Protein 4X1Z (pdb70)

Structure (mmCIF, N/CA/C/O backbone):
data_4X1Z
#
_entry.id   4X1Z
#
_cell.length_a   76.170
_cell.length_b   76.210
_cell.length_c   107.680
_cell.angle_alpha   90.000
_cell.angle_beta   90.000
_cell.angle_gamma   90.000
#
_symmetry.space_group_name_H-M   'P 21 21 21'
#
loop_
_entity.id
_entity.type
_entity.pdbx_description
1 polymer VP1
2 branched alpha-L-fucopyranose-(1-2)-beta-D-galactopyranose-(1-4)-2-acetamido-2-deoxy-alpha-D-glucopyranose
3 non-polymer 'SODIUM ION'
4 water water
#
loop_
_atom_site.group_PDB
_atom_site.id
_atom_site.type_symbol
_atom_site.label_atom_id
_atom_site.label_alt_id
_atom_site.label_comp_id
_atom_site.label_asym_id
_atom_site.label_entity_id
_atom_site.label_seq_id
_atom_site.pdbx_PDB_ins_code
_atom_site.Cartn_x
_atom_site.Cartn_y
_atom_site.Cartn_z
_atom_site.occupancy
_atom_site.B_iso_or_equiv
_atom_site.auth_seq_id
_atom_site.auth_comp_id
_atom_site.auth_asym_id
_atom_site.auth_atom_id
_atom_site.pdbx_PDB_model_num
ATOM 1 N N . SER A 1 1 ? 67.357 164.347 125.183 1.00 27.81 238 SER A N 1
ATOM 2 C CA . SER A 1 1 ? 67.248 163.911 123.797 1.00 25.92 238 SER A CA 1
ATOM 3 C C . SER A 1 1 ? 68.480 163.153 123.336 1.00 23.88 238 SER A C 1
ATOM 4 O O . SER A 1 1 ? 69.595 163.615 123.558 1.00 24.54 238 SER A O 1
ATOM 11 N N . PRO A 1 2 ? 68.285 162.008 122.659 1.00 22.54 239 PRO A N 1
ATOM 12 C CA . PRO A 1 2 ? 69.399 161.293 122.034 1.00 21.41 239 PRO A CA 1
ATOM 13 C C . PRO A 1 2 ? 70.078 162.063 120.910 1.00 17.77 239 PRO A C 1
ATOM 14 O O . PRO A 1 2 ? 71.124 161.600 120.463 1.00 17.59 239 PRO A O 1
ATOM 25 N N . ALA A 1 3 ? 69.514 163.189 120.465 1.00 17.94 240 ALA A N 1
ATOM 26 C CA . ALA A 1 3 ? 69.950 163.813 119.212 1.00 16.63 240 ALA A CA 1
ATOM 27 C C . ALA A 1 3 ? 71.459 164.023 119.145 1.00 16.00 240 ALA A C 1
ATOM 28 O O . ALA A 1 3 ? 72.082 163.697 118.136 1.00 15.90 240 ALA A O 1
ATOM 35 N N . ASP A 1 4 ? 72.058 164.524 120.219 1.00 15.68 241 ASP A N 1
ATOM 36 C CA . ASP A 1 4 ? 73.478 164.855 120.179 1.00 15.94 241 ASP A CA 1
ATOM 37 C C . ASP A 1 4 ? 74.404 163.640 120.349 1.00 15.55 241 ASP A C 1
ATOM 38 O O . ASP A 1 4 ? 75.621 163.790 120.328 1.00 17.16 241 ASP A O 1
ATOM 47 N N . LEU A 1 5 ? 73.842 162.438 120.472 1.00 15.23 242 LEU A N 1
ATOM 48 C CA . LEU A 1 5 ? 74.663 161.223 120.502 1.00 15.82 242 LEU A CA 1
ATOM 49 C C . LEU A 1 5 ? 75.361 161.005 119.163 1.00 15.27 242 LEU A C 1
ATOM 50 O O . LEU A 1 5 ? 76.502 160.538 119.099 1.00 16.51 242 LEU A O 1
ATOM 66 N N . LEU A 1 6 ? 74.652 161.322 118.086 1.00 13.87 243 LEU A N 1
ATOM 67 C CA . LEU A 1 6 ? 75.166 161.110 116.740 1.00 12.74 243 LEU A CA 1
ATOM 68 C C . LEU A 1 6 ? 75.194 162.438 116.028 1.00 13.15 243 LEU A C 1
ATOM 69 O O . LEU A 1 6 ? 74.163 162.927 115.582 1.00 15.44 243 LEU A O 1
ATOM 85 N N . THR A 1 7 ? 76.378 163.023 115.935 1.00 12.56 244 THR A N 1
ATOM 86 C CA . THR A 1 7 ? 76.557 164.285 115.242 1.00 12.38 244 THR A CA 1
ATOM 87 C C . THR A 1 7 ? 77.578 164.097 114.135 1.00 11.27 244 THR A C 1
ATOM 88 O O . THR A 1 7 ? 78.284 163.091 114.075 1.00 11.82 244 THR A O 1
ATOM 99 N N . THR A 1 8 ? 77.667 165.097 113.274 1.00 11.80 245 THR A N 1
ATOM 100 C CA . THR A 1 8 ? 78.487 165.035 112.074 1.00 11.46 245 THR A CA 1
ATOM 101 C C . THR A 1 8 ? 79.890 164.412 112.228 1.00 10.48 245 THR A C 1
ATOM 102 O O . THR A 1 8 ? 80.221 163.497 111.471 1.00 11.33 245 THR A O 1
ATOM 113 N N . PRO A 1 9 ? 80.712 164.861 113.202 1.00 10.42 246 PRO A N 1
ATOM 114 C CA . PRO A 1 9 ? 82.066 164.285 113.277 1.00 10.33 246 PRO A CA 1
ATOM 115 C C . PRO A 1 9 ? 82.100 162.780 113.540 1.00 9.42 246 PRO A C 1
ATOM 116 O O . PRO A 1 9 ? 83.091 162.117 113.219 1.00 9.75 246 PRO A O 1
ATOM 127 N N . VAL A 1 10 ? 81.043 162.244 114.132 1.00 9.42 247 VAL A N 1
ATOM 128 C CA . VAL A 1 10 ? 81.052 160.851 114.526 1.00 9.07 247 VAL A CA 1
ATOM 129 C C . VAL A 1 10 ? 81.236 159.919 113.329 1.00 9.25 247 VAL A C 1
ATOM 130 O O . VAL A 1 10 ? 81.882 158.881 113.462 1.00 9.80 247 VAL A O 1
ATOM 143 N N . LEU A 1 11 ? 80.687 160.286 112.171 1.00 8.98 248 LEU A N 1
ATOM 144 C CA . LEU A 1 11 ? 80.733 159.427 110.990 1.00 9.47 248 LEU A CA 1
ATOM 145 C C . LEU A 1 11 ? 81.460 160.054 109.809 1.00 9.86 248 LEU A C 1
ATOM 146 O O . LEU A 1 11 ? 81.479 159.460 108.733 1.00 10.87 248 LEU A O 1
ATOM 162 N N . THR A 1 12 ? 82.082 161.224 110.007 1.00 10.52 249 THR A N 1
ATOM 163 C CA . THR A 1 12 ? 82.780 161.903 108.908 1.00 11.61 249 THR A CA 1
ATOM 164 C C . THR A 1 12 ? 84.293 161.985 109.122 1.00 11.57 249 THR A C 1
ATOM 165 O O . THR A 1 12 ? 84.983 162.759 108.457 1.00 13.13 249 THR A O 1
ATOM 176 N N . GLY A 1 13 ? 84.811 161.184 110.046 1.00 10.99 250 GLY A N 1
ATOM 177 C CA . GLY A 1 13 ? 86.247 161.039 110.192 1.00 11.28 250 GLY A CA 1
ATOM 178 C C . GLY A 1 13 ? 86.780 161.054 111.609 1.00 10.74 250 GLY A C 1
ATOM 179 O O . GLY A 1 13 ? 87.915 160.631 111.850 1.00 13.13 250 GLY A O 1
ATOM 183 N N . VAL A 1 14 ? 85.997 161.544 112.561 1.00 9.82 251 VAL A N 1
ATOM 184 C CA . VAL A 1 14 ? 86.480 161.626 113.938 1.00 9.52 251 VAL A CA 1
ATOM 185 C C . VAL A 1 14 ? 86.079 160.374 114.733 1.00 8.59 251 VAL A C 1
ATOM 186 O O . VAL A 1 14 ? 86.903 159.778 115.422 1.00 8.72 251 VAL A O 1
ATOM 199 N N . GLY A 1 15 ? 84.820 159.974 114.652 1.00 8.77 252 GLY A N 1
ATOM 200 C CA . GLY A 1 15 ? 84.355 158.846 115.425 1.00 8.42 252 GLY A CA 1
ATOM 201 C C . GLY A 1 15 ? 85.015 157.542 115.022 1.00 8.26 252 GLY A C 1
ATOM 202 O O . GLY A 1 15 ? 85.222 157.285 113.834 1.00 8.51 252 GLY A O 1
ATOM 206 N N . THR A 1 16 ? 85.320 156.723 116.029 1.00 7.89 253 THR A N 1
ATOM 207 C CA . THR A 1 16 ? 85.863 155.386 115.830 1.00 7.52 253 THR A CA 1
ATOM 208 C C . THR A 1 16 ? 84.823 154.340 116.232 1.00 7.61 253 THR A C 1
ATOM 209 O O . THR A 1 16 ? 83.862 154.660 116.940 1.00 8.14 253 THR A O 1
ATOM 220 N N . ASP A 1 17 ? 85.016 153.102 115.792 1.00 7.17 254 ASP A N 1
ATOM 221 C CA . ASP A 1 17 ? 84.079 152.034 116.129 1.00 7.12 254 ASP A CA 1
ATOM 222 C C . ASP A 1 17 ? 84.392 151.440 117.509 1.00 7.41 254 ASP A C 1
ATOM 223 O O . ASP A 1 17 ? 85.543 151.469 117.973 1.00 7.93 254 ASP A O 1
ATOM 232 N N . ASN A 1 18 ? 83.363 150.881 118.145 1.00 7.08 255 ASN A N 1
ATOM 233 C CA . ASN A 1 18 ? 83.484 150.383 119.507 1.00 6.60 255 ASN A CA 1
ATOM 234 C C . ASN A 1 18 ? 84.092 148.994 119.665 1.00 7.18 255 ASN A C 1
ATOM 235 O O . ASN A 1 18 ? 84.100 148.485 120.787 1.00 7.89 255 ASN A O 1
ATOM 240 N N . ARG A 1 19 ? 84.618 148.392 118.590 1.00 7.07 256 ARG A N 1
ATOM 241 C CA . ARG A 1 19 ? 85.330 147.112 118.723 1.00 6.79 256 ARG A CA 1
ATOM 242 C C . ARG A 1 19 ? 86.830 147.238 118.429 1.00 7.32 256 ARG A C 1
ATOM 243 O O . ARG A 1 19 ? 87.647 146.676 119.163 1.00 7.43 256 ARG A O 1
ATOM 264 N N . TRP A 1 20 ? 87.171 147.954 117.357 1.00 7.42 257 TRP A N 1
ATOM 265 C CA . TRP A 1 20 ? 88.541 148.063 116.861 1.00 7.74 257 TRP A CA 1
ATOM 266 C C . TRP A 1 20 ? 89.163 149.442 117.079 1.00 8.52 257 TRP A C 1
ATOM 267 O O . TRP A 1 20 ? 90.354 149.622 116.868 1.00 9.85 257 TRP A O 1
ATOM 288 N N . ASN A 1 21 ? 88.358 150.420 117.466 1.00 8.07 258 ASN A N 1
ATOM 289 C CA . ASN A 1 21 ? 88.835 151.790 117.625 1.00 8.61 258 ASN A CA 1
ATOM 290 C C . ASN A 1 21 ? 89.424 152.346 116.328 1.00 8.48 258 ASN A C 1
ATOM 291 O O . ASN A 1 21 ? 90.345 153.156 116.351 1.00 10.39 258 ASN A O 1
ATOM 302 N N . GLY A 1 22 ? 88.851 151.938 115.198 1.00 8.45 259 GLY A N 1
ATOM 303 C CA . GLY A 1 22 ? 89.248 152.457 113.901 1.00 8.85 259 GLY A CA 1
ATOM 304 C C . GLY A 1 22 ? 88.337 153.586 113.444 1.00 8.41 259 GLY A C 1
ATOM 305 O O . GLY A 1 22 ? 87.160 153.624 113.780 1.00 8.70 259 GLY A O 1
ATOM 309 N N . GLU A 1 23 ? 88.878 154.516 112.668 1.00 9.01 260 GLU A N 1
ATOM 310 C CA . GLU A 1 23 ? 88.075 155.594 112.121 1.00 9.81 260 GLU A CA 1
ATOM 311 C C . GLU A 1 23 ? 86.940 155.035 111.261 1.00 8.30 260 GLU A C 1
ATOM 312 O O . GLU A 1 23 ? 87.186 154.282 110.319 1.00 9.06 260 GLU A O 1
ATOM 318 N N . ILE A 1 24 ? 85.700 155.373 111.588 1.00 8.40 261 ILE A N 1
ATOM 319 C CA . ILE A 1 24 ? 84.573 154.827 110.838 1.00 8.30 261 ILE A CA 1
ATOM 320 C C . ILE A 1 24 ? 84.539 155.442 109.450 1.00 8.38 261 ILE A C 1
ATOM 321 O O . ILE A 1 24 ? 84.501 156.670 109.319 1.00 9.25 261 ILE A O 1
ATOM 337 N N . VAL A 1 25 ? 84.541 154.586 108.425 1.00 8.56 262 VAL A N 1
ATOM 338 C CA . VAL A 1 25 ? 84.518 155.035 107.038 1.00 9.16 262 VAL A CA 1
ATOM 339 C C . VAL A 1 25 ? 83.416 154.362 106.217 1.00 8.51 262 VAL A C 1
ATOM 340 O O . VAL A 1 25 ? 83.207 154.726 105.065 1.00 9.64 262 VAL A O 1
ATOM 353 N N . GLY A 1 26 ? 82.707 153.401 106.797 1.00 8.23 263 GLY A N 1
ATOM 354 C CA . GLY A 1 26 ? 81.605 152.754 106.106 1.00 9.13 263 GLY A CA 1
ATOM 355 C C . GLY A 1 26 ? 80.551 152.216 107.047 1.00 8.50 263 GLY A C 1
ATOM 356 O O . GLY A 1 26 ? 80.791 152.071 108.244 1.00 9.05 263 GLY A O 1
ATOM 360 N N . LEU A 1 27 ? 79.376 151.932 106.490 1.00 8.92 264 LEU A N 1
ATOM 361 C CA . LEU A 1 27 ? 78.296 151.246 107.187 1.00 8.73 264 LEU A CA 1
ATOM 362 C C . LEU A 1 27 ? 78.145 149.867 106.581 1.00 9.36 264 LEU A C 1
ATOM 363 O O . LEU A 1 27 ? 77.976 149.745 105.371 1.00 10.47 264 LEU A O 1
ATOM 379 N N . GLN A 1 28 ? 78.204 148.841 107.420 1.00 8.61 265 GLN A N 1
ATOM 380 C CA . GLN A 1 28 ? 78.112 147.458 106.976 1.00 8.83 265 GLN A CA 1
ATOM 381 C C . GLN A 1 28 ? 76.763 146.844 107.356 1.00 8.78 265 GLN A C 1
ATOM 382 O O . GLN A 1 28 ? 76.545 146.513 108.513 1.00 8.80 265 GLN A O 1
ATOM 396 N N . PRO A 1 29 ? 75.852 146.675 106.383 1.00 9.55 266 PRO A N 1
ATOM 397 C CA . PRO A 1 29 ? 74.573 146.053 106.734 1.00 9.33 266 PRO A CA 1
ATOM 398 C C . PRO A 1 29 ? 74.730 144.574 107.064 1.00 9.22 266 PRO A C 1
ATOM 399 O O . PRO A 1 29 ? 75.622 143.906 106.517 1.00 9.98 266 PRO A O 1
ATOM 410 N N . VAL A 1 30 ? 73.846 144.081 107.929 1.00 8.56 267 VAL A N 1
ATOM 411 C CA . VAL A 1 30 ? 73.879 142.699 108.389 1.00 8.83 267 VAL A CA 1
ATOM 412 C C . VAL A 1 30 ? 72.473 142.098 108.219 1.00 8.53 267 VAL A C 1
ATOM 413 O O . VAL A 1 30 ? 71.704 141.990 109.180 1.00 9.03 267 VAL A O 1
ATOM 426 N N . PRO A 1 31 ? 72.138 141.706 106.984 1.00 9.45 268 PRO A N 1
ATOM 427 C CA . PRO A 1 31 ? 70.786 141.204 106.720 1.00 10.02 268 PRO A CA 1
ATOM 428 C C . PRO A 1 31 ? 70.400 139.974 107.542 1.00 10.39 268 PRO A C 1
ATOM 429 O O . PRO A 1 31 ? 69.208 139.781 107.762 1.00 11.41 268 PRO A O 1
ATOM 440 N N . GLY A 1 32 ? 71.375 139.172 107.968 1.00 10.38 269 GLY A N 1
ATOM 441 C CA . GLY A 1 32 ? 71.110 138.004 108.787 1.00 11.56 269 GLY A CA 1
ATOM 442 C C . GLY A 1 32 ? 70.974 138.276 110.273 1.00 10.58 269 GLY A C 1
ATOM 443 O O . GLY A 1 32 ? 70.678 137.368 111.043 1.00 11.99 269 GLY A O 1
ATOM 447 N N . GLY A 1 33 ? 71.177 139.524 110.677 1.00 9.87 270 GLY A N 1
ATOM 448 C CA . GLY A 1 33 ? 71.111 139.887 112.077 1.00 10.13 270 GLY A CA 1
ATOM 449 C C . GLY A 1 33 ? 72.391 139.580 112.833 1.00 9.45 270 GLY A C 1
ATOM 450 O O . GLY A 1 33 ? 73.250 138.846 112.360 1.00 9.83 270 GLY A O 1
ATOM 454 N N . PHE A 1 34 ? 72.511 140.150 114.024 1.00 8.95 271 PHE A N 1
ATOM 455 C CA . PHE A 1 34 ? 73.645 139.878 114.901 1.00 8.71 271 PHE A CA 1
ATOM 456 C C . PHE A 1 34 ? 73.309 140.310 116.317 1.00 8.73 271 PHE A C 1
ATOM 457 O O . PHE A 1 34 ? 72.295 140.965 116.544 1.00 9.44 271 PHE A O 1
ATOM 474 N N . SER A 1 35 ? 74.160 139.921 117.261 1.00 8.82 272 SER A N 1
ATOM 475 C CA . SER A 1 35 ? 74.110 140.415 118.634 1.00 9.12 272 SER A CA 1
ATOM 476 C C . SER A 1 35 ? 75.472 140.956 119.015 1.00 8.74 272 SER A C 1
ATOM 477 O O . SER A 1 35 ? 76.502 140.467 118.532 1.00 8.62 272 SER A O 1
ATOM 485 N N . THR A 1 36 ? 75.484 141.970 119.867 1.00 8.34 273 THR A N 1
ATOM 486 C CA . THR A 1 36 ? 76.729 142.449 120.455 1.00 7.89 273 THR A CA 1
ATOM 487 C C . THR A 1 36 ? 76.424 143.044 121.813 1.00 7.77 273 THR A C 1
ATOM 488 O O . THR A 1 36 ? 75.408 143.732 121.970 1.00 8.92 273 THR A O 1
ATOM 499 N N . CYS A 1 37 ? 77.298 142.779 122.783 1.00 7.71 274 CYS A N 1
ATOM 500 C CA . CYS A 1 37 ? 77.154 143.359 124.116 1.00 8.41 274 CYS A CA 1
ATOM 501 C C . CYS A 1 37 ? 78.399 144.081 124.602 1.00 7.85 274 CYS A C 1
ATOM 502 O O . CYS A 1 37 ? 78.286 145.040 125.365 1.00 8.23 274 CYS A O 1
ATOM 510 N N . ASN A 1 38 ? 79.590 143.642 124.184 1.00 7.57 275 ASN A N 1
ATOM 511 C CA . ASN A 1 38 ? 80.799 144.218 124.766 1.00 7.46 275 ASN A CA 1
ATOM 512 C C . ASN A 1 38 ? 81.079 145.622 124.236 1.00 7.47 275 ASN A C 1
ATOM 513 O O . ASN A 1 38 ? 81.109 145.848 123.025 1.00 7.79 275 ASN A O 1
ATOM 518 N N . ARG A 1 39 ? 81.271 146.560 125.160 1.00 7.25 276 ARG A N 1
ATOM 519 C CA . ARG A 1 39 ? 81.449 147.974 124.829 1.00 7.22 276 ARG A CA 1
ATOM 520 C C . ARG A 1 39 ? 80.255 148.496 124.016 1.00 7.34 276 ARG A C 1
ATOM 521 O O . ARG A 1 39 ? 80.389 149.374 123.171 1.00 7.86 276 ARG A O 1
ATOM 542 N N . HIS A 1 40 ? 79.077 147.961 124.333 1.00 7.65 277 HIS A N 1
ATOM 543 C CA . HIS A 1 40 ? 77.806 148.327 123.714 1.00 7.54 277 HIS A CA 1
ATOM 544 C C . HIS A 1 40 ? 76.826 148.688 124.824 1.00 7.35 277 HIS A C 1
ATOM 545 O O . HIS A 1 40 ? 76.660 147.923 125.777 1.00 8.79 277 HIS A O 1
ATOM 560 N N . TRP A 1 41 ? 76.210 149.863 124.720 1.00 8.19 278 TRP A N 1
ATOM 561 C CA . TRP A 1 41 ? 75.221 150.324 125.699 1.00 8.27 278 TRP A CA 1
ATOM 562 C C . TRP A 1 41 ? 73.836 150.441 125.080 1.00 8.84 278 TRP A C 1
ATOM 563 O O . TRP A 1 41 ? 73.692 150.653 123.872 1.00 8.78 278 TRP A O 1
ATOM 584 N N . ASN A 1 42 ? 72.822 150.306 125.922 1.00 9.33 279 ASN A N 1
ATOM 585 C CA . ASN A 1 42 ? 71.452 150.544 125.479 1.00 10.00 279 ASN A CA 1
ATOM 586 C C . ASN A 1 42 ? 70.980 151.922 125.942 1.00 10.26 279 ASN A C 1
ATOM 587 O O . ASN A 1 42 ? 71.777 152.709 126.466 1.00 10.90 279 ASN A O 1
ATOM 598 N N . LEU A 1 43 ? 69.710 152.237 125.705 1.00 10.35 280 LEU A N 1
ATOM 599 C CA . LEU A 1 43 ? 69.187 153.559 126.028 1.00 11.26 280 LEU A CA 1
ATOM 600 C C . LEU A 1 43 ? 68.672 153.643 127.473 1.00 11.67 280 LEU A C 1
ATOM 601 O O . LEU A 1 43 ? 68.130 154.671 127.875 1.00 13.11 280 LEU A O 1
ATOM 617 N N . ASN A 1 44 ? 68.889 152.586 128.254 1.00 12.69 281 ASN A N 1
ATOM 618 C CA . ASN A 1 44 ? 68.563 152.570 129.683 1.00 14.77 281 ASN A CA 1
ATOM 619 C C . ASN A 1 44 ? 69.825 152.507 130.543 1.00 15.18 281 ASN A C 1
ATOM 620 O O . ASN A 1 44 ? 69.819 151.957 131.648 1.00 17.50 281 ASN A O 1
ATOM 631 N N . GLY A 1 45 ? 70.911 153.066 130.016 1.00 14.34 282 GLY A N 1
ATOM 632 C CA . GLY A 1 45 ? 72.146 153.235 130.761 1.00 15.06 282 GLY A CA 1
ATOM 633 C C . GLY A 1 45 ? 72.911 151.961 131.060 1.00 14.46 282 GLY A C 1
ATOM 634 O O . GLY A 1 45 ? 73.814 151.981 131.903 1.00 16.62 282 GLY A O 1
ATOM 638 N N . SER A 1 46 ? 72.608 150.865 130.363 1.00 13.80 283 SER A N 1
ATOM 639 C CA . SER A 1 46 ? 73.179 149.579 130.744 1.00 14.09 283 SER A CA 1
ATOM 640 C C . SER A 1 46 ? 73.897 148.859 129.621 1.00 11.62 283 SER A C 1
ATOM 641 O O . SER A 1 46 ? 73.568 149.014 128.449 1.00 11.84 283 SER A O 1
ATOM 644 N N . THR A 1 47 ? 74.884 148.063 130.018 1.00 10.36 284 THR A N 1
ATOM 645 C CA . THR A 1 47 ? 75.572 147.153 129.131 1.00 9.40 284 THR A CA 1
ATOM 646 C C . THR A 1 47 ? 75.447 145.725 129.652 1.00 9.51 284 THR A C 1
ATOM 647 O O . THR A 1 47 ? 75.437 145.497 130.862 1.00 10.85 284 THR A O 1
ATOM 658 N N . PHE A 1 48 ? 75.382 144.778 128.721 1.00 9.45 285 PHE A N 1
ATOM 659 C CA . PHE A 1 48 ? 75.493 143.353 129.023 1.00 10.04 285 PHE A CA 1
ATOM 660 C C . PHE A 1 48 ? 76.944 142.880 128.925 1.00 9.49 285 PHE A C 1
ATOM 661 O O . PHE A 1 48 ? 77.252 141.722 129.223 1.00 10.81 285 PHE A O 1
ATOM 678 N N . GLY A 1 49 ? 77.827 143.767 128.471 1.00 9.29 286 GLY A N 1
ATOM 679 C CA . GLY A 1 49 ? 79.224 143.418 128.288 1.00 9.55 286 GLY A CA 1
ATOM 680 C C . GLY A 1 49 ? 80.093 143.682 129.502 1.00 9.71 286 GLY A C 1
ATOM 681 O O . GLY A 1 49 ? 79.599 143.894 130.611 1.00 9.82 286 GLY A O 1
ATOM 685 N N . TRP A 1 50 ? 81.407 143.657 129.280 1.00 9.21 287 TRP A N 1
ATOM 686 C CA . TRP A 1 50 ? 82.389 143.711 130.363 1.00 9.14 287 TRP A CA 1
ATOM 687 C C . TRP A 1 50 ? 83.420 144.827 130.153 1.00 9.30 287 TRP A C 1
ATOM 688 O O . TRP A 1 50 ? 84.440 144.859 130.841 1.00 9.95 287 TRP A O 1
ATOM 709 N N . SER A 1 51 ? 83.144 145.745 129.226 1.00 8.86 288 SER A N 1
ATOM 710 C CA . SER A 1 51 ? 84.133 146.757 128.849 1.00 8.76 288 SER A CA 1
ATOM 711 C C . SER A 1 51 ? 83.590 148.175 128.927 1.00 8.80 288 SER A C 1
ATOM 712 O O . SER A 1 51 ? 82.441 148.458 128.578 1.00 10.12 288 SER A O 1
ATOM 720 N N . SER A 1 52 ? 84.451 149.066 129.396 1.00 9.91 289 SER A N 1
ATOM 721 C CA . SER A 1 52 ? 84.152 150.491 129.438 1.00 10.68 289 SER A CA 1
ATOM 722 C C . SER A 1 52 ? 84.322 151.092 128.042 1.00 9.66 289 SER A C 1
ATOM 723 O O . SER A 1 52 ? 85.030 150.528 127.199 1.00 9.48 289 SER A O 1
ATOM 731 N N . PRO A 1 53 ? 83.698 152.254 127.794 1.00 9.69 290 PRO A N 1
ATOM 732 C CA . PRO A 1 53 ? 83.735 152.853 126.448 1.00 9.60 290 PRO A CA 1
ATOM 733 C C . PRO A 1 53 ? 85.027 153.622 126.183 1.00 10.66 290 PRO A C 1
ATOM 734 O O . PRO A 1 53 ? 85.052 154.842 126.002 1.00 11.27 290 PRO A O 1
ATOM 745 N N . ARG A 1 54 ? 86.107 152.859 126.141 1.00 9.44 291 ARG A N 1
ATOM 746 C CA . ARG A 1 54 ? 87.443 153.399 125.925 1.00 10.35 291 ARG A CA 1
ATOM 747 C C . ARG A 1 54 ? 88.330 152.255 125.458 1.00 9.50 291 ARG A C 1
ATOM 748 O O . ARG A 1 54 ? 87.946 151.077 125.557 1.00 10.56 291 ARG A O 1
ATOM 756 N N . PHE A 1 55 ? 89.501 152.611 124.937 1.00 9.62 292 PHE A N 1
ATOM 757 C CA . PHE A 1 55 ? 90.515 151.651 124.534 1.00 9.77 292 PHE A CA 1
ATOM 758 C C . PHE A 1 55 ? 91.812 151.969 125.244 1.00 10.46 292 PHE A C 1
ATOM 759 O O . PHE A 1 55 ? 92.477 152.965 124.942 1.00 12.43 292 PHE A O 1
ATOM 776 N N . ALA A 1 56 ? 92.150 151.118 126.201 1.00 9.69 293 ALA A N 1
ATOM 777 C CA . ALA A 1 56 ? 93.345 151.275 127.013 1.00 10.09 293 ALA A CA 1
ATOM 778 C C . ALA A 1 56 ? 94.099 149.937 126.985 1.00 10.49 293 ALA A C 1
ATOM 779 O O . ALA A 1 56 ? 94.656 149.590 125.941 1.00 11.07 293 ALA A O 1
ATOM 786 N N . ALA A 1 57 ? 94.079 149.168 128.075 1.00 10.54 294 ALA A N 1
ATOM 787 C CA . ALA A 1 57 ? 94.769 147.873 128.115 1.00 9.89 294 ALA A CA 1
ATOM 788 C C . ALA A 1 57 ? 93.911 146.792 128.754 1.00 10.79 294 ALA A C 1
ATOM 789 O O . ALA A 1 57 ? 93.051 147.058 129.589 1.00 13.24 294 ALA A O 1
ATOM 796 N N . ILE A 1 58 ? 94.189 145.565 128.352 1.00 9.19 295 ILE A N 1
ATOM 797 C CA . ILE A 1 58 ? 93.559 144.367 128.882 1.00 9.24 295 ILE A CA 1
ATOM 798 C C . ILE A 1 58 ? 94.501 143.774 129.924 1.00 9.81 295 ILE A C 1
ATOM 799 O O . ILE A 1 58 ? 95.651 143.497 129.615 1.00 10.97 295 ILE A O 1
ATOM 815 N N . ASP A 1 59 ? 94.020 143.572 131.144 1.00 9.81 296 ASP A N 1
ATOM 816 C CA . ASP A 1 59 ? 94.884 143.128 132.239 1.00 10.97 296 ASP A CA 1
ATOM 817 C C . ASP A 1 59 ? 94.103 142.188 133.150 1.00 11.88 296 ASP A C 1
ATOM 818 O O . ASP A 1 59 ? 93.053 142.551 133.665 1.00 12.88 296 ASP A O 1
ATOM 827 N N . HIS A 1 60 ? 94.620 140.972 133.311 1.00 12.28 297 HIS A N 1
ATOM 828 C CA A HIS A 1 60 ? 94.069 140.032 134.276 0.59 12.58 297 HIS A CA 1
ATOM 829 C CA B HIS A 1 60 ? 94.065 139.959 134.212 0.41 12.73 297 HIS A CA 1
ATOM 830 C C . HIS A 1 60 ? 95.224 139.395 135.025 1.00 13.96 297 HIS A C 1
ATOM 831 O O . HIS A 1 60 ? 96.223 138.999 134.431 1.00 16.68 297 HIS A O 1
ATOM 844 N N . ASP A 1 61 ? 95.095 139.325 136.350 0.91 14.33 298 ASP A N 1
ATOM 845 C CA . ASP A 1 61 ? 96.248 138.976 137.187 0.91 16.87 298 ASP A CA 1
ATOM 846 C C . ASP A 1 61 ? 96.351 137.515 137.585 0.91 17.77 298 ASP A C 1
ATOM 847 O O . ASP A 1 61 ? 97.266 137.164 138.340 0.91 20.67 298 ASP A O 1
ATOM 856 N N . ARG A 1 62 ? 95.455 136.660 137.090 1.00 17.47 299 ARG A N 1
ATOM 857 C CA . ARG A 1 62 ? 95.433 135.264 137.549 1.00 20.35 299 ARG A CA 1
ATOM 858 C C . ARG A 1 62 ? 94.937 134.241 136.525 1.00 21.42 299 ARG A C 1
ATOM 859 O O . ARG A 1 62 ? 93.757 133.865 136.510 1.00 24.83 299 ARG A O 1
ATOM 867 N N . GLY A 1 63 ? 95.852 133.765 135.695 1.00 18.21 300 GLY A N 1
ATOM 868 C CA . GLY A 1 63 ? 95.553 132.728 134.729 1.00 16.42 300 GLY A CA 1
ATOM 869 C C . GLY A 1 63 ? 96.682 131.719 134.681 1.00 14.90 300 GLY A C 1
ATOM 870 O O . GLY A 1 63 ? 97.680 131.842 135.388 1.00 16.67 300 GLY A O 1
ATOM 874 N N . ASN A 1 64 ? 96.511 130.702 133.853 1.00 14.33 301 ASN A N 1
ATOM 875 C CA . ASN A 1 64 ? 97.506 129.657 133.690 1.00 14.98 301 ASN A CA 1
ATOM 876 C C . ASN A 1 64 ? 98.307 129.954 132.436 1.00 14.02 301 ASN A C 1
ATOM 877 O O . ASN A 1 64 ? 97.716 130.144 131.375 1.00 14.71 301 ASN A O 1
ATOM 888 N N . ALA A 1 65 ? 99.632 130.031 132.564 1.00 13.59 302 ALA A N 1
ATOM 889 C CA . ALA A 1 65 ? 100.528 130.250 131.429 1.00 13.61 302 ALA A CA 1
ATOM 890 C C . ALA A 1 65 ? 101.308 128.975 131.149 1.00 14.08 302 ALA A C 1
ATOM 891 O O . ALA A 1 65 ? 101.822 128.336 132.073 1.00 15.51 302 ALA A O 1
ATOM 898 N N . SER A 1 66 ? 101.397 128.589 129.880 1.00 13.77 303 SER A N 1
ATOM 899 C CA . SER A 1 66 ? 102.100 127.360 129.540 1.00 14.64 303 SER A CA 1
ATOM 900 C C . SER A 1 66 ? 102.609 127.374 128.107 1.00 15.09 303 SER A C 1
ATOM 901 O O . SER A 1 66 ? 102.207 128.204 127.289 1.00 14.87 303 SER A O 1
ATOM 909 N N . TYR A 1 67 ? 103.510 126.445 127.820 1.00 16.05 304 TYR A N 1
ATOM 910 C CA . TYR A 1 67 ? 103.901 126.139 126.453 1.00 16.91 304 TYR A CA 1
ATOM 911 C C . TYR A 1 67 ? 104.103 124.627 126.393 1.00 18.15 304 TYR A C 1
ATOM 912 O O . TYR A 1 67 ? 104.296 123.994 127.432 1.00 18.28 304 TYR A O 1
ATOM 930 N N . PRO A 1 68 ? 104.038 124.036 125.193 1.00 18.95 305 PRO A N 1
ATOM 931 C CA . PRO A 1 68 ? 104.185 122.578 125.078 1.00 20.42 305 PRO A CA 1
ATOM 932 C C . PRO A 1 68 ? 105.631 122.097 124.918 1.00 20.93 305 PRO A C 1
ATOM 933 O O . PRO A 1 68 ? 106.419 122.713 124.197 1.00 20.90 305 PRO A O 1
ATOM 944 N N . GLY A 1 69 ? 105.965 120.993 125.581 1.00 23.07 306 GLY A N 1
ATOM 945 C CA . GLY A 1 69 ? 107.226 120.312 125.338 1.00 24.41 306 GLY A CA 1
ATOM 946 C C . GLY A 1 69 ? 108.375 120.718 126.240 1.00 27.13 306 GLY A C 1
ATOM 947 O O . GLY A 1 69 ? 108.227 121.550 127.128 1.00 28.13 306 GLY A O 1
ATOM 951 N N . SER A 1 70 ? 109.535 120.109 126.005 1.00 28.97 307 SER A N 1
ATOM 952 C CA . SER A 1 70 ? 110.698 120.291 126.874 1.00 31.43 307 SER A CA 1
ATOM 953 C C . SER A 1 70 ? 111.671 121.366 126.382 1.00 32.84 307 SER A C 1
ATOM 954 O O . SER A 1 70 ? 112.663 121.662 127.055 1.00 34.49 307 SER A O 1
ATOM 957 N N . SER A 1 71 ? 111.401 121.922 125.203 1.00 30.04 308 SER A N 1
ATOM 958 C CA . SER A 1 71 ? 112.229 122.975 124.623 1.00 29.44 308 SER A CA 1
ATOM 959 C C . SER A 1 71 ? 111.462 124.288 124.666 1.00 25.93 308 SER A C 1
ATOM 960 O O . SER A 1 71 ? 110.398 124.397 124.063 1.00 24.80 308 SER A O 1
ATOM 968 N N . SER A 1 72 ? 111.994 125.280 125.374 1.00 24.60 309 SER A N 1
ATOM 969 C CA . SER A 1 72 ? 111.246 126.512 125.631 1.00 23.10 309 SER A CA 1
ATOM 970 C C . SER A 1 72 ? 111.449 127.612 124.592 1.00 21.13 309 SER A C 1
ATOM 971 O O . SER A 1 72 ? 110.767 128.624 124.643 1.00 19.81 309 SER A O 1
ATOM 979 N N . SER A 1 73 ? 112.366 127.426 123.653 1.00 21.71 310 SER A N 1
ATOM 980 C CA . SER A 1 73 ? 112.649 128.466 122.666 1.00 22.13 310 SER A CA 1
ATOM 981 C C . SER A 1 73 ? 111.666 128.463 121.507 1.00 21.67 310 SER A C 1
ATOM 982 O O . SER A 1 73 ? 111.358 127.408 120.957 1.00 21.97 310 SER A O 1
ATOM 985 N N . ASN A 1 74 ? 111.171 129.648 121.147 1.00 20.20 311 ASN A N 1
ATOM 986 C CA . ASN A 1 74 ? 110.356 129.805 119.947 1.00 20.07 311 ASN A CA 1
ATOM 987 C C . ASN A 1 74 ? 109.112 128.910 119.975 1.00 19.73 311 ASN A C 1
ATOM 988 O O . ASN A 1 74 ? 108.856 128.118 119.060 1.00 21.73 311 ASN A O 1
ATOM 993 N N . VAL A 1 75 ? 108.338 129.064 121.045 1.00 16.48 312 VAL A N 1
ATOM 994 C CA . VAL A 1 75 ? 107.151 128.253 121.279 1.00 16.19 312 VAL A CA 1
ATOM 995 C C . VAL A 1 75 ? 105.921 129.140 121.308 1.00 14.89 312 VAL A C 1
ATOM 996 O O . VAL A 1 75 ? 106.021 130.353 121.494 1.00 15.34 312 VAL A O 1
ATOM 1009 N N . LEU A 1 76 ? 104.760 128.532 121.104 1.00 14.24 313 LEU A N 1
ATOM 1010 C CA . LEU A 1 76 ? 103.491 129.242 121.215 1.00 14.21 313 LEU A CA 1
ATOM 1011 C C . LEU A 1 76 ? 103.056 129.260 122.681 1.00 14.40 313 LEU A C 1
ATOM 1012 O O . LEU A 1 76 ? 102.808 128.214 123.287 1.00 16.54 313 LEU A O 1
ATOM 1028 N N . GLU A 1 77 ? 103.010 130.456 123.252 1.00 13.02 314 GLU A N 1
ATOM 1029 C CA . GLU A 1 77 ? 102.636 130.633 124.645 1.00 12.78 314 GLU A CA 1
ATOM 1030 C C . GLU A 1 77 ? 101.115 130.719 124.781 1.00 12.03 314 GLU A C 1
ATOM 1031 O O . GLU A 1 77 ? 100.465 131.489 124.076 1.00 12.16 314 GLU A O 1
ATOM 1043 N N . LEU A 1 78 ? 100.569 129.931 125.703 1.00 12.03 315 LEU A N 1
ATOM 1044 C CA . LEU A 1 78 ? 99.135 129.880 125.985 1.00 12.19 315 LEU A CA 1
ATOM 1045 C C . LEU A 1 78 ? 98.831 130.406 127.379 1.00 12.16 315 LEU A C 1
ATOM 1046 O O . LEU A 1 78 ? 99.451 129.980 128.354 1.00 13.29 315 LEU A O 1
ATOM 1062 N N . TRP A 1 79 ? 97.859 131.307 127.458 1.00 12.01 316 TRP A N 1
ATOM 1063 C CA . TRP A 1 79 ? 97.332 131.796 128.719 1.00 11.45 316 TRP A CA 1
ATOM 1064 C C . TRP A 1 79 ? 95.825 131.558 128.736 1.00 11.59 316 TRP A C 1
ATOM 1065 O O . TRP A 1 79 ? 95.142 131.818 127.743 1.00 12.06 316 TRP A O 1
ATOM 1086 N N . TYR A 1 80 ? 95.290 131.060 129.844 1.00 11.76 317 TYR A N 1
ATOM 1087 C CA . TYR A 1 80 ? 93.839 130.964 129.940 1.00 12.60 317 TYR A CA 1
ATOM 1088 C C . TYR A 1 80 ? 93.346 131.086 131.367 1.00 12.72 317 TYR A C 1
ATOM 1089 O O . TYR A 1 80 ? 94.066 130.797 132.332 1.00 13.47 317 TYR A O 1
ATOM 1107 N N . ALA A 1 81 ? 92.094 131.510 131.469 1.00 12.90 318 ALA A N 1
ATOM 1108 C CA . ALA A 1 81 ? 91.382 131.603 132.728 1.00 13.27 318 ALA A CA 1
ATOM 1109 C C . ALA A 1 81 ? 89.906 131.355 132.448 1.00 12.77 318 ALA A C 1
ATOM 1110 O O . ALA A 1 81 ? 89.478 131.305 131.294 1.00 12.87 318 ALA A O 1
ATOM 1117 N N . SER A 1 82 ? 89.116 131.191 133.497 1.00 13.71 319 SER A N 1
ATOM 1118 C CA A SER A 1 82 ? 87.682 131.017 133.322 0.43 14.65 319 SER A CA 1
ATOM 1119 C CA B SER A 1 82 ? 87.683 131.013 133.325 0.57 14.31 319 SER A CA 1
ATOM 1120 C C . SER A 1 82 ? 86.980 132.353 133.114 1.00 14.57 319 SER A C 1
ATOM 1121 O O . SER A 1 82 ? 87.322 133.350 133.749 1.00 15.25 319 SER A O 1
ATOM 1126 N N . ALA A 1 83 ? 85.997 132.377 132.219 1.00 14.21 320 ALA A N 1
ATOM 1127 C CA . ALA A 1 83 ? 85.093 133.510 132.177 1.00 14.39 320 ALA A CA 1
ATOM 1128 C C . ALA A 1 83 ? 84.398 133.555 133.540 1.00 14.42 320 ALA A C 1
ATOM 1129 O O . ALA A 1 83 ? 84.109 132.508 134.131 1.00 16.16 320 ALA A O 1
ATOM 1136 N N . GLY A 1 84 ? 84.172 134.760 134.051 1.00 14.70 321 GLY A N 1
ATOM 1137 C CA . GLY A 1 84 ? 83.568 134.946 135.359 1.00 15.13 321 GLY A CA 1
ATOM 1138 C C . GLY A 1 84 ? 84.580 135.236 136.454 1.00 16.63 321 GLY A C 1
ATOM 1139 O O . GLY A 1 84 ? 84.201 135.512 137.596 1.00 17.82 321 GLY A O 1
ATOM 1143 N N . SER A 1 85 ? 85.864 135.207 136.100 1.00 16.63 322 SER A N 1
ATOM 1144 C CA . SER A 1 85 ? 86.943 135.329 137.078 1.00 17.09 322 SER A CA 1
ATOM 1145 C C . SER A 1 85 ? 87.532 136.731 137.184 1.00 17.42 322 SER A C 1
ATOM 1146 O O . SER A 1 85 ? 88.490 136.940 137.923 1.00 18.44 322 SER A O 1
ATOM 1154 N N . ALA A 1 86 ? 86.967 137.692 136.459 1.00 16.79 323 ALA A N 1
ATOM 1155 C CA . ALA A 1 86 ? 87.517 139.050 136.456 1.00 17.21 323 ALA A CA 1
ATOM 1156 C C . ALA A 1 86 ? 86.968 139.840 137.640 1.00 18.77 323 ALA A C 1
ATOM 1157 O O . ALA A 1 86 ? 86.229 140.815 137.478 1.00 18.46 323 ALA A O 1
ATOM 1164 N N . ALA A 1 87 ? 87.363 139.418 138.835 1.00 20.15 324 ALA A N 1
ATOM 1165 C CA . ALA A 1 87 ? 86.798 139.949 140.067 1.00 21.60 324 ALA A CA 1
ATOM 1166 C C . ALA A 1 87 ? 86.980 141.459 140.198 1.00 22.58 324 ALA A C 1
ATOM 1167 O O . ALA A 1 87 ? 86.143 142.131 140.808 1.00 24.11 324 ALA A O 1
ATOM 1174 N N . ASP A 1 88 ? 88.060 141.987 139.624 0.78 21.49 325 ASP A N 1
ATOM 1175 C CA . ASP A 1 88 ? 88.399 143.397 139.787 0.78 21.90 325 ASP A CA 1
ATOM 1176 C C . ASP A 1 88 ? 87.732 144.310 138.756 0.78 20.17 325 ASP A C 1
ATOM 1177 O O . ASP A 1 88 ? 88.008 145.502 138.717 0.78 20.60 325 ASP A O 1
ATOM 1184 N N . ASN A 1 89 ? 86.857 143.750 137.929 1.00 19.10 326 ASN A N 1
ATOM 1185 C CA . ASN A 1 89 ? 86.128 144.523 136.931 1.00 17.58 326 ASN A CA 1
ATOM 1186 C C . ASN A 1 89 ? 84.722 144.876 137.427 1.00 18.80 326 ASN A C 1
ATOM 1187 O O . ASN A 1 89 ? 83.868 144.000 137.511 1.00 19.88 326 ASN A O 1
ATOM 1198 N N . PRO A 1 90 ? 84.472 146.159 137.751 1.00 20.75 327 PRO A N 1
ATOM 1199 C CA . PRO A 1 90 ? 83.163 146.492 138.327 1.00 21.85 327 PRO A CA 1
ATOM 1200 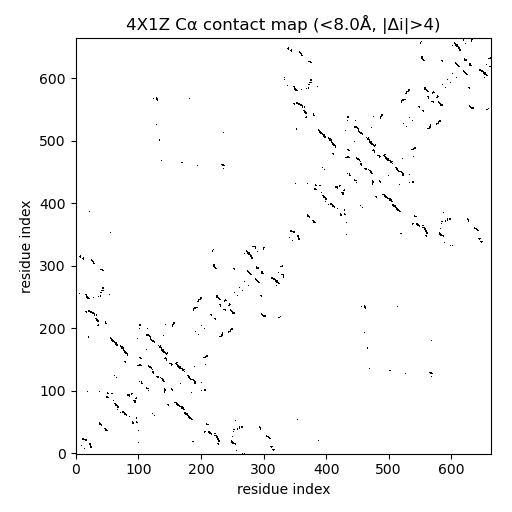C C . PRO A 1 90 ? 82.007 146.453 137.327 1.00 21.69 327 PRO A C 1
ATOM 1201 O O . PRO A 1 90 ? 80.851 146.418 137.745 1.00 24.30 327 PRO A O 1
ATOM 1212 N N . ILE A 1 91 ? 82.301 146.454 136.031 1.00 19.15 328 ILE A N 1
ATOM 1213 C CA . ILE A 1 91 ? 81.239 146.396 135.034 1.00 17.70 328 ILE A CA 1
ATOM 1214 C C . ILE A 1 91 ? 80.657 144.988 134.999 1.00 17.79 328 ILE A C 1
ATOM 1215 O O . ILE A 1 91 ? 79.442 144.790 134.995 1.00 19.55 328 ILE A O 1
ATOM 1231 N N . SER A 1 92 ? 81.549 144.007 134.983 1.00 16.93 329 SER A N 1
ATOM 1232 C CA . SER A 1 92 ? 81.169 142.610 134.885 1.00 16.51 329 SER A CA 1
ATOM 1233 C C . SER A 1 92 ? 82.374 141.760 135.196 1.00 15.11 329 SER A C 1
ATOM 1234 O O . SER A 1 92 ? 83.476 142.109 134.802 1.00 16.15 329 SER A O 1
ATOM 1242 N N . GLN A 1 93 ? 82.169 140.628 135.858 0.91 14.43 330 GLN A N 1
ATOM 1243 C CA . GLN A 1 93 ? 83.277 139.733 136.143 0.91 15.56 330 GLN A CA 1
ATOM 1244 C C . GLN A 1 93 ? 83.475 138.705 135.024 0.91 14.10 330 GLN A C 1
ATOM 1245 O O . GLN A 1 93 ? 84.332 137.832 135.131 0.91 14.14 330 GLN A O 1
ATOM 1259 N N . ILE A 1 94 ? 82.741 138.845 133.921 1.00 13.81 331 ILE A N 1
ATOM 1260 C CA . ILE A 1 94 ? 82.862 137.881 132.825 1.00 13.68 331 ILE A CA 1
ATOM 1261 C C . ILE A 1 94 ? 84.291 137.821 132.295 1.00 12.93 331 ILE A C 1
ATOM 1262 O O . ILE A 1 94 ? 84.844 136.746 132.098 1.00 13.56 331 ILE A O 1
ATOM 1278 N N . ALA A 1 95 ? 84.888 138.980 132.052 1.00 11.77 332 ALA A N 1
ATOM 1279 C CA . ALA A 1 95 ? 86.205 139.042 131.444 1.00 11.69 332 ALA A CA 1
ATOM 1280 C C . ALA A 1 95 ? 86.841 140.379 131.779 1.00 11.12 332 ALA A C 1
ATOM 1281 O O . ALA A 1 95 ? 86.143 141.320 132.154 1.00 11.40 332 ALA A O 1
ATOM 1288 N N . PRO A 1 96 ? 88.170 140.472 131.644 1.00 10.49 333 PRO A N 1
ATOM 1289 C CA . PRO A 1 96 ? 88.834 141.760 131.859 1.00 10.43 333 PRO A CA 1
ATOM 1290 C C . PRO A 1 96 ? 88.307 142.831 130.923 1.00 9.87 333 PRO A C 1
ATOM 1291 O O . PRO A 1 96 ? 87.982 142.549 129.772 1.00 9.85 333 PRO A O 1
ATOM 1302 N N . ASP A 1 97 ? 88.243 144.053 131.428 1.00 9.81 334 ASP A N 1
ATOM 1303 C CA . ASP A 1 97 ? 87.804 145.200 130.649 1.00 9.98 334 ASP A CA 1
ATOM 1304 C C . ASP A 1 97 ? 88.646 145.296 129.381 1.00 9.38 334 ASP A C 1
ATOM 1305 O O . ASP A 1 97 ? 89.872 145.344 129.458 1.00 10.49 334 ASP A O 1
ATOM 1314 N N . GLY A 1 98 ? 87.993 145.274 128.221 1.00 9.03 335 GLY A N 1
ATOM 1315 C CA . GLY A 1 98 ? 88.688 145.350 126.949 1.00 8.88 335 GLY A CA 1
ATOM 1316 C C . GLY A 1 98 ? 88.936 144.016 126.264 1.00 8.46 335 GLY A C 1
ATOM 1317 O O . GLY A 1 98 ? 89.321 143.994 125.090 1.00 8.81 335 GLY A O 1
ATOM 1321 N N . PHE A 1 99 ? 88.724 142.904 126.963 1.00 8.23 336 PHE A N 1
ATOM 1322 C CA . PHE A 1 99 ? 88.929 141.602 126.338 1.00 8.28 336 PHE A CA 1
ATOM 1323 C C . PHE A 1 99 ? 87.966 141.489 125.148 1.00 8.09 336 PHE A C 1
ATOM 1324 O O . PHE A 1 99 ? 86.788 141.803 125.284 1.00 8.48 336 PHE A O 1
ATOM 1341 N N . PRO A 1 100 ? 88.451 141.061 123.973 1.00 7.53 337 PRO A N 1
ATOM 1342 C CA . PRO A 1 100 ? 87.585 141.112 122.781 1.00 7.42 337 PRO A CA 1
ATOM 1343 C C . PRO A 1 100 ? 86.457 140.083 122.804 1.00 8.22 337 PRO A C 1
ATOM 1344 O O . PRO A 1 100 ? 86.633 138.946 123.262 1.00 8.59 337 PRO A O 1
ATOM 1355 N N . ASP A 1 101 ? 85.312 140.486 122.265 1.00 7.38 338 ASP A N 1
ATOM 1356 C CA . ASP A 1 101 ? 84.134 139.630 122.188 1.00 7.88 338 ASP A CA 1
ATOM 1357 C C . ASP A 1 101 ? 84.114 138.711 120.972 1.00 7.86 338 ASP A C 1
ATOM 1358 O O . ASP A 1 101 ? 83.101 138.616 120.276 1.00 7.80 338 ASP A O 1
ATOM 1367 N N . MET A 1 102 ? 85.225 138.025 120.731 1.00 7.56 339 MET A N 1
ATOM 1368 C CA . MET A 1 102 ? 85.329 137.144 119.577 1.00 7.65 339 MET A CA 1
ATOM 1369 C C . MET A 1 102 ? 85.684 135.733 120.007 1.00 8.31 339 MET A C 1
ATOM 1370 O O . MET A 1 102 ? 86.445 135.521 120.950 1.00 8.95 339 MET A O 1
ATOM 1384 N N . SER A 1 103 ? 85.091 134.761 119.330 1.00 8.30 340 SER A N 1
ATOM 1385 C CA . SER A 1 103 ? 85.363 133.370 119.628 1.00 9.10 340 SER A CA 1
ATOM 1386 C C . SER A 1 103 ? 86.761 132.997 119.152 1.00 9.76 340 SER A C 1
ATOM 1387 O O . SER A 1 103 ? 87.241 133.458 118.110 1.00 10.58 340 SER A O 1
ATOM 1395 N N . PHE A 1 104 ? 87.421 132.150 119.930 1.00 9.34 341 PHE A N 1
ATOM 1396 C CA . PHE A 1 104 ? 88.805 131.785 119.653 1.00 10.22 341 PHE A CA 1
ATOM 1397 C C . PHE A 1 104 ? 88.903 130.958 118.368 1.00 10.88 341 PHE A C 1
ATOM 1398 O O . PHE A 1 104 ? 88.135 130.023 118.167 1.00 12.90 341 PHE A O 1
ATOM 1415 N N . VAL A 1 105 ? 89.860 131.311 117.515 1.00 10.37 342 VAL A N 1
ATOM 1416 C CA . VAL A 1 105 ? 90.202 130.536 116.329 1.00 10.77 342 VAL A CA 1
ATOM 1417 C C . VAL A 1 105 ? 91.433 129.688 116.654 1.00 11.13 342 VAL A C 1
ATOM 1418 O O . VAL A 1 105 ? 92.530 130.223 116.825 1.00 10.83 342 VAL A O 1
ATOM 1431 N N . PRO A 1 106 ? 91.265 128.357 116.749 1.00 11.61 343 PRO A N 1
ATOM 1432 C CA . PRO A 1 106 ? 92.417 127.502 117.052 1.00 13.18 343 PRO A CA 1
ATOM 1433 C C . PRO A 1 106 ? 93.477 127.523 115.964 1.00 11.99 343 PRO A C 1
ATOM 1434 O O . PRO A 1 106 ? 93.162 127.761 114.799 1.00 13.13 343 PRO A O 1
ATOM 1445 N N . PHE A 1 107 ? 94.723 127.254 116.337 1.00 11.59 344 PHE A N 1
ATOM 1446 C CA . PHE A 1 107 ? 95.791 127.168 115.358 1.00 12.19 344 PHE A CA 1
ATOM 1447 C C . PHE A 1 107 ? 96.920 126.351 115.926 1.00 15.25 344 PHE A C 1
ATOM 1448 O O . PHE A 1 107 ? 97.100 126.275 117.143 1.00 17.92 344 PHE A O 1
ATOM 1465 N N . SER A 1 108 ? 97.662 125.731 115.017 1.00 16.52 345 SER A N 1
ATOM 1466 C CA . SER A 1 108 ? 98.718 124.803 115.363 1.00 18.79 345 SER A CA 1
ATOM 1467 C C . SER A 1 108 ? 99.745 124.813 114.259 1.00 19.02 345 SER A C 1
ATOM 1468 O O . SER A 1 108 ? 99.578 125.474 113.245 1.00 18.31 345 SER A O 1
ATOM 1471 N N . GLY A 1 109 ? 100.793 124.014 114.436 1.00 20.52 346 GLY A N 1
ATOM 1472 C CA . GLY A 1 109 ? 101.813 123.881 113.417 1.00 19.42 346 GLY A CA 1
ATOM 1473 C C . GLY A 1 109 ? 102.421 125.216 113.058 1.00 17.69 346 GLY A C 1
ATOM 1474 O O . GLY A 1 109 ? 102.839 125.966 113.932 1.00 18.12 346 GLY A O 1
ATOM 1478 N N . THR A 1 110 ? 102.426 125.508 111.765 1.00 16.20 347 THR A N 1
ATOM 1479 C CA . THR A 1 110 ? 103.022 126.726 111.233 1.00 16.27 347 THR A CA 1
ATOM 1480 C C . THR A 1 110 ? 101.921 127.698 110.812 1.00 18.23 347 THR A C 1
ATOM 1481 O O . THR A 1 110 ? 102.192 128.691 110.158 1.00 18.74 347 THR A O 1
ATOM 1492 N N . THR A 1 111 ? 100.687 127.354 111.177 1.00 18.68 348 THR A N 1
ATOM 1493 C CA . THR A 1 111 ? 99.472 128.045 110.746 1.00 19.30 348 THR A CA 1
ATOM 1494 C C . THR A 1 111 ? 99.177 129.280 111.577 1.00 16.99 348 THR A C 1
ATOM 1495 O O . THR A 1 111 ? 99.030 129.164 112.783 1.00 20.67 348 THR A O 1
ATOM 1499 N N . VAL A 1 112 ? 99.139 130.454 110.954 1.00 14.34 349 VAL A N 1
ATOM 1500 C CA . VAL A 1 112 ? 98.597 131.656 111.593 1.00 13.26 349 VAL A CA 1
ATOM 1501 C C . VAL A 1 112 ? 97.071 131.625 111.439 1.00 11.57 349 VAL A C 1
ATOM 1502 O O . VAL A 1 112 ? 96.588 131.378 110.339 1.00 12.58 349 VAL A O 1
ATOM 1516 N N . PRO A 1 113 ? 96.310 131.834 112.535 1.00 10.84 350 PRO A N 1
ATOM 1517 C CA . PRO A 1 113 ? 94.849 131.757 112.413 1.00 11.52 350 PRO A CA 1
ATOM 1518 C C . PRO A 1 113 ? 94.269 132.835 111.511 1.00 11.13 350 PRO A C 1
ATOM 1519 O O . PRO A 1 113 ? 94.847 133.917 111.389 1.00 11.77 350 PRO A O 1
ATOM 1530 N N . THR A 1 114 ? 93.140 132.532 110.885 1.00 11.31 351 THR A N 1
ATOM 1531 C CA . THR A 1 114 ? 92.398 133.517 110.107 1.00 11.04 351 THR A CA 1
ATOM 1532 C C . THR A 1 114 ? 91.308 134.162 110.957 1.00 9.85 351 THR A C 1
ATOM 1533 O O . THR A 1 114 ? 90.540 133.469 111.629 1.00 10.83 351 THR A O 1
ATOM 1544 N N . ALA A 1 115 ? 91.281 135.491 110.941 1.00 9.25 352 ALA A N 1
ATOM 1545 C CA . ALA A 1 115 ? 90.208 136.283 111.539 1.00 8.83 352 ALA A CA 1
ATOM 1546 C C . ALA A 1 115 ? 90.221 136.258 113.061 1.00 8.80 352 ALA A C 1
ATOM 1547 O O . ALA A 1 115 ? 89.195 136.462 113.705 1.00 10.07 352 ALA A O 1
ATOM 1554 N N . GLY A 1 116 ? 91.394 136.059 113.644 1.00 9.02 353 GLY A N 1
ATOM 1555 C CA . GLY A 1 116 ? 91.539 136.215 115.080 1.00 8.75 353 GLY A CA 1
ATOM 1556 C C . GLY A 1 116 ? 91.705 137.673 115.465 1.00 8.69 353 GLY A C 1
ATOM 1557 O O . GLY A 1 116 ? 92.294 138.459 114.712 1.00 9.09 353 GLY A O 1
ATOM 1561 N N . TRP A 1 117 ? 91.192 138.034 116.639 1.00 7.98 354 TRP A N 1
ATOM 1562 C CA . TRP A 1 117 ? 91.554 139.300 117.272 1.00 7.66 354 TRP A CA 1
ATOM 1563 C C . TRP A 1 117 ? 92.954 139.138 117.824 1.00 8.26 354 TRP A C 1
ATOM 1564 O O . TRP A 1 117 ? 93.201 138.228 118.600 1.00 8.41 354 TRP A O 1
ATOM 1585 N N . VAL A 1 118 ? 93.854 140.030 117.430 1.00 8.13 355 VAL A N 1
ATOM 1586 C CA . VAL A 1 118 ? 95.239 139.981 117.867 1.00 8.04 355 VAL A CA 1
ATOM 1587 C C . VAL A 1 118 ? 95.634 141.290 118.536 1.00 7.77 355 VAL A C 1
ATOM 1588 O O . VAL A 1 118 ? 95.321 142.367 118.042 1.00 8.46 355 VAL A O 1
ATOM 1601 N N . GLY A 1 119 ? 96.332 141.185 119.655 1.00 8.40 356 GLY A N 1
ATOM 1602 C CA . GLY A 1 119 ? 96.873 142.342 120.330 1.00 8.68 356 GLY A CA 1
ATOM 1603 C C . GLY A 1 119 ? 98.285 142.050 120.781 1.00 8.67 356 GLY A C 1
ATOM 1604 O O . GLY A 1 119 ? 98.701 140.889 120.855 1.00 9.73 356 GLY A O 1
ATOM 1608 N N . PHE A 1 120 ? 99.016 143.105 121.111 1.00 8.43 357 PHE A N 1
ATOM 1609 C CA . PHE A 1 120 ? 100.401 142.981 121.534 1.00 8.56 357 PHE A CA 1
ATOM 1610 C C . PHE A 1 120 ? 100.526 143.079 123.043 1.00 8.35 357 PHE A C 1
ATOM 1611 O O . PHE A 1 120 ? 99.871 143.908 123.684 1.00 9.39 357 PHE A O 1
ATOM 1628 N N . GLY A 1 121 ? 101.368 142.224 123.611 1.00 8.71 358 GLY A N 1
ATOM 1629 C CA . GLY A 1 121 ? 101.618 142.263 125.034 1.00 9.85 358 GLY A CA 1
ATOM 1630 C C . GLY A 1 121 ? 102.315 140.987 125.434 1.00 9.92 358 GLY A C 1
ATOM 1631 O O . GLY A 1 121 ? 103.149 140.468 124.692 1.00 10.53 358 GLY A O 1
ATOM 1635 N N . GLY A 1 122 ? 101.980 140.461 126.603 1.00 9.89 359 GLY A N 1
ATOM 1636 C CA . GLY A 1 122 ? 102.604 139.238 127.063 1.00 10.96 359 GLY A CA 1
ATOM 1637 C C . GLY A 1 122 ? 102.156 138.842 128.445 1.00 10.77 359 GLY A C 1
ATOM 1638 O O . GLY A 1 122 ? 101.159 139.346 128.975 1.00 11.54 359 GLY A O 1
ATOM 1642 N N . ILE A 1 123 ? 102.898 137.907 129.016 1.00 10.81 360 ILE A N 1
ATOM 1643 C CA . ILE A 1 123 ? 102.619 137.374 130.335 1.00 11.28 360 ILE A CA 1
ATOM 1644 C C . ILE A 1 123 ? 103.380 138.201 131.358 1.00 11.86 360 ILE A C 1
ATOM 1645 O O . ILE A 1 123 ? 104.469 138.695 131.057 1.00 12.24 360 ILE A O 1
ATOM 1661 N N . TRP A 1 124 ? 102.819 138.354 132.555 1.00 11.70 361 TRP A N 1
ATOM 1662 C CA . TRP A 1 124 ? 103.517 139.056 133.627 1.00 12.22 361 TRP A CA 1
ATOM 1663 C C . TRP A 1 124 ? 103.426 138.299 134.958 1.00 13.42 361 TRP A C 1
ATOM 1664 O O . TRP A 1 124 ? 102.608 137.393 135.148 1.00 13.59 361 TRP A O 1
ATOM 1685 N N . ASN A 1 125 ? 104.333 138.660 135.856 1.00 14.24 362 ASN A N 1
ATOM 1686 C CA . ASN A 1 125 ? 104.560 137.926 137.088 1.00 15.57 362 ASN A CA 1
ATOM 1687 C C . ASN A 1 125 ? 103.576 138.379 138.156 1.00 16.30 362 ASN A C 1
ATOM 1688 O O . ASN A 1 125 ? 103.645 139.515 138.620 1.00 16.32 362 ASN A O 1
ATOM 1699 N N . SER A 1 126 ? 102.663 137.488 138.533 1.00 17.30 363 SER A N 1
ATOM 1700 C CA . SER A 1 126 ? 101.581 137.823 139.454 1.00 19.41 363 SER A CA 1
ATOM 1701 C C . SER A 1 126 ? 102.066 138.299 140.809 1.00 21.21 363 SER A C 1
ATOM 1702 O O . SER A 1 126 ? 101.339 138.990 141.517 1.00 23.31 363 SER A O 1
ATOM 1710 N N . SER A 1 127 ? 103.290 137.939 141.168 0.88 20.86 364 SER A N 1
ATOM 1711 C CA . SER A 1 127 ? 103.809 138.296 142.481 0.88 22.29 364 SER A CA 1
ATOM 1712 C C . SER A 1 127 ? 104.312 139.738 142.546 0.88 21.15 364 SER A C 1
ATOM 1713 O O . SER A 1 127 ? 104.435 140.284 143.641 0.88 22.57 364 SER A O 1
ATOM 1721 N N . ASN A 1 128 ? 104.597 140.371 141.405 1.00 19.37 365 ASN A N 1
ATOM 1722 C CA . ASN A 1 128 ? 105.162 141.718 141.473 1.00 18.14 365 ASN A CA 1
ATOM 1723 C C . ASN A 1 128 ? 104.821 142.669 140.329 1.00 16.75 365 ASN A C 1
ATOM 1724 O O . ASN A 1 128 ? 105.179 143.837 140.403 1.00 17.56 365 ASN A O 1
ATOM 1735 N N . GLY A 1 129 ? 104.123 142.205 139.292 1.00 15.63 366 GLY A N 1
ATOM 1736 C CA . GLY A 1 129 ? 103.707 143.093 138.215 1.00 15.28 366 GLY A CA 1
ATOM 1737 C C . GLY A 1 129 ? 104.716 143.220 137.086 1.00 14.68 366 GLY A C 1
ATOM 1738 O O . GLY A 1 129 ? 104.452 143.882 136.089 1.00 14.99 366 GLY A O 1
ATOM 1742 N N . ALA A 1 130 ? 105.873 142.584 137.225 1.00 14.71 367 ALA A N 1
ATOM 1743 C CA . ALA A 1 130 ? 106.913 142.696 136.206 1.00 15.65 367 ALA A CA 1
ATOM 1744 C C . ALA A 1 130 ? 106.608 141.779 135.022 1.00 15.89 367 ALA A C 1
ATOM 1745 O O . ALA A 1 130 ? 106.220 140.631 135.210 1.00 15.72 367 ALA A O 1
ATOM 1752 N N . PRO A 1 131 ? 106.785 142.279 133.792 1.00 14.53 368 PRO A N 1
ATOM 1753 C CA . PRO A 1 131 ? 106.577 141.410 132.632 1.00 14.60 368 PRO A CA 1
ATOM 1754 C C . PRO A 1 131 ? 107.563 140.257 132.564 1.00 14.64 368 PRO A C 1
ATOM 1755 O O . PRO A 1 131 ? 108.711 140.394 132.977 1.00 16.08 368 PRO A O 1
ATOM 1766 N N . PHE A 1 132 ? 107.090 139.129 132.055 1.00 13.43 369 PHE A N 1
ATOM 1767 C CA . PHE A 1 132 ? 107.974 138.064 131.606 1.00 13.31 369 PHE A CA 1
ATOM 1768 C C . PHE A 1 132 ? 108.432 138.481 130.211 1.00 13.06 369 PHE A C 1
ATOM 1769 O O . PHE A 1 132 ? 107.729 138.270 129.212 1.00 12.67 369 PHE A O 1
ATOM 1786 N N . VAL A 1 133 ? 109.603 139.101 130.141 1.00 13.56 370 VAL A N 1
ATOM 1787 C CA . VAL A 1 133 ? 109.997 139.806 128.928 1.00 13.82 370 VAL A CA 1
ATOM 1788 C C . VAL A 1 133 ? 110.206 138.881 127.729 1.00 13.91 370 VAL A C 1
ATOM 1789 O O . VAL A 1 133 ? 110.140 139.331 126.585 1.00 14.11 370 VAL A O 1
ATOM 1802 N N . THR A 1 134 ? 110.451 137.598 127.981 1.00 13.18 371 THR A N 1
ATOM 1803 C CA . THR A 1 134 ? 110.670 136.657 126.888 1.00 13.09 371 THR A CA 1
ATOM 1804 C C . THR A 1 134 ? 109.360 136.117 126.313 1.00 12.62 371 THR A C 1
ATOM 1805 O O . THR A 1 134 ? 109.393 135.236 125.445 1.00 13.57 371 THR A O 1
ATOM 1816 N N . THR A 1 135 ? 108.223 136.649 126.774 1.00 11.59 372 THR A N 1
ATOM 1817 C CA . THR A 1 135 ? 106.915 136.212 126.282 1.00 11.26 372 THR A CA 1
ATOM 1818 C C . THR A 1 135 ? 106.200 137.308 125.492 1.00 10.91 372 THR A C 1
ATOM 1819 O O . THR A 1 135 ? 105.073 137.110 125.059 1.00 11.61 372 THR A O 1
ATOM 1830 N N . VAL A 1 136 ? 106.832 138.458 125.282 1.00 10.52 373 VAL A N 1
ATOM 1831 C CA . VAL A 1 136 ? 106.191 139.514 124.507 1.00 10.47 373 VAL A CA 1
ATOM 1832 C C . VAL A 1 136 ? 105.976 139.037 123.070 1.00 10.23 373 VAL A C 1
ATOM 1833 O O . VAL A 1 136 ? 106.871 138.467 122.455 1.00 10.88 373 VAL A O 1
ATOM 1846 N N . GLN A 1 137 ? 104.776 139.256 122.546 1.00 9.73 374 GLN A N 1
ATOM 1847 C CA . GLN A 1 137 ? 104.449 138.835 121.191 1.00 8.88 374 GLN A CA 1
ATOM 1848 C C . GLN A 1 137 ? 103.096 139.408 120.813 1.00 8.93 374 GLN A C 1
ATOM 1849 O O . GLN A 1 137 ? 102.452 140.102 121.611 1.00 9.31 374 GLN A O 1
ATOM 1863 N N . ALA A 1 138 ? 102.693 139.115 119.582 1.00 9.19 375 ALA A N 1
ATOM 1864 C CA . ALA A 1 138 ? 101.318 139.235 119.137 1.00 9.48 375 ALA A CA 1
ATOM 1865 C C . ALA A 1 138 ? 100.550 137.999 119.604 1.00 9.23 375 ALA A C 1
ATOM 1866 O O . ALA A 1 138 ? 100.962 136.868 119.325 1.00 10.25 375 ALA A O 1
ATOM 1873 N N . TYR A 1 139 ? 99.439 138.220 120.305 1.00 9.03 376 TYR A N 1
ATOM 1874 C CA . TYR A 1 139 ? 98.582 137.158 120.837 1.00 9.07 376 TYR A CA 1
ATOM 1875 C C . TYR A 1 139 ? 97.186 137.213 120.256 1.00 8.61 376 TYR A C 1
ATOM 1876 O O . TYR A 1 139 ? 96.591 138.293 120.178 1.00 8.92 376 TYR A O 1
ATOM 1894 N N . GLU A 1 140 ? 96.643 136.055 119.877 1.00 8.79 377 GLU A N 1
ATOM 1895 C CA . GLU A 1 140 ? 95.217 135.967 119.593 1.00 8.95 377 GLU A CA 1
ATOM 1896 C C . GLU A 1 140 ? 94.469 135.828 120.902 1.00 8.36 377 GLU A C 1
ATOM 1897 O O . GLU A 1 140 ? 94.812 134.967 121.708 1.00 9.50 377 GLU A O 1
ATOM 1909 N N . LEU A 1 141 ? 93.449 136.657 121.099 1.00 8.23 378 LEU A N 1
ATOM 1910 C CA . LEU A 1 141 ? 92.569 136.552 122.256 1.00 8.58 378 LEU A CA 1
ATOM 1911 C C . LEU A 1 141 ? 91.173 136.165 121.797 1.00 8.15 378 LEU A C 1
ATOM 1912 O O . LEU A 1 141 ? 90.695 136.653 120.775 1.00 8.92 378 LEU A O 1
ATOM 1928 N N . GLY A 1 142 ? 90.507 135.308 122.563 1.00 8.73 379 GLY A N 1
ATOM 1929 C CA . GLY A 1 142 ? 89.130 134.969 122.283 1.00 9.10 379 GLY A CA 1
ATOM 1930 C C . GLY A 1 142 ? 88.538 134.101 123.369 1.00 9.17 379 GLY A C 1
ATOM 1931 O O . GLY A 1 142 ? 89.233 133.705 124.307 1.00 10.03 379 GLY A O 1
ATOM 1935 N N . PHE A 1 143 ? 87.243 133.840 123.243 1.00 9.47 380 PHE A N 1
ATOM 1936 C CA . PHE A 1 143 ? 86.539 132.946 124.152 1.00 9.33 380 PHE A CA 1
ATOM 1937 C C . PHE A 1 143 ? 86.523 131.519 123.617 1.00 10.12 380 PHE A C 1
ATOM 1938 O O . PHE A 1 143 ? 86.302 131.292 122.423 1.00 10.25 380 PHE A O 1
ATOM 1955 N N . ALA A 1 144 ? 86.747 130.564 124.509 1.00 10.55 381 ALA A N 1
ATOM 1956 C CA . ALA A 1 144 ? 86.839 129.169 124.111 1.00 11.62 381 ALA A CA 1
ATOM 1957 C C . ALA A 1 144 ? 86.281 128.262 125.184 1.00 12.27 381 ALA A C 1
ATOM 1958 O O . ALA A 1 144 ? 85.981 128.701 126.293 1.00 12.51 381 ALA A O 1
ATOM 1960 N N . THR A 1 145 ? 86.184 126.982 124.850 1.00 13.37 382 THR A N 1
ATOM 1961 C CA . THR A 1 145 ? 86.080 125.941 125.857 1.00 14.21 382 THR A CA 1
ATOM 1962 C C . THR A 1 145 ? 87.148 124.912 125.534 1.00 15.48 382 THR A C 1
ATOM 1963 O O . THR A 1 145 ? 87.635 124.860 124.406 1.00 15.86 382 THR A O 1
ATOM 1974 N N . GLY A 1 146 ? 87.532 124.118 126.526 1.00 15.90 383 GLY A N 1
ATOM 1975 C CA . GLY A 1 146 ? 88.418 122.994 126.288 1.00 16.60 383 GLY A CA 1
ATOM 1976 C C . GLY A 1 146 ? 89.905 123.274 126.440 1.00 17.09 383 GLY A C 1
ATOM 1977 O O . GLY A 1 146 ? 90.721 122.397 126.154 1.00 18.35 383 GLY A O 1
ATOM 1981 N N . ALA A 1 147 ? 90.270 124.486 126.856 1.00 17.09 384 ALA A N 1
ATOM 1982 C CA . ALA A 1 147 ? 91.663 124.786 127.163 1.00 18.00 384 ALA A CA 1
ATOM 1983 C C . ALA A 1 147 ? 92.052 124.029 128.431 1.00 18.97 384 ALA A C 1
ATOM 1984 O O . ALA A 1 147 ? 91.223 123.866 129.324 1.00 20.60 384 ALA A O 1
ATOM 1991 N N . PRO A 1 148 ? 93.317 123.593 128.540 1.00 20.82 385 PRO A N 1
ATOM 1992 C CA . PRO A 1 148 ? 94.423 123.907 127.631 1.00 22.12 385 PRO A CA 1
ATOM 1993 C C . PRO A 1 148 ? 94.605 122.944 126.460 1.00 22.03 385 PRO A C 1
ATOM 1994 O O . PRO A 1 148 ? 95.246 123.319 125.481 1.00 23.77 385 PRO A O 1
ATOM 2005 N N . SER A 1 149 ? 94.056 121.737 126.533 1.00 21.53 386 SER A N 1
ATOM 2006 C CA . SER A 1 149 ? 94.426 120.727 125.553 1.00 23.16 386 SER A CA 1
ATOM 2007 C C . SER A 1 149 ? 93.819 120.971 124.174 1.00 23.04 386 SER A C 1
ATOM 2008 O O . SER A 1 149 ? 94.420 120.609 123.164 1.00 24.83 386 SER A O 1
ATOM 2016 N N . ASN A 1 150 ? 92.643 121.588 124.122 1.00 20.69 387 ASN A N 1
ATOM 2017 C CA . ASN A 1 150 ? 91.926 121.715 122.860 1.00 19.22 387 ASN A CA 1
ATOM 2018 C C . ASN A 1 150 ? 90.939 122.870 122.875 1.00 17.44 387 ASN A C 1
ATOM 2019 O O . ASN A 1 150 ? 89.719 122.660 122.807 1.00 17.23 387 ASN A O 1
ATOM 2030 N N . PRO A 1 151 ? 91.451 124.103 122.989 1.00 17.71 388 PRO A N 1
ATOM 2031 C CA . PRO A 1 151 ? 90.524 125.237 122.976 1.00 17.48 388 PRO A CA 1
ATOM 2032 C C . PRO A 1 151 ? 89.744 125.298 121.667 1.00 16.84 388 PRO A C 1
ATOM 2033 O O . PRO A 1 151 ? 90.311 125.192 120.581 1.00 18.41 388 PRO A O 1
ATOM 2044 N N . GLN A 1 152 ? 88.433 125.426 121.801 1.00 14.34 389 GLN A N 1
ATOM 2045 C CA . GLN A 1 152 ? 87.522 125.492 120.671 1.00 14.03 389 GLN A CA 1
ATOM 2046 C C . GLN A 1 152 ? 86.616 126.703 120.851 1.00 13.10 389 GLN A C 1
ATOM 2047 O O . GLN A 1 152 ? 86.300 127.068 121.984 1.00 14.06 389 GLN A O 1
ATOM 2061 N N . PRO A 1 153 ? 86.192 127.334 119.744 1.00 12.37 390 PRO A N 1
ATOM 2062 C CA . PRO A 1 153 ? 85.381 128.547 119.880 1.00 12.55 390 PRO A CA 1
ATOM 2063 C C . PRO A 1 153 ? 84.076 128.357 120.643 1.00 12.70 390 PRO A C 1
ATOM 2064 O O . PRO A 1 153 ? 83.444 127.307 120.549 1.00 13.65 390 PRO A O 1
ATOM 2075 N N . THR A 1 154 ? 83.687 129.386 121.389 1.00 11.80 391 THR A N 1
ATOM 2076 C CA . THR A 1 154 ? 82.335 129.478 121.916 1.00 11.93 391 THR A CA 1
ATOM 2077 C C . THR A 1 154 ? 81.863 130.915 121.742 1.00 11.27 391 THR A C 1
ATOM 2078 O O . THR A 1 154 ? 82.678 131.844 121.748 1.00 11.63 391 THR A O 1
ATOM 2089 N N . THR A 1 155 ? 80.552 131.099 121.592 1.00 11.55 392 THR A N 1
ATOM 2090 C CA . THR A 1 155 ? 79.984 132.430 121.443 1.00 11.77 392 THR A CA 1
ATOM 2091 C C . THR A 1 155 ? 79.061 132.799 122.600 1.00 12.17 392 THR A C 1
ATOM 2092 O O . THR A 1 155 ? 78.375 133.821 122.546 1.00 12.49 392 THR A O 1
ATOM 2103 N N . THR A 1 156 ? 79.058 132.000 123.659 1.00 12.63 393 THR A N 1
ATOM 2104 C CA . THR A 1 156 ? 78.452 132.441 124.905 1.00 13.05 393 THR A CA 1
ATOM 2105 C C . THR A 1 156 ? 79.509 132.505 126.002 1.00 13.09 393 THR A C 1
ATOM 2106 O O . THR A 1 156 ? 80.438 131.707 126.043 1.00 13.59 393 THR A O 1
ATOM 2117 N N . THR A 1 157 ? 79.358 133.484 126.886 1.00 13.48 394 THR A N 1
ATOM 2118 C CA . THR A 1 157 ? 80.268 133.651 128.006 1.00 12.65 394 THR A CA 1
ATOM 2119 C C . THR A 1 157 ? 80.028 132.622 129.103 1.00 13.64 394 THR A C 1
ATOM 2120 O O . THR A 1 157 ? 80.909 132.345 129.912 1.00 14.28 394 THR A O 1
ATOM 2131 N N . SER A 1 158 ? 78.818 132.081 129.136 1.00 15.34 395 SER A N 1
ATOM 2132 C CA . SER A 1 158 ? 78.436 131.103 130.123 1.00 17.34 395 SER A CA 1
ATOM 2133 C C . SER A 1 158 ? 79.224 129.807 129.936 1.00 17.47 395 SER A C 1
ATOM 2134 O O . SER A 1 158 ? 79.176 129.201 128.870 1.00 18.09 395 SER A O 1
ATOM 2142 N N . GLY A 1 159 ? 79.967 129.402 130.964 1.00 17.27 396 GLY A N 1
ATOM 2143 C CA . GLY A 1 159 ? 80.796 128.207 130.901 1.00 17.24 396 GLY A CA 1
ATOM 2144 C C . GLY A 1 159 ? 82.058 128.351 130.057 1.00 16.24 396 GLY A C 1
ATOM 2145 O O . GLY A 1 159 ? 82.728 127.363 129.771 1.00 17.85 396 GLY A O 1
ATOM 2149 N N . ALA A 1 160 ? 82.391 129.571 129.656 1.00 14.37 397 ALA A N 1
ATOM 2150 C CA . ALA A 1 160 ? 83.516 129.808 128.762 1.00 13.49 397 ALA A CA 1
ATOM 2151 C C . ALA A 1 160 ? 84.834 130.003 129.493 1.00 13.43 397 ALA A C 1
ATOM 2152 O O . ALA A 1 160 ? 84.870 130.222 130.707 1.00 14.72 397 ALA A O 1
ATOM 2159 N N . GLN A 1 161 ? 85.904 129.951 128.705 1.00 12.55 398 GLN A N 1
ATOM 2160 C CA . GLN A 1 161 ? 87.240 130.364 129.105 1.00 12.05 398 GLN A CA 1
ATOM 2161 C C . GLN A 1 161 ? 87.664 131.555 128.269 1.00 11.59 398 GLN A C 1
ATOM 2162 O O . GLN A 1 161 ? 87.222 131.717 127.127 1.00 12.24 398 GLN A O 1
ATOM 2176 N N . ILE A 1 162 ? 88.528 132.377 128.845 1.00 10.74 399 ILE A N 1
ATOM 2177 C CA . ILE A 1 162 ? 89.191 133.437 128.105 1.00 10.74 399 ILE A CA 1
ATOM 2178 C C . ILE A 1 162 ? 90.613 132.949 127.826 1.00 10.61 399 ILE A C 1
ATOM 2179 O O . ILE A 1 162 ? 91.311 132.461 128.724 1.00 11.61 399 ILE A O 1
ATOM 2195 N N . VAL A 1 163 ? 91.008 133.055 126.561 1.00 9.80 400 VAL A N 1
ATOM 2196 C CA . VAL A 1 163 ? 92.253 132.482 126.078 1.00 10.66 400 VAL A CA 1
ATOM 2197 C C . VAL A 1 163 ? 93.072 133.522 125.342 1.00 10.38 400 VAL A C 1
ATOM 2198 O O . VAL A 1 163 ? 92.528 134.330 124.608 1.00 10.73 400 VAL A O 1
ATOM 2211 N N . ALA A 1 164 ? 94.386 133.472 125.547 1.00 10.39 401 ALA A N 1
ATOM 2212 C CA . ALA A 1 164 ? 95.341 134.242 124.765 1.00 9.66 401 ALA A CA 1
ATOM 2213 C C . ALA A 1 164 ? 96.413 133.279 124.305 1.00 9.98 401 ALA A C 1
ATOM 2214 O O . ALA A 1 164 ? 96.928 132.514 125.110 1.00 11.80 401 ALA A O 1
ATOM 2221 N N . LYS A 1 165 ? 96.756 133.302 123.023 1.00 10.07 402 LYS A N 1
ATOM 2222 C CA . LYS A 1 165 ? 97.798 132.401 122.525 1.00 10.29 402 LYS A CA 1
ATOM 2223 C C . LYS A 1 165 ? 98.664 133.149 121.537 1.00 10.18 402 LYS A C 1
ATOM 2224 O O . LYS A 1 165 ? 98.149 133.774 120.621 1.00 10.04 402 LYS A O 1
ATOM 2243 N N . SER A 1 166 ? 99.979 133.116 121.715 1.00 10.03 403 SER A N 1
ATOM 2244 C CA . SER A 1 166 ? 100.826 133.863 120.795 1.00 9.88 403 SER A CA 1
ATOM 2245 C C . SER A 1 166 ? 100.705 133.261 119.398 1.00 9.97 403 SER A C 1
ATOM 2246 O O . SER A 1 166 ? 100.686 132.037 119.236 1.00 10.68 403 SER A O 1
ATOM 2254 N N . ILE A 1 167 ? 100.574 134.120 118.388 1.00 9.99 404 ILE A N 1
ATOM 2255 C CA . ILE A 1 167 ? 100.398 133.615 117.025 1.00 10.60 404 ILE A CA 1
ATOM 2256 C C . ILE A 1 167 ? 101.741 133.317 116.366 1.00 10.82 404 ILE A C 1
ATOM 2257 O O . ILE A 1 167 ? 101.781 132.662 115.328 1.00 12.25 404 ILE A O 1
ATOM 2273 N N . TYR A 1 168 ? 102.811 133.836 116.969 1.00 10.56 405 TYR A N 1
ATOM 2274 C CA . TYR A 1 168 ? 104.183 133.558 116.582 1.00 11.43 405 TYR A CA 1
ATOM 2275 C C . TYR A 1 168 ? 104.939 133.073 117.809 1.00 12.10 405 TYR A C 1
ATOM 2276 O O . TYR A 1 168 ? 104.509 133.302 118.940 1.00 12.38 405 TYR A O 1
ATOM 2294 N N . GLY A 1 169 ? 106.082 132.428 117.598 1.00 12.37 406 GLY A N 1
ATOM 2295 C CA . GLY A 1 169 ? 106.853 131.925 118.716 1.00 12.70 406 GLY A CA 1
ATOM 2296 C C . GLY A 1 169 ? 107.391 133.023 119.619 1.00 13.09 406 GLY A C 1
ATOM 2297 O O . GLY A 1 169 ? 107.956 134.008 119.136 1.00 14.42 406 GLY A O 1
ATOM 2301 N N . VAL A 1 170 ? 107.229 132.848 120.928 1.00 13.14 407 VAL A N 1
ATOM 2302 C CA . VAL A 1 170 ? 107.880 133.729 121.891 1.00 13.45 407 VAL A CA 1
ATOM 2303 C C . VAL A 1 170 ? 109.338 133.310 122.046 1.00 13.54 407 VAL A C 1
ATOM 2304 O O . VAL A 1 170 ? 109.708 132.178 121.730 1.00 14.50 407 VAL A O 1
ATOM 2317 N N . ALA A 1 171 ? 110.173 134.230 122.513 1.00 14.38 408 ALA A N 1
ATOM 2318 C CA . ALA A 1 171 ? 111.599 133.944 122.651 1.00 15.46 408 ALA A CA 1
ATOM 2319 C C . ALA A 1 171 ? 111.831 132.761 123.586 1.00 16.31 408 ALA A C 1
ATOM 2320 O O . ALA A 1 171 ? 112.539 131.820 123.235 1.00 17.19 408 ALA A O 1
ATOM 2327 N N . THR A 1 172 ? 111.221 132.812 124.764 1.00 15.81 409 THR A N 1
ATOM 2328 C CA . THR A 1 172 ? 111.326 131.732 125.741 1.00 16.61 409 THR A CA 1
ATOM 2329 C C . THR A 1 172 ? 109.990 131.593 126.453 1.00 16.28 409 THR A C 1
ATOM 2330 O O . THR A 1 172 ? 109.497 132.536 127.083 1.00 16.48 409 THR A O 1
ATOM 2341 N N . GLY A 1 173 ? 109.392 130.414 126.322 1.00 16.36 410 GLY A N 1
ATOM 2342 C CA . GLY A 1 173 ? 108.115 130.139 126.943 1.00 16.51 410 GLY A CA 1
ATOM 2343 C C . GLY A 1 173 ? 108.211 130.123 128.453 1.00 15.98 410 GLY A C 1
ATOM 2344 O O . GLY A 1 173 ? 109.281 129.900 129.028 1.00 17.82 410 GLY A O 1
ATOM 2348 N N . ILE A 1 174 ? 107.063 130.331 129.087 1.00 16.31 411 ILE A N 1
ATOM 2349 C CA . ILE A 1 174 ? 106.921 130.354 130.538 1.00 17.95 411 ILE A CA 1
ATOM 2350 C C . ILE A 1 174 ? 105.795 129.413 130.964 1.00 17.95 411 ILE A C 1
ATOM 2351 O O . ILE A 1 174 ? 104.674 129.511 130.449 1.00 17.77 411 ILE A O 1
ATOM 2367 N N . ASN A 1 175 ? 106.095 128.513 131.896 1.00 18.05 412 ASN A N 1
ATOM 2368 C CA . ASN A 1 175 ? 105.076 127.709 132.569 1.00 18.13 412 ASN A CA 1
ATOM 2369 C C . ASN A 1 175 ? 104.850 128.259 133.977 1.00 18.84 412 ASN A C 1
ATOM 2370 O O . ASN A 1 175 ? 105.745 128.203 134.818 1.00 20.99 412 ASN A O 1
ATOM 2381 N N . GLN A 1 176 ? 103.664 128.794 134.234 1.00 18.41 413 GLN A N 1
ATOM 2382 C CA . GLN A 1 176 ? 103.320 129.304 135.558 1.00 18.92 413 GLN A CA 1
ATOM 2383 C C . GLN A 1 176 ? 101.858 129.012 135.839 1.00 20.18 413 GLN A C 1
ATOM 2384 O O . GLN A 1 176 ? 101.002 129.336 135.028 1.00 21.24 413 GLN A O 1
ATOM 2398 N N . ALA A 1 177 ? 101.571 128.413 136.988 1.00 20.74 414 ALA A N 1
ATOM 2399 C CA . ALA A 1 177 ? 100.197 128.069 137.355 1.00 20.83 414 ALA A CA 1
ATOM 2400 C C . ALA A 1 177 ? 99.355 129.316 137.583 1.00 19.98 414 ALA A C 1
ATOM 2401 O O . ALA A 1 177 ? 98.147 129.312 137.356 1.00 20.93 414 ALA A O 1
ATOM 2408 N N . THR A 1 178 ? 100.009 130.380 138.038 1.00 18.95 415 THR A N 1
ATOM 2409 C CA . THR A 1 178 ? 99.362 131.674 138.229 1.00 18.57 415 THR A CA 1
ATOM 2410 C C . THR A 1 178 ? 100.223 132.756 137.605 1.00 16.85 415 THR A C 1
ATOM 2411 O O . THR A 1 178 ? 101.356 132.983 138.035 1.00 17.99 415 THR A O 1
ATOM 2415 N N . ALA A 1 179 ? 99.692 133.407 136.576 1.00 16.20 416 ALA A N 1
ATOM 2416 C CA . ALA A 1 179 ? 100.416 134.453 135.875 1.00 15.39 416 ALA A CA 1
ATOM 2417 C C . ALA A 1 179 ? 99.429 135.430 135.266 1.00 13.95 416 ALA A C 1
ATOM 2418 O O . ALA A 1 179 ? 98.296 135.063 134.951 1.00 14.54 416 ALA A O 1
ATOM 2425 N N . GLY A 1 180 ? 99.865 136.672 135.084 1.00 13.62 417 GLY A N 1
ATOM 2426 C CA . GLY A 1 180 ? 99.015 137.692 134.507 1.00 13.20 417 GLY A CA 1
ATOM 2427 C C . GLY A 1 180 ? 99.122 137.800 132.999 1.00 12.30 417 GLY A C 1
ATOM 2428 O O . GLY A 1 180 ? 100.104 137.365 132.394 1.00 12.93 417 GLY A O 1
ATOM 2432 N N . LEU A 1 181 ? 98.091 138.394 132.407 1.00 11.81 418 LEU A N 1
ATOM 2433 C CA . LEU A 1 181 ? 98.062 138.755 131.003 1.00 11.30 418 LEU A CA 1
ATOM 2434 C C . LEU A 1 181 ? 97.992 140.276 130.892 1.00 10.99 418 LEU A C 1
ATOM 2435 O O . LEU A 1 181 ? 97.235 140.909 131.632 1.00 10.98 418 LEU A O 1
ATOM 2451 N N . PHE A 1 182 ? 98.783 140.847 129.986 1.00 10.39 419 PHE A N 1
ATOM 2452 C CA . PHE A 1 182 ? 98.698 142.267 129.645 1.00 9.96 419 PHE A CA 1
ATOM 2453 C C . PHE A 1 182 ? 98.731 142.390 128.130 1.00 9.20 419 PHE A C 1
ATOM 2454 O O . PHE A 1 182 ? 99.687 141.958 127.505 1.00 9.78 419 PHE A O 1
ATOM 2471 N N . VAL A 1 183 ? 97.692 142.970 127.541 1.00 8.91 420 VAL A N 1
ATOM 2472 C CA . VAL A 1 183 ? 97.607 143.157 126.102 1.00 9.03 420 VAL A CA 1
ATOM 2473 C C . VAL A 1 183 ? 96.981 144.518 125.814 1.00 9.08 420 VAL A C 1
ATOM 2474 O O . VAL A 1 183 ? 95.975 144.885 126.425 1.00 10.10 420 VAL A O 1
ATOM 2487 N N . MET A 1 184 ? 97.546 145.267 124.875 1.00 9.16 421 MET A N 1
ATOM 2488 C CA . MET A 1 184 ? 96.947 146.559 124.528 1.00 9.33 421 MET A CA 1
ATOM 2489 C C . MET A 1 184 ? 95.583 146.353 123.851 1.00 9.64 421 MET A C 1
ATOM 2490 O O . MET A 1 184 ? 95.426 145.418 123.077 1.00 10.59 421 MET A O 1
ATOM 2495 N N . ALA A 1 185 ? 94.607 147.224 124.132 1.00 9.38 422 ALA A N 1
ATOM 2496 C CA . ALA A 1 185 ? 93.214 146.928 123.792 1.00 9.69 422 ALA A CA 1
ATOM 2497 C C . ALA A 1 185 ? 92.800 147.224 122.351 1.00 9.02 422 ALA A C 1
ATOM 2498 O O . ALA A 1 185 ? 91.701 146.831 121.942 1.00 8.67 422 ALA A O 1
ATOM 2505 N N . SER A 1 186 ? 93.645 147.906 121.583 1.00 9.72 423 SER A N 1
ATOM 2506 C CA . SER A 1 186 ? 93.347 148.184 120.175 1.00 10.29 423 SER A CA 1
ATOM 2507 C C . SER A 1 186 ? 93.993 147.096 119.315 1.00 9.75 423 SER A C 1
ATOM 2508 O O . SER A 1 186 ? 95.213 146.996 119.246 1.00 12.25 423 SER A O 1
ATOM 2516 N N . GLY A 1 187 ? 93.165 146.279 118.678 1.00 9.30 424 GLY A N 1
ATOM 2517 C CA . GLY A 1 187 ? 93.639 145.079 118.029 1.00 9.41 424 GLY A CA 1
ATOM 2518 C C . GLY A 1 187 ? 93.902 145.206 116.544 1.00 8.34 424 GLY A C 1
ATOM 2519 O O . GLY A 1 187 ? 93.633 146.232 115.902 1.00 9.09 424 GLY A O 1
ATOM 2523 N N . VAL A 1 188 ? 94.435 144.113 116.011 1.00 8.07 425 VAL A N 1
ATOM 2524 C CA . VAL A 1 188 ? 94.606 143.906 114.588 1.00 8.13 425 VAL A CA 1
ATOM 2525 C C . VAL A 1 188 ? 93.991 142.534 114.264 1.00 7.86 425 VAL A C 1
ATOM 2526 O O . VAL A 1 188 ? 93.652 141.769 115.165 1.00 8.41 425 VAL A O 1
ATOM 2539 N N . ILE A 1 189 ? 93.821 142.246 112.983 1.00 8.05 426 ILE A N 1
ATOM 2540 C CA . ILE A 1 189 ? 93.182 141.009 112.533 1.00 8.12 426 ILE A CA 1
ATOM 2541 C C . ILE A 1 189 ? 94.235 140.023 112.044 1.00 8.30 426 ILE A C 1
ATOM 2542 O O . ILE A 1 189 ? 95.079 140.385 111.228 1.00 9.29 426 ILE A O 1
ATOM 2558 N N . SER A 1 190 ? 94.191 138.777 112.511 1.00 8.78 427 SER A N 1
ATOM 2559 C CA . SER A 1 190 ? 95.165 137.805 112.015 1.00 9.99 427 SER A CA 1
ATOM 2560 C C . SER A 1 190 ? 94.789 137.299 110.628 1.00 10.38 427 SER A C 1
ATOM 2561 O O . SER A 1 190 ? 93.633 137.000 110.348 1.00 10.39 427 SER A O 1
ATOM 2569 N N . THR A 1 191 ? 95.786 137.246 109.752 1.00 11.38 428 THR A N 1
ATOM 2570 C CA . THR A 1 191 ? 95.633 136.649 108.436 1.00 12.53 428 THR A CA 1
ATOM 2571 C C . THR A 1 191 ? 96.910 135.873 108.115 1.00 13.59 428 THR A C 1
ATOM 2572 O O . THR A 1 191 ? 97.994 136.245 108.565 1.00 14.75 428 THR A O 1
ATOM 2583 N N . PRO A 1 192 ? 96.780 134.801 107.331 1.00 16.81 429 PRO A N 1
ATOM 2584 C CA . PRO A 1 192 ? 97.906 133.902 107.065 1.00 18.01 429 PRO A CA 1
ATOM 2585 C C . PRO A 1 192 ? 98.731 134.287 105.847 1.00 19.11 429 PRO A C 1
ATOM 2586 O O . PRO A 1 192 ? 99.792 133.714 105.628 1.00 20.44 429 PRO A O 1
ATOM 2597 N N . ASN A 1 193 ? 98.242 135.238 105.066 1.00 16.73 430 ASN A N 1
ATOM 2598 C CA . ASN A 1 193 ? 98.944 135.701 103.883 1.00 15.77 430 ASN A CA 1
ATOM 2599 C C . ASN A 1 193 ? 98.555 137.162 103.664 1.00 14.87 430 ASN A C 1
ATOM 2600 O O . ASN A 1 193 ? 97.926 137.763 104.525 1.00 15.57 430 ASN A O 1
ATOM 2611 N N . SER A 1 194 ? 98.913 137.737 102.527 1.00 14.21 431 SER A N 1
ATOM 2612 C CA . SER A 1 194 ? 98.714 139.169 102.326 1.00 14.78 431 SER A CA 1
ATOM 2613 C C . SER A 1 194 ? 97.276 139.581 102.030 1.00 14.20 431 SER A C 1
ATOM 2614 O O . SER A 1 194 ? 96.970 140.772 102.057 1.00 14.91 431 SER A O 1
ATOM 2622 N N . SER A 1 195 ? 96.407 138.622 101.732 1.00 13.15 432 SER A N 1
ATOM 2623 C CA . SER A 1 195 ? 95.052 138.952 101.307 1.00 13.72 432 SER A CA 1
ATOM 2624 C C . SER A 1 195 ? 94.173 139.464 102.437 1.00 12.57 432 SER A C 1
ATOM 2625 O O . SER A 1 195 ? 94.192 138.941 103.550 1.00 13.30 432 SER A O 1
ATOM 2633 N N . ALA A 1 196 ? 93.383 140.484 102.137 1.00 13.06 433 ALA A N 1
ATOM 2634 C CA . ALA A 1 196 ? 92.312 140.885 103.038 1.00 12.69 433 ALA A CA 1
ATOM 2635 C C . ALA A 1 196 ? 91.255 139.792 103.080 1.00 12.43 433 ALA A C 1
ATOM 2636 O O . ALA A 1 196 ? 91.094 139.023 102.120 1.00 14.70 433 ALA A O 1
ATOM 2643 N N . ILE A 1 197 ? 90.541 139.730 104.193 1.00 11.84 434 ILE A N 1
ATOM 2644 C CA . ILE A 1 197 ? 89.469 138.768 104.378 1.00 11.48 434 ILE A CA 1
ATOM 2645 C C . ILE A 1 197 ? 88.160 139.542 104.558 1.00 11.62 434 ILE A C 1
ATOM 2646 O O . ILE A 1 197 ? 88.131 140.769 104.424 1.00 11.64 434 ILE A O 1
ATOM 2662 N N . THR A 1 198 ? 87.069 138.834 104.809 1.00 11.21 435 THR A N 1
ATOM 2663 C CA . THR A 1 198 ? 85.774 139.489 104.992 1.00 10.72 435 THR A CA 1
ATOM 2664 C C . THR A 1 198 ? 85.789 140.374 106.236 1.00 10.31 435 THR A C 1
ATOM 2665 O O . THR A 1 198 ? 86.710 140.303 107.063 1.00 10.00 435 THR A O 1
ATOM 2676 N N . TYR A 1 199 ? 84.783 141.223 106.372 1.00 10.10 436 TYR A N 1
ATOM 2677 C CA . TYR A 1 199 ? 84.756 142.120 107.516 1.00 9.19 436 TYR A CA 1
ATOM 2678 C C . TYR A 1 199 ? 84.766 141.280 108.780 1.00 8.46 436 TYR A C 1
ATOM 2679 O O . TYR A 1 199 ? 84.169 140.201 108.833 1.00 9.05 436 TYR A O 1
ATOM 2697 N N . THR A 1 200 ? 85.471 141.769 109.790 1.00 8.46 437 THR A N 1
ATOM 2698 C CA . THR A 1 200 ? 85.745 140.972 110.976 1.00 8.22 437 THR A CA 1
ATOM 2699 C C . THR A 1 200 ? 85.333 141.755 112.226 1.00 7.94 437 THR A C 1
ATOM 2700 O O . THR A 1 200 ? 85.672 142.931 112.351 1.00 8.44 437 THR A O 1
ATOM 2711 N N . PRO A 1 201 ? 84.631 141.114 113.172 1.00 7.82 438 PRO A N 1
ATOM 2712 C CA . PRO A 1 201 ? 84.136 139.736 113.172 1.00 8.23 438 PRO A CA 1
ATOM 2713 C C . PRO A 1 201 ? 82.838 139.553 112.417 1.00 8.42 438 PRO A C 1
ATOM 2714 O O . PRO A 1 201 ? 81.956 140.405 112.473 1.00 9.27 438 PRO A O 1
ATOM 2725 N N . GLN A 1 202 ? 82.714 138.419 111.741 1.00 8.72 439 GLN A N 1
ATOM 2726 C CA . GLN A 1 202 ? 81.437 137.976 111.233 1.00 9.04 439 GLN A CA 1
ATOM 2727 C C . GLN A 1 202 ? 80.470 137.698 112.384 1.00 9.11 439 GLN A C 1
ATOM 2728 O O . GLN A 1 202 ? 80.898 137.364 113.490 1.00 8.83 439 GLN A O 1
ATOM 2742 N N . PRO A 1 203 ? 79.160 137.823 112.130 1.00 9.50 440 PRO A N 1
ATOM 2743 C CA . PRO A 1 203 ? 78.196 137.648 113.225 1.00 9.19 440 PRO A CA 1
ATOM 2744 C C . PRO A 1 203 ? 78.369 136.355 114.020 1.00 9.24 440 PRO A C 1
ATOM 2745 O O . PRO A 1 203 ? 78.201 136.381 115.241 1.00 9.40 440 PRO A O 1
ATOM 2756 N N . ASN A 1 204 ? 78.708 135.251 113.355 1.00 9.46 441 ASN A N 1
ATOM 2757 C CA . ASN A 1 204 ? 78.779 133.964 114.044 1.00 10.43 441 ASN A CA 1
ATOM 2758 C C . ASN A 1 204 ? 80.059 133.786 114.884 1.00 10.04 441 ASN A C 1
ATOM 2759 O O . ASN A 1 204 ? 80.264 132.735 115.477 1.00 11.11 441 ASN A O 1
ATOM 2770 N N . ARG A 1 205 ? 80.877 134.835 114.969 1.00 9.05 442 ARG A N 1
ATOM 2771 C CA . ARG A 1 205 ? 82.062 134.880 115.818 1.00 9.01 442 ARG A CA 1
ATOM 2772 C C . ARG A 1 205 ? 81.884 135.712 117.085 1.00 8.67 442 ARG A C 1
ATOM 2773 O O . ARG A 1 205 ? 82.760 135.708 117.951 1.00 9.35 442 ARG A O 1
ATOM 2794 N N . ILE A 1 206 ? 80.790 136.463 117.188 1.00 8.42 443 ILE A N 1
ATOM 2795 C CA . ILE A 1 206 ? 80.652 137.419 118.280 1.00 8.18 443 ILE A CA 1
ATOM 2796 C C . ILE A 1 206 ? 80.166 136.698 119.538 1.00 9.26 443 ILE A C 1
ATOM 2797 O O . ILE A 1 206 ? 79.199 135.930 119.521 1.00 9.22 443 ILE A O 1
ATOM 2813 N N . VAL A 1 207 ? 80.852 136.977 120.638 1.00 8.58 444 VAL A N 1
ATOM 2814 C CA . VAL A 1 207 ? 80.585 136.390 121.936 1.00 8.44 444 VAL A CA 1
ATOM 2815 C C . VAL A 1 207 ? 79.660 137.290 122.722 1.00 8.58 444 VAL A C 1
ATOM 2816 O O 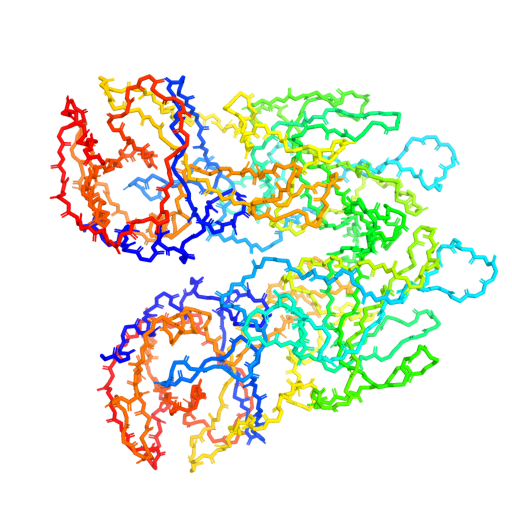. VAL A 1 207 ? 79.920 138.486 122.844 1.00 8.90 444 VAL A O 1
ATOM 2829 N N . ASN A 1 208 ? 78.580 136.721 123.240 1.00 8.71 445 ASN A N 1
ATOM 2830 C CA . ASN A 1 208 ? 77.598 137.506 123.969 1.00 9.14 445 ASN A CA 1
ATOM 2831 C C . ASN A 1 208 ? 77.260 136.887 125.310 1.00 9.12 445 ASN A C 1
ATOM 2832 O O . ASN A 1 208 ? 77.225 135.666 125.461 1.00 11.00 445 ASN A O 1
ATOM 2843 N N . ALA A 1 209 ? 77.030 137.763 126.279 1.00 9.22 446 ALA A N 1
ATOM 2844 C CA . ALA A 1 209 ? 76.595 137.359 127.606 1.00 9.84 446 ALA A CA 1
ATOM 2845 C C . ALA A 1 209 ? 75.142 136.911 127.601 1.00 10.29 446 ALA A C 1
ATOM 2846 O O . ALA A 1 209 ? 74.350 137.363 126.768 1.00 10.20 446 ALA A O 1
ATOM 2853 N N . PRO A 1 210 ? 74.767 136.047 128.550 1.00 12.02 447 PRO A N 1
ATOM 2854 C CA . PRO A 1 210 ? 73.353 135.719 128.712 1.00 12.76 447 PRO A CA 1
ATOM 2855 C C . PRO A 1 210 ? 72.498 136.982 128.808 1.00 11.26 447 PRO A C 1
ATOM 2856 O O . PRO A 1 210 ? 72.891 137.956 129.455 1.00 10.99 447 PRO A O 1
ATOM 2867 N N . GLY A 1 211 ? 71.349 136.967 128.145 1.00 10.99 448 GLY A N 1
ATOM 2868 C CA . GLY A 1 211 ? 70.423 138.080 128.209 1.00 10.75 448 GLY A CA 1
ATOM 2869 C C . GLY A 1 211 ? 70.565 139.068 127.065 1.00 10.38 448 GLY A C 1
ATOM 2870 O O . GLY A 1 211 ? 69.630 139.806 126.765 1.00 11.11 448 GLY A O 1
ATOM 2874 N N . THR A 1 212 ? 71.714 139.078 126.399 1.00 10.14 449 THR A N 1
ATOM 2875 C CA . THR A 1 212 ? 71.958 140.043 125.335 1.00 9.64 449 THR A CA 1
ATOM 2876 C C . THR A 1 212 ? 70.855 139.972 124.295 1.00 9.47 449 THR A C 1
ATOM 2877 O O . THR A 1 212 ? 70.598 138.903 123.758 1.00 10.58 449 THR A O 1
ATOM 2888 N N . PRO A 1 213 ? 70.186 141.099 124.017 1.00 9.55 450 PRO A N 1
ATOM 2889 C CA . PRO A 1 213 ? 69.154 141.057 122.978 1.00 9.98 450 PRO A CA 1
ATOM 2890 C C . PRO A 1 213 ? 69.768 141.063 121.586 1.00 10.03 450 PRO A C 1
ATOM 2891 O O . PRO A 1 213 ? 70.833 141.633 121.380 1.00 10.62 450 PRO A O 1
ATOM 2902 N N . ALA A 1 214 ? 69.097 140.412 120.648 1.00 11.27 451 ALA A N 1
ATOM 2903 C CA . ALA A 1 214 ? 69.552 140.326 119.276 1.00 11.45 451 ALA A CA 1
ATOM 2904 C C . ALA A 1 214 ? 68.999 141.463 118.433 1.00 10.40 451 ALA A C 1
ATOM 2905 O O . ALA A 1 214 ? 67.909 141.973 118.680 1.00 12.04 451 ALA A O 1
ATOM 2912 N N . ALA A 1 215 ? 69.771 141.850 117.431 1.00 9.80 452 ALA A N 1
ATOM 2913 C CA . ALA A 1 215 ? 69.318 142.753 116.384 1.00 10.21 452 ALA A CA 1
ATOM 2914 C C . ALA A 1 215 ? 68.876 141.937 115.188 1.00 10.12 452 ALA A C 1
ATOM 2915 O O . ALA A 1 215 ? 69.655 141.172 114.629 1.00 10.98 452 ALA A O 1
ATOM 2922 N N . ALA A 1 216 ? 67.630 142.127 114.785 1.00 11.32 453 ALA A N 1
ATOM 2923 C CA . ALA A 1 216 ? 67.077 141.461 113.615 1.00 11.94 453 ALA A CA 1
ATOM 2924 C C . ALA A 1 216 ? 66.406 142.485 112.719 1.00 10.71 453 ALA A C 1
ATOM 2925 O O . ALA A 1 216 ? 65.948 143.520 113.188 1.00 12.22 453 ALA A O 1
ATOM 2932 N N . PRO A 1 217 ? 66.314 142.193 111.420 1.00 10.61 454 PRO A N 1
ATOM 2933 C CA . PRO A 1 217 ? 65.569 143.119 110.567 1.00 11.30 454 PRO A CA 1
ATOM 2934 C C . PRO A 1 217 ? 64.132 143.342 111.019 1.00 10.87 454 PRO A C 1
ATOM 2935 O O . PRO A 1 217 ? 63.492 142.455 111.580 1.00 11.57 454 PRO A O 1
ATOM 2946 N N . ILE A 1 218 ? 63.666 144.557 110.767 1.00 10.30 455 ILE A N 1
ATOM 2947 C CA . ILE A 1 218 ? 62.301 144.976 111.020 1.00 11.74 455 ILE A CA 1
ATOM 2948 C C . ILE A 1 218 ? 61.813 145.536 109.694 1.00 11.99 455 ILE A C 1
ATOM 2949 O O . ILE A 1 218 ? 62.222 146.627 109.280 1.00 11.37 455 ILE A O 1
ATOM 2965 N N . GLY A 1 219 ? 60.982 144.782 108.983 1.00 12.15 456 GLY A N 1
ATOM 2966 C CA . GLY A 1 219 ? 60.618 145.175 107.633 1.00 12.70 456 GLY A CA 1
ATOM 2967 C C . GLY A 1 219 ? 61.871 145.321 106.792 1.00 11.43 456 GLY A C 1
ATOM 2968 O O . GLY A 1 219 ? 62.759 144.462 106.824 1.00 11.68 456 GLY A O 1
ATOM 2972 N N . LYS A 1 220 ? 61.955 146.420 106.052 1.00 11.86 457 LYS A N 1
ATOM 2973 C CA . LYS A 1 220 ? 63.109 146.686 105.196 1.00 12.46 457 LYS A CA 1
ATOM 2974 C C . LYS A 1 220 ? 64.275 147.305 105.954 1.00 11.20 457 LYS A C 1
ATOM 2975 O O . LYS A 1 220 ? 65.322 147.561 105.362 1.00 11.77 457 LYS A O 1
ATOM 2994 N N . ASN A 1 221 ? 64.099 147.537 107.254 1.00 9.78 458 ASN A N 1
ATOM 2995 C CA . ASN A 1 221 ? 65.160 148.091 108.091 1.00 9.96 458 ASN A CA 1
ATOM 2996 C C . ASN A 1 221 ? 66.043 146.971 108.626 1.00 9.84 458 ASN A C 1
ATOM 2997 O O . ASN A 1 221 ? 65.560 146.026 109.247 1.00 11.82 458 ASN A O 1
ATOM 3008 N N . THR A 1 222 ? 67.336 147.070 108.344 1.00 9.48 459 THR A N 1
ATOM 3009 C CA . THR A 1 222 ? 68.303 146.015 108.605 1.00 8.98 459 THR A CA 1
ATOM 3010 C C . THR A 1 222 ? 69.370 146.526 109.558 1.00 8.34 459 THR A C 1
ATOM 3011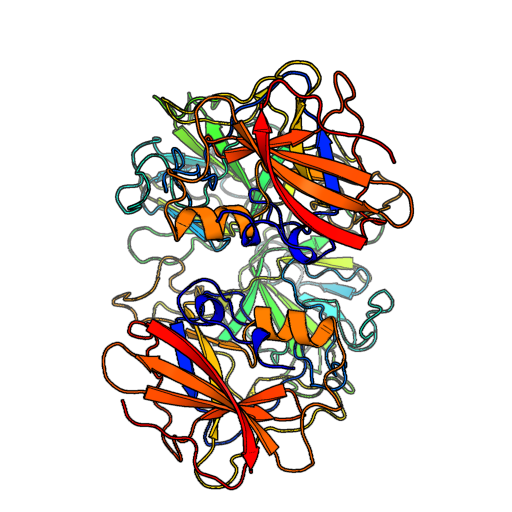 O O . THR A 1 222 ? 69.830 147.658 109.409 1.00 8.69 459 THR A O 1
ATOM 3022 N N . PRO A 1 223 ? 69.742 145.722 110.566 1.00 8.36 460 PRO A N 1
ATOM 3023 C CA . PRO A 1 223 ? 70.802 146.191 111.470 1.00 8.60 460 PRO A CA 1
ATOM 3024 C C . PRO A 1 223 ? 72.127 146.378 110.756 1.00 8.44 460 PRO A C 1
ATOM 3025 O O . PRO A 1 223 ? 72.418 145.668 109.793 1.00 9.44 460 PRO A O 1
ATOM 3036 N N . ILE A 1 224 ? 72.905 147.344 111.228 1.00 8.38 461 ILE A N 1
ATOM 3037 C CA . ILE A 1 224 ? 74.210 147.630 110.652 1.00 7.68 461 ILE A CA 1
ATOM 3038 C C . ILE A 1 224 ? 75.300 147.591 111.703 1.00 7.25 461 ILE A C 1
ATOM 3039 O O . ILE A 1 224 ? 75.053 147.750 112.900 1.00 8.31 461 ILE A O 1
ATOM 3055 N N . MET A 1 225 ? 76.518 147.384 111.217 1.00 7.70 462 MET A N 1
ATOM 3056 C CA . MET A 1 225 ? 77.727 147.658 111.977 1.00 7.45 462 MET A CA 1
ATOM 3057 C C . MET A 1 225 ? 78.468 148.829 111.340 1.00 7.86 462 MET A C 1
ATOM 3058 O O . MET A 1 225 ? 78.179 149.226 110.210 1.00 8.76 462 MET A O 1
ATOM 3072 N N . PHE A 1 226 ? 79.433 149.359 112.079 1.00 7.17 463 PHE A N 1
ATOM 3073 C CA . PHE A 1 226 ? 80.228 150.503 111.669 1.00 7.58 463 PHE A CA 1
ATOM 3074 C C . PHE A 1 226 ? 81.615 150.021 111.342 1.00 7.98 463 PHE A C 1
ATOM 3075 O O . PHE A 1 226 ? 82.276 149.422 112.195 1.00 8.70 463 PHE A O 1
ATOM 3092 N N . ALA A 1 227 ? 82.028 150.252 110.099 1.00 7.94 464 ALA A N 1
ATOM 3093 C CA . ALA A 1 227 ? 83.252 149.679 109.551 1.00 8.17 464 ALA A CA 1
ATOM 3094 C C . ALA A 1 227 ? 84.405 150.666 109.559 1.00 8.09 464 ALA A C 1
ATOM 3095 O O . ALA A 1 227 ? 84.239 151.837 109.196 1.00 8.48 464 ALA A O 1
ATOM 3102 N N . SER A 1 228 ? 85.584 150.155 109.909 1.00 7.99 465 SER A N 1
ATOM 3103 C CA . SER A 1 228 ? 86.827 150.909 109.888 1.00 7.84 465 SER A CA 1
ATOM 3104 C C . SER A 1 228 ? 87.909 150.060 109.235 1.00 8.19 465 SER A C 1
ATOM 3105 O O . SER A 1 228 ? 87.790 148.839 109.175 1.00 8.99 465 SER A O 1
ATOM 3113 N N . VAL A 1 229 ? 88.961 150.704 108.739 1.00 8.14 466 VAL A N 1
ATOM 3114 C CA . VAL A 1 229 ? 90.087 149.977 108.185 1.00 9.12 466 VAL A CA 1
ATOM 3115 C C . VAL A 1 229 ? 90.979 149.521 109.328 1.00 9.30 466 VAL A C 1
ATOM 3116 O O . VAL A 1 229 ? 91.368 150.319 110.182 1.00 11.02 466 VAL A O 1
ATOM 3129 N N . VAL A 1 230 ? 91.260 148.223 109.354 1.00 9.09 467 VAL A N 1
ATOM 3130 C CA . VAL A 1 230 ? 91.979 147.597 110.459 1.00 8.29 467 VAL A CA 1
ATOM 3131 C C . VAL A 1 230 ? 93.218 146.895 109.915 1.00 8.14 467 VAL A C 1
ATOM 3132 O O . VAL A 1 230 ? 93.183 146.311 108.829 1.00 9.66 467 VAL A O 1
ATOM 3145 N N . ARG A 1 231 ? 94.320 146.974 110.660 1.00 7.97 468 ARG A N 1
ATOM 3146 C CA . ARG A 1 231 ? 95.555 146.313 110.263 1.00 8.11 468 ARG A CA 1
ATOM 3147 C C . ARG A 1 231 ? 95.374 144.804 110.279 1.00 8.56 468 ARG A C 1
ATOM 3148 O O . ARG A 1 231 ? 94.566 144.281 111.053 1.00 8.78 468 ARG A O 1
ATOM 3169 N N . ARG A 1 232 ? 96.148 144.105 109.450 1.00 8.54 469 ARG A N 1
ATOM 3170 C CA . ARG A 1 232 ? 96.117 142.654 109.428 1.00 8.77 469 ARG A CA 1
ATOM 3171 C C . ARG A 1 232 ? 97.536 142.110 109.464 1.00 9.53 469 ARG A C 1
ATOM 3172 O O . ARG A 1 232 ? 98.452 142.706 108.906 1.00 10.72 469 ARG A O 1
ATOM 3193 N N . THR A 1 233 ? 97.723 140.968 110.122 1.00 9.64 470 THR A N 1
ATOM 3194 C CA . THR A 1 233 ? 99.077 140.498 110.407 1.00 10.01 470 THR A CA 1
ATOM 3195 C C . THR A 1 233 ? 99.821 140.007 109.166 1.00 11.24 470 THR A C 1
ATOM 3196 O O . THR A 1 233 ? 101.036 140.106 109.121 1.00 13.37 470 THR A O 1
ATOM 3207 N N . GLY A 1 234 ? 99.110 139.507 108.158 1.00 11.05 471 GLY A N 1
ATOM 3208 C CA . GLY A 1 234 ? 99.771 138.959 106.984 1.00 11.98 471 GLY A CA 1
ATOM 3209 C C . GLY A 1 234 ? 100.380 140.008 106.063 1.00 12.52 471 GLY A C 1
ATOM 3210 O O . GLY A 1 234 ? 101.252 139.707 105.262 1.00 14.62 471 GLY A O 1
ATOM 3214 N N . ASP A 1 235 ? 99.892 141.236 106.162 1.00 11.79 472 ASP A N 1
ATOM 3215 C CA . ASP A 1 235 ? 100.465 142.383 105.456 1.00 11.89 472 ASP A CA 1
ATOM 3216 C C . ASP A 1 235 ? 100.223 143.563 106.364 1.00 11.18 472 ASP A C 1
ATOM 3217 O O . ASP A 1 235 ? 99.217 144.261 106.242 1.00 11.41 472 ASP A O 1
ATOM 3226 N N . ILE A 1 236 ? 101.137 143.751 107.305 1.00 10.84 473 ILE A N 1
ATOM 3227 C CA . ILE A 1 236 ? 100.920 144.701 108.387 1.00 11.30 473 ILE A CA 1
ATOM 3228 C C . ILE A 1 236 ? 101.031 146.142 107.883 1.00 11.30 473 ILE A C 1
ATOM 3229 O O . ILE A 1 236 ? 100.540 147.067 108.517 1.00 11.27 473 ILE A O 1
ATOM 3245 N N . ASN A 1 237 ? 101.643 146.320 106.718 1.00 11.54 474 ASN A N 1
ATOM 3246 C CA . ASN A 1 237 ? 101.753 147.626 106.092 1.00 11.70 474 ASN A CA 1
ATOM 3247 C C . ASN A 1 237 ? 100.486 148.068 105.357 1.00 12.28 474 ASN A C 1
ATOM 3248 O O . ASN A 1 237 ? 100.304 149.254 105.105 1.00 13.79 474 ASN A O 1
ATOM 3259 N N . ALA A 1 238 ? 99.613 147.130 105.009 1.00 11.73 475 ALA A N 1
ATOM 3260 C CA . ALA A 1 238 ? 98.424 147.464 104.231 1.00 12.42 475 ALA A CA 1
ATOM 3261 C C . ALA A 1 238 ? 97.534 148.453 104.957 1.00 12.35 475 ALA A C 1
ATOM 3262 O O . ALA A 1 238 ? 97.287 148.323 106.162 1.00 12.02 475 ALA A O 1
ATOM 3269 N N . GLU A 1 239 ? 97.073 149.440 104.198 1.00 15.07 476 GLU A N 1
ATOM 3270 C CA . GLU A 1 239 ? 96.161 150.465 104.677 1.00 17.17 476 GLU A CA 1
ATOM 3271 C C . GLU A 1 239 ? 95.001 150.531 103.692 1.00 18.09 476 GLU A C 1
ATOM 3272 O O . GLU A 1 239 ? 94.871 149.653 102.845 1.00 18.72 476 GLU A O 1
ATOM 3284 N N . ALA A 1 240 ? 94.148 151.543 103.795 1.00 19.49 477 ALA A N 1
ATOM 3285 C CA . ALA A 1 240 ? 93.064 151.693 102.832 1.00 21.11 477 ALA A CA 1
ATOM 3286 C C . ALA A 1 240 ? 93.602 151.771 101.405 1.00 22.02 477 ALA A C 1
ATOM 3287 O O . ALA A 1 240 ? 94.546 152.510 101.129 1.00 22.45 477 ALA A O 1
ATOM 3294 N N . GLY A 1 241 ? 92.996 151.009 100.501 1.00 23.21 478 GLY A N 1
ATOM 3295 C CA . GLY A 1 241 ? 93.365 151.036 99.095 1.00 23.54 478 GLY A CA 1
ATOM 3296 C C . GLY A 1 241 ? 94.521 150.130 98.694 1.00 24.32 478 GLY A C 1
ATOM 3297 O O . GLY A 1 241 ? 94.944 150.143 97.539 1.00 26.10 478 GLY A O 1
ATOM 3301 N N . SER A 1 242 ? 95.038 149.346 99.633 1.00 22.66 479 SER A N 1
ATOM 3302 C CA . SER A 1 242 ? 96.102 148.393 99.317 1.00 22.27 479 SER A CA 1
ATOM 3303 C C . SER A 1 242 ? 95.732 147.502 98.137 1.00 23.64 479 SER A C 1
ATOM 3304 O O . SER A 1 242 ? 94.594 147.046 98.031 1.00 23.32 479 SER A O 1
ATOM 3312 N N . THR A 1 243 ? 96.696 147.236 97.262 1.00 25.67 480 THR A N 1
ATOM 3313 C CA . THR A 1 243 ? 96.437 146.367 96.121 1.00 27.06 480 THR A CA 1
ATOM 3314 C C . THR A 1 243 ? 96.273 144.908 96.557 1.00 25.30 480 THR A C 1
ATOM 3315 O O . THR A 1 243 ? 95.841 144.065 95.770 1.00 26.66 480 THR A O 1
ATOM 3319 N N . ASN A 1 244 ? 96.601 144.615 97.816 1.00 22.44 481 ASN A N 1
ATOM 3320 C CA . ASN A 1 244 ? 96.352 143.296 98.392 1.00 21.19 481 ASN A CA 1
ATOM 3321 C C . ASN A 1 244 ? 94.972 143.196 99.025 1.00 20.02 481 ASN A C 1
ATOM 3322 O O . ASN A 1 244 ? 94.628 142.170 99.617 1.00 20.29 481 ASN A O 1
ATOM 3333 N N . GLY A 1 245 ? 94.191 144.268 98.903 1.00 19.27 482 GLY A N 1
ATOM 3334 C CA . GLY A 1 245 ? 92.848 144.323 99.449 1.00 17.94 482 GLY A CA 1
ATOM 3335 C C . GLY A 1 245 ? 92.792 145.218 100.673 1.00 15.18 482 GLY A C 1
ATOM 3336 O O . GLY A 1 245 ? 93.769 145.343 101.414 1.00 14.42 482 GLY A O 1
ATOM 3340 N N . THR A 1 246 ? 91.637 145.844 100.877 1.00 14.64 483 THR A N 1
ATOM 3341 C CA . THR A 1 246 ? 91.386 146.662 102.059 1.00 13.97 483 THR A CA 1
ATOM 3342 C C . THR A 1 246 ? 90.676 145.830 103.109 1.00 12.07 483 THR A C 1
ATOM 3343 O O . THR A 1 246 ? 89.655 145.206 102.826 1.00 14.23 483 THR A O 1
ATOM 3354 N N . GLN A 1 247 ? 91.212 145.840 104.322 1.00 10.51 484 GLN A N 1
ATOM 3355 C CA . GLN A 1 247 ? 90.635 145.072 105.419 1.00 10.15 484 GLN A CA 1
ATOM 3356 C C . GLN A 1 247 ? 89.752 145.916 106.299 1.00 9.32 484 GLN A C 1
ATOM 3357 O O . GLN A 1 247 ? 90.207 146.925 106.832 1.00 9.77 484 GLN A O 1
ATOM 3371 N N . TYR A 1 248 ? 88.511 145.473 106.488 1.00 9.12 485 TYR A N 1
ATOM 3372 C CA . TYR A 1 248 ? 87.602 146.126 107.422 1.00 9.19 485 TYR A CA 1
ATOM 3373 C C . TYR A 1 248 ? 87.401 145.318 108.693 1.00 8.95 485 TYR A C 1
ATOM 3374 O O . TYR A 1 248 ? 87.281 144.082 108.678 1.00 9.43 485 TYR A O 1
ATOM 3392 N N . GLY A 1 249 ? 87.366 146.052 109.794 1.00 9.00 486 GLY A N 1
ATOM 3393 C CA . GLY A 1 249 ? 86.783 145.583 111.027 1.00 8.54 486 GLY A CA 1
ATOM 3394 C C . GLY A 1 249 ? 85.476 146.309 111.236 1.00 8.46 486 GLY A C 1
ATOM 3395 O O . GLY A 1 249 ? 85.255 147.372 110.665 1.00 9.70 486 GLY A O 1
ATOM 3399 N N . ALA A 1 250 ? 84.605 145.756 112.063 1.00 7.82 487 ALA A N 1
ATOM 3400 C CA . ALA A 1 250 ? 83.344 146.424 112.334 1.00 8.53 487 ALA A CA 1
ATOM 3401 C C . ALA A 1 250 ? 82.977 146.325 113.798 1.00 7.76 487 ALA A C 1
ATOM 3402 O O . ALA A 1 250 ? 83.397 145.393 114.490 1.00 8.38 487 ALA A O 1
ATOM 3409 N N . GLY A 1 251 ? 82.196 147.310 114.246 1.00 7.30 488 GLY A N 1
ATOM 3410 C CA . GLY A 1 251 ? 81.666 147.377 115.595 1.00 7.27 488 GLY A CA 1
ATOM 3411 C C . GLY A 1 251 ? 80.186 147.718 115.585 1.00 7.10 488 GLY A C 1
ATOM 3412 O O . GLY A 1 251 ? 79.684 148.319 114.634 1.00 7.81 488 GLY A O 1
ATOM 3416 N N . SER A 1 252 ? 79.490 147.376 116.658 1.00 6.61 489 SER A N 1
ATOM 3417 C CA . SER A 1 252 ? 78.053 147.611 116.735 1.00 7.36 489 SER A CA 1
ATOM 3418 C C . SER A 1 252 ? 77.661 149.074 116.885 1.00 6.80 489 SER A C 1
ATOM 3419 O O . SER A 1 252 ? 76.522 149.425 116.566 1.00 7.42 489 SER A O 1
ATOM 3427 N N . GLN A 1 253 ? 78.561 149.910 117.403 1.00 6.65 490 GLN A N 1
ATOM 3428 C CA . GLN A 1 253 ? 78.253 151.319 117.664 1.00 6.88 490 GLN A CA 1
ATOM 3429 C C . GLN A 1 253 ? 79.449 152.184 117.371 1.00 6.97 490 GLN A C 1
ATOM 3430 O O . GLN A 1 253 ? 80.581 151.742 117.556 1.00 7.51 490 GLN A O 1
ATOM 3444 N N . PRO A 1 254 ? 79.210 153.443 116.987 1.00 6.72 491 PRO A N 1
ATOM 3445 C CA . PRO A 1 254 ? 80.299 154.416 117.060 1.00 6.93 491 PRO A CA 1
ATOM 3446 C C . PRO A 1 254 ? 80.631 154.632 118.524 1.00 7.14 491 PRO A C 1
ATOM 3447 O O . PRO A 1 254 ? 79.723 154.837 119.337 1.00 7.64 491 PRO A O 1
ATOM 3458 N N . LEU A 1 255 ? 81.912 154.599 118.866 1.00 7.50 492 LEU A N 1
ATOM 3459 C CA . LEU A 1 255 ? 82.308 154.796 120.249 1.00 7.32 492 LEU A CA 1
ATOM 3460 C C . LEU A 1 255 ? 81.749 156.093 120.875 1.00 7.27 492 LEU A C 1
ATOM 3461 O O . LEU A 1 255 ? 81.364 156.067 122.029 1.00 7.80 492 LEU A O 1
ATOM 3477 N N . PRO A 1 256 ? 81.648 157.210 120.121 1.00 7.78 493 PRO A N 1
ATOM 3478 C CA . PRO A 1 256 ? 81.072 158.403 120.759 1.00 7.80 493 PRO A CA 1
ATOM 3479 C C . PRO A 1 256 ? 79.620 158.185 121.213 1.00 8.33 493 PRO A C 1
ATOM 3480 O O . PRO A 1 256 ? 79.192 158.740 122.222 1.00 8.79 493 PRO A O 1
ATOM 3491 N N . VAL A 1 257 ? 78.865 157.363 120.491 1.00 8.37 494 VAL A N 1
ATOM 3492 C CA . VAL A 1 257 ? 77.500 157.033 120.899 1.00 8.28 494 VAL A CA 1
ATOM 3493 C C . VAL A 1 257 ? 77.530 156.182 122.172 1.00 8.67 494 VAL A C 1
ATOM 3494 O O . VAL A 1 257 ? 76.810 156.450 123.131 1.00 9.01 494 VAL A O 1
ATOM 3507 N N . THR A 1 258 ? 78.374 155.158 122.185 1.00 7.91 495 THR A N 1
ATOM 3508 C CA . THR A 1 258 ? 78.518 154.318 123.367 1.00 7.78 495 THR A CA 1
ATOM 3509 C C . THR A 1 258 ? 78.843 155.167 124.595 1.00 8.21 495 THR A C 1
ATOM 3510 O O . THR A 1 258 ? 78.242 155.006 125.661 1.00 9.22 495 THR A O 1
ATOM 3521 N N . VAL A 1 259 ? 79.797 156.082 124.441 1.00 8.13 496 VAL A N 1
ATOM 3522 C CA . VAL A 1 259 ? 80.174 156.958 125.539 1.00 8.84 496 VAL A CA 1
ATOM 3523 C C . VAL A 1 259 ? 78.944 157.718 126.055 1.00 8.75 496 VAL A C 1
ATOM 3524 O O . VAL A 1 259 ? 78.673 157.747 127.260 1.00 9.55 496 VAL A O 1
ATOM 3537 N N . GLY A 1 260 ? 78.208 158.355 125.151 1.00 8.72 497 GLY A N 1
ATOM 3538 C CA . GLY A 1 260 ? 77.055 159.131 125.567 1.00 9.71 497 GLY A CA 1
ATOM 3539 C C . GLY A 1 260 ? 76.001 158.288 126.268 1.00 9.77 497 GLY A C 1
ATOM 3540 O O . GLY A 1 260 ? 75.434 158.697 127.287 1.00 11.12 497 GLY A O 1
ATOM 3544 N N . LEU A 1 261 ? 75.748 157.100 125.732 1.00 9.31 498 LEU A N 1
ATOM 3545 C CA . LEU A 1 261 ? 74.767 156.199 126.326 1.00 10.23 498 LEU A CA 1
ATOM 3546 C C . LEU A 1 261 ? 75.205 155.723 127.711 1.00 11.07 498 LEU A C 1
ATOM 3547 O O . LEU A 1 261 ? 74.358 155.412 128.550 1.00 11.59 498 LEU A O 1
ATOM 3563 N N . SER A 1 262 ? 76.514 155.676 127.953 1.00 10.80 499 SER A N 1
ATOM 3564 C CA . SER A 1 262 ? 77.036 155.227 129.245 1.00 11.71 499 SER A CA 1
ATOM 3565 C C . SER A 1 262 ? 77.002 156.327 130.303 1.00 13.05 499 SER A C 1
ATOM 3566 O O . SER A 1 262 ? 77.149 156.041 131.487 1.00 15.62 499 SER A O 1
ATOM 3574 N N . LEU A 1 263 ? 76.808 157.574 129.879 1.00 12.54 500 LEU A N 1
ATOM 3575 C CA . LEU A 1 263 ? 76.844 158.723 130.794 1.00 14.83 500 LEU A CA 1
ATOM 3576 C C . LEU A 1 263 ? 75.482 159.235 131.230 1.00 16.70 500 LEU A C 1
ATOM 3577 O O . LEU A 1 263 ? 75.376 159.900 132.252 1.00 19.11 500 LEU A O 1
ATOM 3593 N N . ASN A 1 264 ? 74.447 158.964 130.448 1.00 17.59 501 ASN A N 1
ATOM 3594 C CA . ASN A 1 264 ? 73.105 159.393 130.821 1.00 18.60 501 ASN A CA 1
ATOM 3595 C C . ASN A 1 264 ? 72.100 158.322 130.457 1.00 17.75 501 ASN A C 1
ATOM 3596 O O . ASN A 1 264 ? 72.367 157.474 129.627 1.00 18.71 501 ASN A O 1
ATOM 3601 N N . ASN A 1 265 ? 70.943 158.363 131.105 1.00 18.67 502 ASN A N 1
ATOM 3602 C CA . ASN A 1 265 ? 69.876 157.416 130.836 1.00 19.81 502 ASN A CA 1
ATOM 3603 C C . ASN A 1 265 ? 68.849 158.013 129.872 1.00 19.63 502 ASN A C 1
ATOM 3604 O O . ASN A 1 265 ? 68.284 159.074 130.138 1.00 21.56 502 ASN A O 1
ATOM 3609 N N . TYR A 1 266 ? 68.597 157.322 128.767 1.00 17.80 503 TYR A N 1
ATOM 3610 C CA . TYR A 1 266 ? 67.731 157.825 127.702 1.00 17.26 503 TYR A CA 1
ATOM 3611 C C . TYR A 1 266 ? 66.426 157.046 127.615 1.00 18.00 503 TYR A C 1
ATOM 3612 O O . TYR A 1 266 ? 65.819 156.985 126.553 1.00 17.85 503 TYR A O 1
ATOM 3630 N N . SER A 1 267 ? 65.978 156.468 128.728 1.00 18.46 504 SER A N 1
ATOM 3631 C CA . SER A 1 267 ? 64.906 155.481 128.653 1.00 20.78 504 SER A CA 1
ATOM 3632 C C . SER A 1 267 ? 63.559 156.130 128.402 1.00 20.28 504 SER A C 1
ATOM 3633 O O . SER A 1 267 ? 62.611 155.439 128.049 1.00 21.50 504 SER A O 1
ATOM 3641 N N . SER A 1 268 ? 63.462 157.447 128.558 1.00 20.18 505 SER A N 1
ATOM 3642 C CA . SER A 1 268 ? 62.202 158.126 128.260 1.00 22.28 505 SER A CA 1
ATOM 3643 C C . SER A 1 268 ? 62.168 158.624 126.810 1.00 21.63 505 SER A C 1
ATOM 3644 O O . SER A 1 268 ? 61.158 159.143 126.357 1.00 23.57 505 SER A O 1
ATOM 3652 N N . ALA A 1 269 ? 63.257 158.436 126.072 1.00 19.49 506 ALA A N 1
ATOM 3653 C CA . ALA A 1 269 ? 63.368 158.982 124.719 1.00 19.64 506 ALA A CA 1
ATOM 3654 C C . ALA A 1 269 ? 62.461 158.299 123.703 1.00 19.19 506 ALA A C 1
ATOM 3655 O O . ALA A 1 269 ? 61.903 158.960 122.830 1.00 21.22 506 ALA A O 1
ATOM 3662 N N . LEU A 1 270 ? 62.344 156.977 123.803 1.00 17.57 507 LEU A N 1
ATOM 3663 C CA . LEU A 1 270 ? 61.604 156.175 122.828 1.00 19.10 507 LEU A CA 1
ATOM 3664 C C . LEU A 1 270 ? 60.497 155.367 123.478 1.00 21.46 507 LEU A C 1
ATOM 3665 O O . LEU A 1 270 ? 60.669 154.827 124.564 1.00 23.59 507 LEU A O 1
ATOM 3681 N N . MET A 1 271 ? 59.361 155.289 122.794 1.00 22.48 508 MET A N 1
ATOM 3682 C CA . MET A 1 271 ? 58.275 154.405 123.186 1.00 24.33 508 MET A CA 1
ATOM 3683 C C . MET A 1 271 ? 58.497 153.066 122.515 1.00 25.22 508 MET A C 1
ATOM 3684 O O . MET A 1 271 ? 59.257 152.983 121.549 1.00 24.46 508 MET A O 1
ATOM 3698 N N . PRO A 1 272 ? 57.835 152.013 123.014 1.00 26.10 509 PRO A N 1
ATOM 3699 C CA . PRO A 1 272 ? 57.997 150.688 122.411 1.00 25.73 509 PRO A CA 1
ATOM 3700 C C . PRO A 1 272 ? 57.791 150.711 120.904 1.00 23.74 509 PRO A C 1
ATOM 3701 O O . PRO A 1 272 ? 56.799 151.274 120.414 1.00 24.82 509 PRO A O 1
ATOM 3705 N N . GLY A 1 273 ? 58.738 150.121 120.183 1.00 21.12 510 GLY A N 1
ATOM 3706 C CA . GLY A 1 273 ? 58.647 149.996 118.745 1.00 19.85 510 GL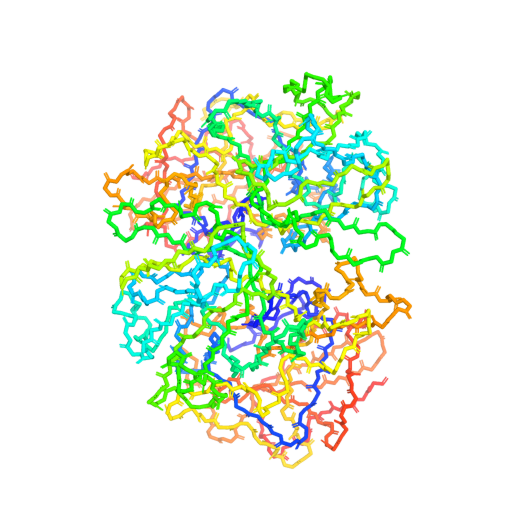Y A CA 1
ATOM 3707 C C . GLY A 1 273 ? 59.138 151.215 117.980 1.00 18.42 510 GLY A C 1
ATOM 3708 O O . GLY A 1 273 ? 58.930 151.296 116.774 1.00 20.32 510 GLY A O 1
ATOM 3712 N N . GLN A 1 274 ? 59.772 152.169 118.661 1.00 16.07 511 GLN A N 1
ATOM 3713 C CA . GLN A 1 274 ? 60.355 153.321 117.977 1.00 14.56 511 GLN A CA 1
ATOM 3714 C C . GLN A 1 274 ? 61.864 153.225 117.785 1.00 13.90 511 GLN A C 1
ATOM 3715 O O . GLN A 1 274 ? 62.571 152.604 118.580 1.00 14.65 511 GLN A O 1
ATOM 3729 N N . PHE A 1 275 ? 62.331 153.861 116.714 1.00 12.20 512 PHE A N 1
ATOM 3730 C CA . PHE A 1 275 ? 63.737 154.203 116.526 1.00 12.37 512 PHE A CA 1
ATOM 3731 C C . PHE A 1 275 ? 63.915 155.686 116.827 1.00 11.75 512 PHE A C 1
ATOM 3732 O O . PHE A 1 275 ? 63.016 156.474 116.523 1.00 13.16 512 PHE A O 1
ATOM 3749 N N . PHE A 1 276 ? 65.096 156.092 117.295 1.00 11.90 513 PHE A N 1
ATOM 3750 C CA . PHE A 1 276 ? 65.476 157.490 117.174 1.00 11.71 513 PHE A CA 1
ATOM 3751 C C . PHE A 1 276 ? 66.179 157.615 115.831 1.00 11.50 513 PHE A C 1
ATOM 3752 O O . PHE A 1 276 ? 67.127 156.883 115.553 1.00 11.30 513 PHE A O 1
ATOM 3769 N N . VAL A 1 277 ? 65.688 158.513 114.988 1.00 12.26 514 VAL A N 1
ATOM 3770 C CA . VAL A 1 277 ? 66.168 158.623 113.620 1.00 11.45 514 VAL A CA 1
ATOM 3771 C C . VAL A 1 277 ? 67.024 159.874 113.407 1.00 11.68 514 VAL A C 1
ATOM 3772 O O . VAL A 1 277 ? 66.713 160.952 113.912 1.00 12.97 514 VAL A O 1
ATOM 3785 N N . TRP A 1 278 ? 68.121 159.682 112.672 1.00 11.72 515 TRP A N 1
ATOM 3786 C CA . TRP A 1 278 ? 68.950 160.764 112.148 1.00 11.73 515 TRP A CA 1
ATOM 3787 C C . TRP A 1 278 ? 68.995 160.663 110.637 1.00 11.80 515 TRP A C 1
ATOM 3788 O O . TRP A 1 278 ? 68.901 159.578 110.047 1.00 12.81 515 TRP A O 1
ATOM 3809 N N . GLN A 1 279 ? 69.162 161.819 110.023 1.00 12.73 516 GLN A N 1
ATOM 3810 C CA . GLN A 1 279 ? 69.346 161.920 108.598 1.00 12.88 516 GLN A CA 1
ATOM 3811 C C . GLN A 1 279 ? 70.828 162.170 108.285 1.00 13.16 516 GLN A C 1
ATOM 3812 O O . GLN A 1 279 ? 71.458 163.049 108.869 1.00 13.69 516 GLN A O 1
ATOM 3826 N N . LEU A 1 280 ? 71.370 161.353 107.391 1.00 12.49 517 LEU A N 1
ATOM 3827 C CA . LEU A 1 280 ? 72.732 161.454 106.903 1.00 12.82 517 LEU A CA 1
ATOM 3828 C C . LEU A 1 280 ? 72.692 162.099 105.530 1.00 12.79 517 LEU A C 1
ATOM 3829 O O . LEU A 1 280 ? 72.149 161.515 104.584 1.00 13.33 517 LEU A O 1
ATOM 3845 N N . ASN A 1 281 ? 73.255 163.304 105.444 1.00 12.00 518 ASN A N 1
ATOM 3846 C CA . ASN A 1 281 ? 73.206 164.115 104.245 1.00 12.27 518 ASN A CA 1
ATOM 3847 C C . ASN A 1 281 ? 74.513 164.033 103.483 1.00 12.26 518 ASN A C 1
ATOM 3848 O O . ASN A 1 281 ? 75.558 164.461 103.973 1.00 12.96 518 ASN A O 1
ATOM 3859 N N . PHE A 1 282 ? 74.453 163.451 102.294 1.00 13.48 519 PHE A N 1
ATOM 3860 C CA . PHE A 1 282 ? 75.632 163.277 101.465 1.00 13.84 519 PHE A CA 1
ATOM 3861 C C . PHE A 1 282 ? 75.741 164.450 100.495 1.00 14.39 519 PHE A C 1
ATOM 3862 O O . PHE A 1 282 ? 74.847 165.305 100.429 1.00 14.86 519 PHE A O 1
ATOM 3879 N N . ALA A 1 283 ? 76.832 164.487 99.741 1.00 15.87 520 ALA A N 1
ATOM 3880 C CA . ALA A 1 283 ? 77.038 165.548 98.775 1.00 16.26 520 ALA A CA 1
ATOM 3881 C C . ALA A 1 283 ? 75.841 165.618 97.833 1.00 16.39 520 ALA A C 1
ATOM 3882 O O . ALA A 1 283 ? 75.395 166.690 97.449 1.00 18.44 520 ALA A O 1
ATOM 3889 N N . SER A 1 284 ? 75.314 164.451 97.495 1.00 15.75 521 SER A N 1
ATOM 3890 C CA . SER A 1 284 ? 74.052 164.348 96.790 1.00 15.77 521 SER A CA 1
ATOM 3891 C C . SER A 1 284 ? 73.302 163.193 97.416 1.00 15.20 521 SER A C 1
ATOM 3892 O O . SER A 1 284 ? 73.878 162.134 97.635 1.00 16.56 521 SER A O 1
ATOM 3900 N N . GLY A 1 285 ? 72.036 163.397 97.729 1.00 13.63 522 GLY A N 1
ATOM 3901 C CA . GLY A 1 285 ? 71.234 162.338 98.300 1.00 12.37 522 GLY A CA 1
ATOM 3902 C C . GLY A 1 285 ? 71.404 162.173 99.796 1.00 11.12 522 GLY A C 1
ATOM 3903 O O . GLY A 1 285 ? 72.269 162.791 100.424 1.00 11.26 522 GLY A O 1
ATOM 3907 N N . PHE A 1 286 ? 70.564 161.323 100.373 1.00 11.08 523 PHE A N 1
ATOM 3908 C CA . PHE A 1 286 ? 70.535 161.159 101.813 1.00 11.80 523 PHE A CA 1
ATOM 3909 C C . PHE A 1 286 ? 69.992 159.799 102.193 1.00 11.58 523 PHE A C 1
ATOM 3910 O O . PHE A 1 286 ? 69.388 159.099 101.380 1.00 11.52 523 PHE A O 1
ATOM 3927 N N . MET A 1 287 ? 70.241 159.425 103.439 1.00 12.34 524 MET A N 1
ATOM 3928 C CA . MET A 1 287 ? 69.670 158.225 104.011 1.00 11.86 524 MET A CA 1
ATOM 3929 C C . MET A 1 287 ? 69.399 158.468 105.486 1.00 12.44 524 MET A C 1
ATOM 3930 O O . MET A 1 287 ? 69.900 159.434 106.073 1.00 13.89 524 MET A O 1
ATOM 3944 N N . GLU A 1 288 ? 68.590 157.598 106.076 1.00 11.86 525 GLU A N 1
ATOM 3945 C CA . GLU A 1 288 ? 68.310 157.653 107.501 1.00 12.09 525 GLU A CA 1
ATOM 3946 C C . GLU A 1 288 ? 68.918 156.473 108.241 1.00 10.41 525 GLU A C 1
ATOM 3947 O O . GLU A 1 288 ? 68.993 155.371 107.704 1.00 11.49 525 GLU A O 1
ATOM 3959 N N . LEU A 1 289 ? 69.378 156.735 109.460 1.00 10.73 526 LEU A N 1
ATOM 3960 C CA . LEU A 1 289 ? 69.720 155.689 110.418 1.00 10.22 526 LEU A CA 1
ATOM 3961 C C . LEU A 1 289 ? 68.767 155.748 111.592 1.00 10.09 526 LEU A C 1
ATOM 3962 O O . LEU A 1 289 ? 68.409 156.839 112.050 1.00 11.30 526 LEU A O 1
ATOM 3978 N N . GLY A 1 290 ? 68.380 154.578 112.086 1.00 9.60 527 GLY A N 1
ATOM 3979 C CA . GLY A 1 290 ? 67.543 154.467 113.260 1.00 10.21 527 GLY A CA 1
ATOM 3980 C C . GLY A 1 290 ? 68.249 153.731 114.372 1.00 9.75 527 GLY A C 1
ATOM 3981 O O . GLY A 1 290 ? 68.923 152.734 114.133 1.00 10.71 527 GLY A O 1
ATOM 3985 N N . LEU A 1 291 ? 68.087 154.230 115.588 1.00 9.81 528 LEU A N 1
ATOM 3986 C CA . LEU A 1 291 ? 68.651 153.619 116.787 1.00 9.39 528 LEU A CA 1
ATOM 3987 C C . LEU A 1 291 ? 67.530 153.025 117.625 1.00 9.29 528 LEU A C 1
ATOM 3988 O O . LEU A 1 291 ? 66.584 153.730 117.968 1.00 9.75 528 LEU A O 1
ATOM 4004 N N . SER A 1 292 ? 67.628 151.748 117.965 1.00 9.02 529 SER A N 1
ATOM 4005 C CA . SER A 1 292 ? 66.630 151.089 118.795 1.00 9.80 529 SER A CA 1
ATOM 4006 C C . SER A 1 292 ? 66.923 151.243 120.285 1.00 10.16 529 SER A C 1
ATOM 4007 O O . SER A 1 292 ? 68.024 151.616 120.689 1.00 10.05 529 SER A O 1
ATOM 4015 N N . VAL A 1 293 ? 65.943 150.900 121.110 1.00 10.61 530 VAL A N 1
ATOM 4016 C CA . VAL A 1 293 ? 66.102 150.970 122.555 1.00 11.45 530 VAL A CA 1
ATOM 4017 C C . VAL A 1 293 ? 67.259 150.098 123.050 1.00 10.48 530 VAL A C 1
ATOM 4018 O O . VAL A 1 293 ? 67.866 150.405 124.073 1.00 11.15 530 VAL A O 1
ATOM 4031 N N . ASP A 1 294 ? 67.566 149.031 122.317 1.00 9.25 531 ASP A N 1
ATOM 4032 C CA . ASP A 1 294 ? 68.648 148.139 122.694 1.00 9.11 531 ASP A CA 1
ATOM 4033 C C . ASP A 1 294 ? 70.020 148.624 122.198 1.00 8.77 531 ASP A C 1
ATOM 4034 O O . ASP A 1 294 ? 71.037 147.975 122.439 1.00 8.94 531 ASP A O 1
ATOM 4043 N N . GLY A 1 295 ? 70.058 149.777 121.537 1.00 8.56 532 GLY A N 1
ATOM 4044 C CA . GLY A 1 295 ? 71.318 150.388 121.150 1.00 8.25 532 GLY A CA 1
ATOM 4045 C C . GLY A 1 295 ? 71.832 149.986 119.779 1.00 8.26 532 GLY A C 1
ATOM 4046 O O . GLY A 1 295 ? 72.978 150.298 119.445 1.00 8.24 532 GLY A O 1
ATOM 4050 N N . TYR A 1 296 ? 71.024 149.270 118.998 1.00 7.98 533 TYR A N 1
ATOM 4051 C CA . TYR A 1 296 ? 71.443 148.875 117.667 1.00 7.89 533 TYR A CA 1
ATOM 4052 C C . TYR A 1 296 ? 71.000 149.891 116.622 1.00 8.20 533 TYR A C 1
ATOM 4053 O O . TYR A 1 296 ? 69.916 150.470 116.724 1.00 9.13 533 TYR A O 1
ATOM 4071 N N . PHE A 1 297 ? 71.840 150.084 115.611 1.00 7.58 534 PHE A N 1
ATOM 4072 C CA . PHE A 1 297 ? 71.520 150.939 114.491 1.00 7.65 534 PHE A CA 1
ATOM 4073 C C . PHE A 1 297 ? 71.008 150.133 113.303 1.00 7.66 534 PHE A C 1
ATOM 4074 O O . PHE A 1 297 ? 71.434 148.996 113.074 1.00 8.15 534 PHE A O 1
ATOM 4091 N N . TYR A 1 298 ? 70.126 150.772 112.537 1.00 8.24 535 TYR A N 1
ATOM 4092 C CA . TYR A 1 298 ? 69.450 150.194 111.383 1.00 8.61 535 TYR A CA 1
ATOM 4093 C C . TYR A 1 298 ? 69.508 151.147 110.195 1.00 8.05 535 TYR A C 1
ATOM 4094 O O . TYR A 1 298 ? 69.512 152.369 110.373 1.00 9.20 535 TYR A O 1
ATOM 4112 N N . ALA A 1 299 ? 69.505 150.576 108.994 1.00 8.69 536 ALA A N 1
ATOM 4113 C CA . ALA A 1 299 ? 69.355 151.325 107.748 1.00 9.13 536 ALA A CA 1
ATOM 4114 C C . ALA A 1 299 ? 68.278 150.657 106.903 1.00 9.35 536 ALA A C 1
ATOM 4115 O O . ALA A 1 299 ? 68.000 149.466 107.078 1.00 9.70 536 ALA A O 1
ATOM 4122 N N . GLY A 1 300 ? 67.686 151.403 105.974 1.00 9.88 537 GLY A N 1
ATOM 4123 C CA . GLY A 1 300 ? 66.589 150.886 105.163 1.00 10.41 537 GLY A CA 1
ATOM 4124 C C . GLY A 1 300 ? 67.050 150.132 103.931 1.00 11.16 537 GLY A C 1
ATOM 4125 O O . GLY A 1 300 ? 66.517 150.324 102.839 1.00 13.72 537 GLY A O 1
ATOM 4129 N N . THR A 1 301 ? 68.017 149.245 104.113 1.00 10.73 538 THR A N 1
ATOM 4130 C CA . THR A 1 301 ? 68.726 148.637 102.992 1.00 10.56 538 THR A CA 1
ATOM 4131 C C . THR A 1 301 ? 68.278 147.195 102.679 1.00 10.50 538 THR A C 1
ATOM 4132 O O . THR A 1 301 ? 68.796 146.569 101.765 1.00 11.29 538 THR A O 1
ATOM 4143 N N . GLY A 1 302 ? 67.326 146.659 103.435 1.00 10.37 539 GLY A N 1
ATOM 4144 C CA . GLY A 1 302 ? 66.770 145.360 103.079 1.00 10.69 539 GLY A CA 1
ATOM 4145 C C . GLY A 1 302 ? 67.811 144.249 103.079 1.00 11.48 539 GLY A C 1
ATOM 4146 O O . GLY A 1 302 ? 68.540 144.066 104.049 1.00 11.21 539 GLY A O 1
ATOM 4150 N N . ALA A 1 303 ? 67.861 143.483 101.993 1.00 10.92 540 ALA A N 1
ATOM 4151 C CA . ALA A 1 303 ? 68.753 142.327 101.905 1.00 11.49 540 ALA A CA 1
ATOM 4152 C C . ALA A 1 303 ? 70.181 142.677 101.480 1.00 10.93 540 ALA A C 1
ATOM 4153 O O . ALA A 1 303 ? 71.042 141.800 101.451 1.00 12.66 540 ALA A O 1
ATOM 4160 N N . SER A 1 304 ? 70.460 143.941 101.165 1.00 11.10 541 SER A N 1
ATOM 4161 C CA . SER A 1 304 ? 71.785 144.293 100.664 1.00 12.47 541 SER A CA 1
ATOM 4162 C C . SER A 1 304 ? 72.883 144.065 101.696 1.00 12.38 541 SER A C 1
ATOM 4163 O O . SER A 1 304 ? 72.775 144.513 102.831 1.00 14.48 541 SER A O 1
ATOM 4171 N N . ALA A 1 305 ? 73.956 143.405 101.273 1.00 13.29 542 ALA A N 1
ATOM 4172 C CA . ALA A 1 305 ? 75.114 143.175 102.129 1.00 14.34 542 ALA A CA 1
ATOM 4173 C C . ALA A 1 305 ? 76.253 144.156 101.851 1.00 12.66 542 ALA A C 1
ATOM 4174 O O . ALA A 1 305 ? 77.296 144.097 102.490 1.00 13.40 542 ALA A O 1
ATOM 4181 N N . THR A 1 306 ? 76.058 145.049 100.891 1.00 12.31 543 THR A N 1
ATOM 4182 C CA . THR A 1 306 ? 77.147 145.878 100.402 1.00 13.31 543 THR A CA 1
ATOM 4183 C C . THR A 1 306 ? 77.534 146.978 101.372 1.00 12.52 543 THR A C 1
ATOM 4184 O O . THR A 1 306 ? 76.692 147.693 101.891 1.00 12.04 543 THR A O 1
ATOM 4195 N N . LEU A 1 307 ? 78.832 147.107 101.609 1.00 11.88 544 LEU A N 1
ATOM 4196 C CA . LEU A 1 307 ? 79.355 148.198 102.416 1.00 11.95 544 LEU A CA 1
ATOM 4197 C C . LEU A 1 307 ? 78.950 149.541 101.817 1.00 11.80 544 LEU A C 1
ATOM 4198 O O . LEU A 1 307 ? 79.072 149.747 100.613 1.00 13.47 544 LEU A O 1
ATOM 4214 N N . ILE A 1 308 ? 78.466 150.440 102.670 1.00 10.67 545 ILE A N 1
ATOM 4215 C CA . ILE A 1 308 ? 78.079 151.788 102.274 1.00 11.59 545 ILE A CA 1
ATOM 4216 C C . ILE A 1 308 ? 79.212 152.748 102.624 1.00 10.39 545 ILE A C 1
ATOM 4217 O O . ILE A 1 308 ? 79.567 152.901 103.790 1.00 10.83 545 ILE A O 1
ATOM 4233 N N . ASP A 1 309 ? 79.761 153.392 101.604 1.00 12.00 546 ASP A N 1
ATOM 4234 C CA . ASP A 1 309 ? 80.888 154.310 101.748 1.00 12.15 546 ASP A CA 1
ATOM 4235 C C . ASP A 1 309 ? 80.449 155.627 102.381 1.00 11.49 546 ASP A C 1
ATOM 4236 O O . ASP A 1 309 ? 79.471 156.218 101.938 1.00 13.49 546 ASP A O 1
ATOM 4245 N N . LEU A 1 310 ? 81.166 156.095 103.405 1.00 11.41 547 LEU A N 1
ATOM 4246 C CA . LEU A 1 310 ? 80.814 157.363 104.045 1.00 11.94 547 LEU A CA 1
ATOM 4247 C C . LEU A 1 310 ? 81.689 158.526 103.605 1.00 13.79 547 LEU A C 1
ATOM 4248 O O . LEU A 1 310 ? 81.599 159.619 104.168 1.00 13.95 547 LEU A O 1
ATOM 4264 N N . SER A 1 311 ? 82.530 158.322 102.601 1.00 14.47 548 SER A N 1
ATOM 4265 C CA . SER A 1 311 ? 83.451 159.389 102.215 1.00 16.03 548 SER A CA 1
ATOM 4266 C C . SER A 1 311 ? 82.729 160.653 101.733 1.00 15.58 548 SER A C 1
ATOM 4267 O O . SER A 1 311 ? 83.270 161.753 101.867 1.00 17.00 548 SER A O 1
ATOM 4275 N N . GLU A 1 312 ? 81.518 160.514 101.196 1.00 16.23 549 GLU A N 1
ATOM 4276 C CA . GLU A 1 312 ? 80.779 161.678 100.707 1.00 16.61 549 GLU A CA 1
ATOM 4277 C C . GLU A 1 312 ? 79.699 162.140 101.676 1.00 14.72 549 GLU A C 1
ATOM 4278 O O . GLU A 1 312 ? 78.861 162.977 101.325 1.00 15.26 549 GLU A O 1
ATOM 4290 N N . LEU A 1 313 ? 79.716 161.610 102.895 1.00 13.32 550 LEU A N 1
ATOM 4291 C CA . LEU A 1 313 ? 78.834 162.121 103.926 1.00 12.52 550 LEU A CA 1
ATOM 4292 C C . LEU A 1 313 ? 79.299 163.516 104.309 1.00 13.07 550 LEU A C 1
ATOM 4293 O O . LEU A 1 313 ? 80.484 163.727 104.582 1.00 12.96 550 LEU A O 1
ATOM 4309 N N . VAL A 1 314 ? 78.369 164.465 104.334 1.00 12.70 551 VAL A N 1
ATOM 4310 C CA . VAL A 1 314 ? 78.684 165.852 104.657 1.00 13.08 551 VAL A CA 1
ATOM 4311 C C . VAL A 1 314 ? 78.253 166.206 106.078 1.00 13.24 551 VAL A C 1
ATOM 4312 O O . VAL A 1 314 ? 79.058 166.707 106.863 1.00 14.42 551 VAL A O 1
ATOM 4325 N N . ASP A 1 315 ? 76.991 165.978 106.427 1.00 12.98 552 ASP A N 1
ATOM 4326 C CA . ASP A 1 315 ? 76.587 166.233 107.799 1.00 13.32 552 ASP A CA 1
ATOM 4327 C C . ASP A 1 315 ? 75.411 165.356 108.197 1.00 11.92 552 ASP A C 1
ATOM 4328 O O . ASP A 1 315 ? 74.863 164.593 107.391 1.00 13.32 552 ASP A O 1
ATOM 4337 N N . ILE A 1 316 ? 75.109 165.427 109.486 1.00 13.01 553 ILE A N 1
ATOM 4338 C CA . ILE A 1 316 ? 74.059 164.651 110.112 1.00 11.91 553 ILE A CA 1
ATOM 4339 C C . ILE A 1 316 ? 73.096 165.612 110.785 1.00 13.00 553 ILE A C 1
ATOM 4340 O O . ILE A 1 316 ? 73.514 166.595 111.391 1.00 13.39 553 ILE A O 1
ATOM 4356 N N . ARG A 1 317 ? 71.803 165.336 110.655 0.92 13.39 554 ARG A N 1
ATOM 4357 C CA . ARG A 1 317 ? 70.772 166.104 111.334 0.92 14.59 554 ARG A CA 1
ATOM 4358 C C . ARG A 1 317 ? 69.784 165.168 112.018 0.92 13.48 554 ARG A C 1
ATOM 4359 O O . ARG A 1 317 ? 69.392 164.164 111.431 0.92 14.17 554 ARG A O 1
ATOM 4380 N N . PRO A 1 318 ? 69.364 165.484 113.254 1.00 14.22 555 PRO A N 1
ATOM 4381 C CA . PRO A 1 318 ? 68.390 164.610 113.924 1.00 14.63 555 PRO A CA 1
ATOM 4382 C C . PRO A 1 318 ? 66.992 164.742 113.344 1.00 15.85 555 PRO A C 1
ATOM 4383 O O . PRO A 1 318 ? 66.583 165.843 112.963 1.00 17.79 555 PRO A O 1
ATOM 4394 N N . VAL A 1 319 ? 66.271 163.630 113.291 1.00 15.34 556 VAL A N 1
ATOM 4395 C CA . VAL A 1 319 ? 64.867 163.608 112.874 1.00 16.09 556 VAL A CA 1
ATOM 4396 C C . VAL A 1 319 ? 63.953 163.443 114.081 1.00 17.16 556 VAL A C 1
ATOM 4397 O O . VAL A 1 319 ? 63.009 164.220 114.264 1.00 18.97 556 VAL A O 1
ATOM 4410 N N . GLY A 1 320 ? 64.230 162.445 114.909 1.00 16.94 557 GLY A N 1
ATOM 4411 C CA . GLY A 1 320 ? 63.455 162.209 116.114 1.00 16.53 557 GLY A CA 1
ATOM 4412 C C . GLY A 1 320 ? 62.882 160.809 116.171 1.00 14.89 557 GLY A C 1
ATOM 4413 O O . GLY A 1 320 ? 63.199 159.952 115.328 1.00 14.07 557 GLY A O 1
ATOM 4417 N N . PRO A 1 321 ? 62.054 160.545 117.188 1.00 15.51 558 PRO A N 1
ATOM 4418 C CA . PRO A 1 321 ? 61.440 159.222 117.316 1.00 16.67 558 PRO A CA 1
ATOM 4419 C C . PRO A 1 321 ? 60.488 158.922 116.166 1.00 17.43 558 PRO A C 1
ATOM 4420 O O . PRO A 1 321 ? 59.669 159.772 115.803 1.00 17.68 558 PRO A O 1
ATOM 4431 N N . ARG A 1 322 ? 60.607 157.727 115.600 1.00 16.72 559 ARG A N 1
ATOM 4432 C CA . ARG A 1 322 ? 59.749 157.292 114.503 1.00 17.27 559 ARG A CA 1
ATOM 4433 C C . ARG A 1 322 ? 59.474 155.804 114.662 1.00 17.19 559 ARG A C 1
ATOM 4434 O O . ARG A 1 322 ? 60.238 155.102 115.315 1.00 15.89 559 ARG A O 1
ATOM 4455 N N . PRO A 1 323 ? 58.382 155.307 114.058 1.00 17.93 560 PRO A N 1
ATOM 4456 C CA . PRO A 1 323 ? 58.097 153.875 114.192 1.00 19.39 560 PRO A CA 1
ATOM 4457 C C . PRO A 1 323 ? 59.135 153.040 113.479 1.00 18.91 560 PRO A C 1
ATOM 4458 O O . PRO A 1 323 ? 59.536 153.380 112.371 1.00 20.08 560 PRO A O 1
ATOM 4469 N N . SER A 1 324 ? 59.553 151.946 114.094 1.00 17.75 561 SER A N 1
ATOM 4470 C CA . SER A 1 324 ? 60.494 151.060 113.445 1.00 18.73 561 SER A CA 1
ATOM 4471 C C . SER A 1 324 ? 59.848 150.392 112.229 1.00 21.02 561 SER A C 1
ATOM 4472 O O . SER A 1 324 ? 60.557 149.916 111.347 1.00 22.85 561 SER A O 1
ATOM 4480 N N . THR A 1 325 ? 58.511 150.387 112.185 1.00 22.58 562 THR A N 1
ATOM 4481 C CA . THR A 1 325 ? 57.746 149.880 111.043 1.00 24.87 562 THR A CA 1
ATOM 4482 C C . THR A 1 325 ? 57.942 150.699 109.766 1.00 24.48 562 THR A C 1
ATOM 4483 O O . THR A 1 325 ? 57.695 150.217 108.661 1.00 26.96 562 THR A O 1
ATOM 4487 N N . SER A 1 326 ? 58.382 151.941 109.910 1.00 21.13 563 SER A N 1
ATOM 4488 C CA . SER A 1 326 ? 58.555 152.802 108.751 1.00 18.22 563 SER A CA 1
ATOM 4489 C C . SER A 1 326 ? 59.922 152.584 108.116 1.00 15.63 563 SER A C 1
ATOM 4490 O O . SER A 1 326 ? 60.939 152.668 108.792 1.00 14.40 563 SER A O 1
ATOM 4493 N N . THR A 1 327 ? 59.944 152.314 106.817 1.00 15.13 564 THR A N 1
ATOM 4494 C CA . THR A 1 327 ? 61.192 152.122 106.096 1.00 15.12 564 THR A CA 1
ATOM 4495 C C . THR A 1 327 ? 62.058 153.369 106.188 1.00 13.46 564 THR A C 1
ATOM 4496 O O . THR A 1 327 ? 61.623 154.461 105.853 1.00 14.94 564 THR A O 1
ATOM 4507 N N . LEU A 1 328 ? 63.286 153.200 106.665 1.00 11.74 565 LEU A N 1
ATOM 4508 C CA . LEU A 1 328 ? 64.264 154.280 106.709 1.00 12.13 565 LEU A CA 1
ATOM 4509 C C . LEU A 1 328 ? 64.662 154.620 105.286 1.00 12.51 565 LEU A C 1
ATOM 4510 O O . LEU A 1 328 ? 64.951 153.731 104.483 1.00 13.91 565 LEU A O 1
ATOM 4526 N N . VAL A 1 329 ? 64.651 155.901 104.958 1.00 12.66 566 VAL A N 1
ATOM 4527 C CA . VAL A 1 329 ? 64.948 156.308 103.604 1.00 13.41 566 VAL A CA 1
ATOM 4528 C C . VAL A 1 329 ? 66.381 155.928 103.236 1.00 11.77 566 VAL A C 1
ATOM 4529 O O . VAL A 1 329 ? 67.311 156.077 104.038 1.00 12.39 566 VAL A O 1
ATOM 4542 N N . TYR A 1 330 ? 66.547 155.439 102.013 1.00 12.20 567 TYR A N 1
ATOM 4543 C CA . TYR A 1 330 ? 67.863 155.155 101.461 1.00 11.98 567 TYR A CA 1
ATOM 4544 C C . TYR A 1 330 ? 67.850 155.692 100.034 1.00 12.74 567 TYR A C 1
ATOM 4545 O O . TYR A 1 330 ? 67.369 155.034 99.115 1.00 13.89 567 TYR A O 1
ATOM 4563 N N . ASN A 1 331 ? 68.345 156.920 99.870 1.00 11.97 568 ASN A N 1
ATOM 4564 C CA . ASN A 1 331 ? 68.170 157.664 98.625 1.00 11.73 568 ASN A CA 1
ATOM 4565 C C . ASN A 1 331 ? 69.481 158.340 98.220 1.00 11.98 568 ASN A C 1
ATOM 4566 O O . ASN A 1 331 ? 69.574 159.563 98.135 1.00 12.38 568 ASN A O 1
ATOM 4577 N N . LEU A 1 332 ? 70.502 157.522 97.983 1.00 14.20 569 LEU A N 1
ATOM 4578 C CA . LEU A 1 332 ? 71.835 158.019 97.646 1.00 17.16 569 LEU A CA 1
ATOM 4579 C C . LEU A 1 332 ? 72.039 158.090 96.140 1.00 22.67 569 LEU A C 1
ATOM 4580 O O . LEU A 1 332 ? 73.023 158.674 95.679 1.00 26.23 569 LEU A O 1
ATOM 4597 N N . SER B 1 1 ? 83.284 180.274 117.095 1.00 28.01 238 SER B N 1
ATOM 4598 C CA . SER B 1 1 ? 83.709 180.389 118.483 1.00 26.41 238 SER B CA 1
ATOM 4599 C C . SER B 1 1 ? 84.471 179.159 118.945 1.00 24.02 238 SER B C 1
ATOM 4600 O O . SER B 1 1 ? 84.009 178.043 118.728 1.00 24.31 238 SER B O 1
ATOM 4607 N N . PRO B 1 2 ? 85.617 179.357 119.622 1.00 22.91 239 PRO B N 1
ATOM 4608 C CA . PRO B 1 2 ? 86.332 178.241 120.245 1.00 21.75 239 PRO B CA 1
ATOM 4609 C C . PRO B 1 2 ? 85.563 177.561 121.365 1.00 18.39 239 PRO B C 1
ATOM 4610 O O . PRO B 1 2 ? 86.025 176.522 121.816 1.00 18.22 239 PRO B O 1
ATOM 4621 N N . ALA B 1 3 ? 84.442 178.129 121.812 1.00 18.42 240 ALA B N 1
ATOM 4622 C CA . ALA B 1 3 ? 83.822 177.695 123.067 1.00 16.61 240 ALA B CA 1
ATOM 4623 C C . ALA B 1 3 ? 83.614 176.188 123.143 1.00 15.80 240 ALA B C 1
ATOM 4624 O O . ALA B 1 3 ? 83.923 175.567 124.160 1.00 16.16 240 ALA B O 1
ATOM 4631 N N . ASP B 1 4 ? 83.115 175.588 122.069 1.00 15.39 241 ASP B N 1
ATOM 4632 C CA . ASP B 1 4 ? 82.786 174.171 122.107 1.00 16.02 241 ASP B CA 1
ATOM 4633 C C . ASP B 1 4 ? 83.994 173.247 121.936 1.00 15.93 241 ASP B C 1
ATOM 4634 O O . ASP B 1 4 ? 83.834 172.033 121.945 1.00 17.28 241 ASP B O 1
ATOM 4643 N N . LEU B 1 5 ? 85.199 173.803 121.817 1.00 15.38 242 LEU B N 1
ATOM 4644 C CA . LEU B 1 5 ? 86.407 172.972 121.785 1.00 15.57 242 LEU B CA 1
ATOM 4645 C C . LEU B 1 5 ? 86.623 172.274 123.123 1.00 15.38 242 LEU B C 1
ATOM 4646 O O . LEU B 1 5 ? 87.096 171.134 123.189 1.00 16.71 242 LEU B O 1
ATOM 4662 N N . LEU B 1 6 ? 86.312 172.986 124.197 1.00 13.82 243 LEU B N 1
ATOM 4663 C CA . LEU B 1 6 ? 86.529 172.477 125.547 1.00 12.68 243 LEU B CA 1
ATOM 4664 C C . LEU B 1 6 ? 85.202 172.451 126.252 1.00 12.95 243 LEU B C 1
ATOM 4665 O O . LEU B 1 6 ? 84.708 173.481 126.693 1.00 15.73 243 LEU B O 1
ATOM 4681 N N . THR B 1 7 ? 84.619 171.266 126.347 1.00 12.50 244 THR B N 1
ATOM 4682 C CA . THR B 1 7 ? 83.356 171.087 127.040 1.00 12.41 244 THR B CA 1
ATOM 4683 C C . THR B 1 7 ? 83.543 170.065 128.147 1.00 11.30 244 THR B C 1
ATOM 4684 O O . THR B 1 7 ? 84.545 169.358 128.202 1.00 11.73 244 THR B O 1
ATOM 4695 N N . THR B 1 8 ? 82.547 169.976 129.012 1.00 11.78 245 THR B N 1
ATOM 4696 C CA . THR B 1 8 ? 82.608 169.156 130.206 1.00 11.08 245 THR B CA 1
ATOM 4697 C C . THR B 1 8 ? 83.229 167.751 130.050 1.00 10.41 245 THR B C 1
ATOM 4698 O O . THR B 1 8 ? 84.141 167.420 130.808 1.00 11.19 245 THR B O 1
ATOM 4709 N N . PRO B 1 9 ? 82.783 166.935 129.076 1.00 10.26 246 PRO B N 1
ATOM 4710 C CA . PRO B 1 9 ? 83.354 165.577 128.998 1.00 10.03 246 PRO B CA 1
ATOM 4711 C C . PRO B 1 9 ? 84.859 165.540 128.737 1.00 9.42 246 PRO B C 1
ATOM 4712 O O . PRO B 1 9 ? 85.520 164.548 129.062 1.00 9.90 246 PRO B O 1
ATOM 4723 N N . VAL B 1 10 ? 85.401 166.595 128.147 1.00 9.23 247 VAL B N 1
ATOM 4724 C CA . VAL B 1 10 ? 86.792 166.588 127.753 1.00 9.00 247 VAL B CA 1
ATOM 4725 C C . VAL B 1 10 ? 87.722 166.403 128.950 1.00 8.84 247 VAL B C 1
ATOM 4726 O O . VAL B 1 10 ? 88.759 165.752 128.819 1.00 9.33 247 VAL B O 1
ATOM 4739 N N . LEU B 1 11 ? 87.350 166.953 130.107 1.00 9.15 248 LEU B N 1
ATOM 4740 C CA . LEU B 1 11 ? 88.205 166.908 131.293 1.00 9.46 248 LEU B CA 1
ATOM 4741 C C . LEU B 1 11 ? 87.577 166.181 132.471 1.00 9.75 248 LEU B C 1
ATOM 4742 O O . LEU B 1 11 ? 88.166 166.149 133.547 1.00 10.78 248 LEU B O 1
ATOM 4758 N N . THR B 1 12 ? 86.410 165.562 132.269 1.00 9.99 249 THR B N 1
ATOM 4759 C CA . THR B 1 12 ? 85.732 164.866 133.371 1.00 11.07 249 THR B CA 1
ATOM 4760 C C . THR B 1 12 ? 85.653 163.357 133.152 1.00 11.24 249 THR B C 1
ATOM 4761 O O . THR B 1 12 ? 84.877 162.668 133.815 1.00 13.08 249 THR B O 1
ATOM 4772 N N . GLY B 1 13 ? 86.457 162.838 132.231 1.00 10.39 250 GLY B N 1
ATOM 4773 C CA . GLY B 1 13 ? 86.595 161.397 132.090 1.00 10.87 250 GLY B CA 1
ATOM 4774 C C . GLY B 1 13 ? 86.581 160.856 130.674 1.00 10.43 250 GLY B C 1
ATOM 4775 O O . GLY B 1 13 ? 87.018 159.725 130.436 1.00 13.02 250 GLY B O 1
ATOM 4779 N N . VAL B 1 14 ? 86.090 161.635 129.720 1.00 9.92 251 VAL B N 1
ATOM 4780 C CA . VAL B 1 14 ? 86.014 161.154 128.343 1.00 9.28 251 VAL B CA 1
ATOM 4781 C C . VAL B 1 14 ? 87.264 161.557 127.546 1.00 8.10 251 VAL B C 1
ATOM 4782 O O . VAL B 1 14 ? 87.864 160.729 126.856 1.00 8.61 251 VAL B O 1
ATOM 4795 N N . GLY B 1 15 ? 87.662 162.820 127.632 1.00 8.58 252 GLY B N 1
ATOM 4796 C CA . GLY B 1 15 ? 88.785 163.283 126.855 1.00 8.38 252 GLY B CA 1
ATOM 4797 C C . GLY B 1 15 ? 90.093 162.629 127.252 1.00 8.25 252 GLY B C 1
ATOM 4798 O O . GLY B 1 15 ? 90.348 162.419 128.435 1.00 8.47 252 GLY B O 1
ATOM 4802 N N . THR B 1 16 ? 90.909 162.321 126.248 1.00 7.93 253 THR B N 1
ATOM 4803 C CA . THR B 1 16 ? 92.244 161.776 126.451 1.00 7.76 253 THR B CA 1
ATOM 4804 C C . THR B 1 16 ? 93.292 162.816 126.051 1.00 7.37 253 THR B C 1
ATOM 4805 O O . THR B 1 16 ? 92.978 163.775 125.346 1.00 8.29 253 THR B O 1
ATOM 4816 N N . ASP B 1 17 ? 94.530 162.622 126.488 1.00 7.08 254 ASP B N 1
ATOM 4817 C CA . ASP B 1 17 ? 95.599 163.562 126.151 1.00 7.17 254 ASP B CA 1
ATOM 4818 C C . ASP B 1 17 ? 96.195 163.256 124.776 1.00 7.45 254 ASP B C 1
ATOM 4819 O O . ASP B 1 17 ? 96.173 162.104 124.308 1.00 8.02 254 ASP B O 1
ATOM 4828 N N . ASN B 1 18 ? 96.750 164.290 124.144 1.00 7.13 255 ASN B N 1
ATOM 4829 C CA . ASN B 1 18 ? 97.252 164.160 122.779 1.00 6.75 255 ASN B CA 1
ATOM 4830 C C . ASN B 1 18 ? 98.641 163.549 122.618 1.00 6.71 255 ASN B C 1
ATOM 4831 O O . ASN B 1 18 ? 99.146 163.534 121.497 1.00 7.90 255 ASN B O 1
ATOM 4836 N N . ARG B 1 19 ? 99.241 163.027 123.692 1.00 6.87 256 ARG B N 1
ATOM 4837 C CA . ARG B 1 19 ? 100.521 162.306 123.563 1.00 6.60 256 ARG B CA 1
ATOM 4838 C C . ARG B 1 19 ? 100.394 160.803 123.857 1.00 7.38 256 ARG B C 1
ATOM 4839 O O . ARG B 1 19 ? 100.944 159.986 123.112 1.00 7.53 256 ARG B O 1
ATOM 4860 N N . TRP B 1 20 ? 99.682 160.461 124.931 1.00 7.62 257 TRP B N 1
ATOM 4861 C CA . TRP B 1 20 ? 99.565 159.089 125.426 1.00 8.20 257 TRP B CA 1
ATOM 4862 C C . TRP B 1 20 ? 98.187 158.468 125.211 1.00 8.44 257 TRP B C 1
ATOM 4863 O O . TRP B 1 20 ? 98.016 157.275 125.406 1.00 9.99 257 TRP B O 1
ATOM 4884 N N . ASN B 1 21 ? 97.209 159.274 124.820 1.00 7.75 258 ASN B N 1
ATOM 4885 C CA . ASN B 1 21 ? 95.842 158.801 124.661 1.00 8.58 258 ASN B CA 1
ATOM 4886 C C . ASN B 1 21 ? 95.289 158.214 125.958 1.00 8.84 258 ASN B C 1
ATOM 4887 O O . ASN B 1 21 ? 94.483 157.292 125.935 1.00 10.24 258 ASN B O 1
ATOM 4898 N N . GLY B 1 22 ? 95.696 158.790 127.086 1.00 8.37 259 GLY B N 1
ATOM 4899 C CA . GLY B 1 22 ? 95.176 158.393 128.381 1.00 9.11 259 GLY B CA 1
ATOM 4900 C C . GLY B 1 22 ? 94.045 159.303 128.836 1.00 8.26 259 GLY B C 1
ATOM 4901 O O . GLY B 1 22 ? 94.008 160.484 128.505 1.00 8.87 259 GLY B O 1
ATOM 4905 N N . GLU B 1 23 ? 93.118 158.757 129.609 1.00 9.01 260 GLU B N 1
ATOM 4906 C CA . GLU B 1 23 ? 92.036 159.556 130.160 1.00 9.46 260 GLU B CA 1
ATOM 4907 C C . GLU B 1 23 ? 92.594 160.695 131.018 1.00 8.69 260 GLU B C 1
ATOM 4908 O O . GLU B 1 23 ? 93.343 160.448 131.964 1.00 9.24 260 GLU B O 1
ATOM 4914 N N . ILE B 1 24 ? 92.259 161.937 130.690 1.00 8.41 261 ILE B N 1
ATOM 4915 C CA . ILE B 1 24 ? 92.803 163.068 131.439 1.00 8.36 261 ILE B CA 1
ATOM 4916 C C . ILE B 1 24 ? 92.188 163.100 132.828 1.00 8.21 261 ILE B C 1
ATOM 4917 O O . ILE B 1 24 ? 90.966 163.136 132.967 1.00 9.31 261 ILE B O 1
ATOM 4933 N N . VAL B 1 25 ? 93.043 163.101 133.852 1.00 8.40 262 VAL B N 1
ATOM 4934 C CA . VAL B 1 25 ? 92.595 163.128 135.238 1.00 9.14 262 VAL B CA 1
ATOM 4935 C C . VAL B 1 25 ? 93.271 164.224 136.061 1.00 8.62 262 VAL B C 1
ATOM 4936 O O . VAL B 1 25 ? 92.906 164.434 137.211 1.00 9.73 262 VAL B O 1
ATOM 4949 N N . GLY B 1 26 ? 94.234 164.932 135.480 1.00 8.42 263 GLY B N 1
ATOM 4950 C CA . GLY B 1 26 ? 94.882 166.029 136.178 1.00 8.82 263 GLY B CA 1
ATOM 4951 C C . GLY B 1 26 ? 95.419 167.090 135.240 1.00 8.41 263 GLY B C 1
ATOM 4952 O O . GLY B 1 26 ? 95.567 166.851 134.045 1.00 8.96 263 GLY B O 1
ATOM 4956 N N . LEU B 1 27 ? 95.704 168.266 135.799 1.00 8.82 264 LEU B N 1
ATOM 4957 C CA . LEU B 1 27 ? 96.391 169.345 135.103 1.00 8.62 264 LEU B CA 1
ATOM 4958 C C . LEU B 1 27 ? 97.769 169.494 135.707 1.00 9.40 264 LEU B C 1
ATOM 4959 O O . LEU B 1 27 ? 97.898 169.661 136.918 1.00 10.36 264 LEU B O 1
ATOM 4975 N N . GLN B 1 28 ? 98.792 169.438 134.862 1.00 8.43 265 GLN B N 1
ATOM 4976 C CA . GLN B 1 28 ? 100.177 169.530 135.305 1.00 8.49 265 GLN B CA 1
ATOM 4977 C C . GLN B 1 28 ? 100.793 170.873 134.926 1.00 8.34 265 GLN B C 1
ATOM 4978 O O . GLN B 1 28 ? 101.118 171.091 133.766 1.00 8.69 265 GLN B O 1
ATOM 4992 N N . PRO B 1 29 ? 100.951 171.783 135.899 1.00 9.32 266 PRO B N 1
ATOM 4993 C CA . PRO B 1 29 ? 101.578 173.060 135.542 1.00 9.13 266 PRO B CA 1
ATOM 4994 C C . PRO B 1 29 ? 103.054 172.908 135.214 1.00 9.27 266 PRO B C 1
ATOM 4995 O O . PRO B 1 29 ? 103.728 172.019 135.752 1.00 9.89 266 PRO B O 1
ATOM 5006 N N . VAL B 1 30 ? 103.539 173.795 134.349 1.00 8.68 267 VAL B N 1
ATOM 5007 C CA . VAL B 1 30 ? 104.921 173.761 133.895 1.00 8.97 267 VAL B CA 1
ATOM 5008 C C . VAL B 1 30 ? 105.530 175.164 134.067 1.00 8.73 267 VAL B C 1
ATOM 5009 O O . VAL B 1 30 ? 105.639 175.929 133.111 1.00 8.91 267 VAL B O 1
ATOM 5022 N N . PRO B 1 31 ? 105.927 175.501 135.301 1.00 9.82 268 PRO B N 1
ATOM 5023 C CA . PRO B 1 31 ? 106.424 176.857 135.566 1.00 10.27 268 PRO B CA 1
ATOM 5024 C C . PRO B 1 31 ? 107.657 177.245 134.740 1.00 10.21 268 PRO B C 1
ATOM 5025 O O . PRO B 1 31 ? 107.838 178.437 134.503 1.00 11.17 268 PRO B O 1
ATOM 5036 N N . GLY B 1 32 ? 108.464 176.274 134.317 1.00 10.09 269 GLY B N 1
ATOM 5037 C CA . GLY B 1 32 ? 109.632 176.542 133.500 1.00 11.08 269 GLY B CA 1
ATOM 5038 C C . GLY B 1 32 ? 109.359 176.671 132.016 1.00 10.49 269 GLY B C 1
ATOM 5039 O O . GLY B 1 32 ? 110.261 176.968 131.239 1.00 11.67 269 GLY B O 1
ATOM 5043 N N . GLY B 1 33 ? 108.111 176.462 131.615 1.00 9.93 270 GLY B N 1
ATOM 5044 C CA . GLY B 1 33 ? 107.743 176.520 130.216 1.00 10.10 270 GLY B CA 1
ATOM 5045 C C . GLY B 1 33 ? 108.048 175.241 129.456 1.00 9.19 270 GLY B C 1
ATOM 5046 O O . GLY B 1 33 ? 108.773 174.370 129.925 1.00 9.91 270 GLY B O 1
ATOM 5050 N N . PHE B 1 34 ? 107.476 175.130 128.265 1.00 9.13 271 PHE B N 1
ATOM 5051 C CA . PHE B 1 34 ? 107.748 174.000 127.387 1.00 8.91 271 PHE B CA 1
ATOM 5052 C C . PHE B 1 34 ? 107.321 174.332 125.967 1.00 8.83 271 PHE B C 1
ATOM 5053 O O . PHE B 1 34 ? 106.664 175.347 125.731 1.00 9.39 271 PHE B O 1
ATOM 5070 N N . SER B 1 35 ? 107.708 173.475 125.024 1.00 8.95 272 SER B N 1
ATOM 5071 C CA . SER B 1 35 ? 107.210 173.522 123.649 1.00 9.14 272 SER B CA 1
ATOM 5072 C C . SER B 1 35 ? 106.671 172.164 123.266 1.00 8.82 272 SER B C 1
ATOM 5073 O O . SER B 1 35 ? 107.164 171.137 123.739 1.00 8.91 272 SER B O 1
ATOM 5081 N N . THR B 1 36 ? 105.658 172.150 122.416 1.00 8.20 273 THR B N 1
ATOM 5082 C CA . THR B 1 36 ? 105.184 170.908 121.823 1.00 8.10 273 THR B CA 1
ATOM 5083 C C . THR B 1 36 ? 104.593 171.221 120.465 1.00 7.72 273 THR B C 1
ATOM 5084 O O . THR B 1 36 ? 103.909 172.241 120.311 1.00 9.07 273 THR B O 1
ATOM 5095 N N . CYS B 1 37 ? 104.850 170.348 119.491 1.00 7.83 274 CYS B N 1
ATOM 5096 C CA . CYS B 1 37 ? 104.267 170.493 118.162 1.00 8.40 274 CYS B CA 1
ATOM 5097 C C . CYS B 1 37 ? 103.543 169.241 117.673 1.00 7.72 274 CYS B C 1
ATOM 5098 O O . CYS B 1 37 ? 102.585 169.358 116.908 1.00 7.97 274 CYS B O 1
ATOM 5106 N N . ASN B 1 38 ? 103.979 168.049 118.079 1.00 7.81 275 ASN B N 1
ATOM 5107 C CA . ASN B 1 38 ? 103.396 166.842 117.507 1.00 7.60 275 ASN B CA 1
ATOM 5108 C C . ASN B 1 38 ? 102.000 166.558 118.043 1.00 7.37 275 ASN B C 1
ATOM 5109 O O . ASN B 1 38 ? 101.779 166.528 119.249 1.00 7.79 275 ASN B O 1
ATOM 5120 N N . ARG B 1 39 ? 101.065 166.369 117.119 1.00 6.96 276 ARG B N 1
ATOM 5121 C CA . ARG B 1 39 ? 99.658 166.192 117.445 1.00 7.32 276 ARG B CA 1
ATOM 5122 C C . ARG B 1 39 ? 99.138 167.385 118.256 1.00 7.33 276 ARG B C 1
ATOM 5123 O O . ARG B 1 39 ? 98.261 167.246 119.107 1.00 7.85 276 ARG B O 1
ATOM 5144 N N . HIS B 1 40 ? 99.669 168.567 117.934 1.00 7.72 277 HIS B N 1
ATOM 5145 C CA . HIS B 1 40 ? 99.302 169.832 118.559 1.00 7.70 277 HIS B CA 1
ATOM 5146 C C . HIS B 1 40 ? 98.937 170.815 117.450 1.00 7.47 277 HIS B C 1
ATOM 5147 O O . HIS B 1 40 ? 99.702 170.977 116.498 1.00 8.92 277 HIS B O 1
ATOM 5162 N N . TRP B 1 41 ? 97.767 171.437 117.556 1.00 8.31 278 TRP B N 1
ATOM 5163 C CA . TRP B 1 41 ? 97.304 172.425 116.577 1.00 8.49 278 TRP B CA 1
ATOM 5164 C C . TRP B 1 41 ? 97.191 173.809 117.196 1.00 8.96 278 TRP B C 1
ATOM 5165 O O . TRP B 1 41 ? 96.990 173.948 118.407 1.00 8.91 278 TRP B O 1
ATOM 5186 N N . ASN B 1 42 ? 97.322 174.829 116.355 1.00 9.51 279 ASN B N 1
ATOM 5187 C CA . ASN B 1 42 ? 97.080 176.197 116.795 1.00 9.86 279 ASN B CA 1
ATOM 5188 C C . ASN B 1 42 ? 95.704 176.662 116.330 1.00 9.94 279 ASN B C 1
ATOM 5189 O O . ASN B 1 42 ? 94.925 175.860 115.799 1.00 10.89 279 ASN B O 1
ATOM 5200 N N . LEU B 1 43 ? 95.389 177.932 116.569 1.00 10.15 280 LEU B N 1
ATOM 5201 C CA . LEU B 1 43 ? 94.070 178.461 116.240 1.00 11.35 280 LEU B CA 1
ATOM 5202 C C . LEU B 1 43 ? 93.990 178.976 114.796 1.00 11.69 280 LEU B C 1
ATOM 5203 O O . LEU B 1 43 ? 92.961 179.516 114.383 1.00 13.32 280 LEU B O 1
ATOM 5219 N N . ASN B 1 44 ? 95.052 178.758 114.021 1.00 12.83 281 ASN B N 1
ATOM 5220 C CA . ASN B 1 44 ? 95.070 179.089 112.593 1.00 14.88 281 ASN B CA 1
ATOM 5221 C C . ASN B 1 44 ? 95.134 177.825 111.733 1.00 15.30 281 ASN B C 1
ATOM 5222 O O . ASN B 1 44 ? 95.697 177.822 110.634 1.00 17.39 281 ASN B O 1
ATOM 5233 N N . GLY B 1 45 ? 94.572 176.742 112.262 1.00 14.04 282 GLY B N 1
ATOM 5234 C CA . GLY B 1 45 ? 94.398 175.505 111.520 1.00 14.92 282 GLY B CA 1
ATOM 5235 C C . GLY B 1 45 ? 95.672 174.736 111.223 1.00 14.55 282 GLY B C 1
ATOM 5236 O O . GLY B 1 45 ? 95.647 173.834 110.379 1.00 16.81 282 GLY B O 1
ATOM 5240 N N . SER B 1 46 ? 96.772 175.033 111.919 1.00 13.58 283 SER B N 1
ATOM 5241 C CA . SER B 1 46 ? 98.055 174.461 111.532 1.00 13.93 283 SER B CA 1
ATOM 5242 C C . SER B 1 46 ? 98.775 173.736 112.658 1.00 11.21 283 SER B C 1
ATOM 5243 O O . SER B 1 46 ? 98.630 174.066 113.834 1.00 11.08 283 SER B O 1
ATOM 5246 N N . THR B 1 47 ? 99.566 172.747 112.260 1.00 10.59 284 THR B N 1
ATOM 5247 C CA . THR B 1 47 ? 100.476 172.062 113.150 1.00 9.60 284 THR B CA 1
ATOM 5248 C C . THR B 1 47 ? 101.902 172.186 112.628 1.00 9.80 284 THR B C 1
ATOM 5249 O O . THR B 1 47 ? 102.126 172.209 111.419 1.00 10.88 284 THR B O 1
ATOM 5260 N N . PHE B 1 48 ? 102.851 172.256 113.556 1.00 9.43 285 PHE B N 1
ATOM 5261 C CA . PHE B 1 48 ? 104.279 172.141 113.255 1.00 10.06 285 PHE B CA 1
ATOM 5262 C C . PHE B 1 48 ? 104.747 170.688 113.352 1.00 9.97 285 PHE B C 1
ATOM 5263 O O . PHE B 1 48 ? 105.901 170.380 113.051 1.00 10.97 285 PHE B O 1
ATOM 5280 N N . GLY B 1 49 ? 103.862 169.803 113.802 1.00 9.45 286 GLY B N 1
ATOM 5281 C CA . GLY B 1 49 ? 104.202 168.407 113.989 1.00 9.63 286 GLY B CA 1
ATOM 5282 C C . GLY B 1 49 ? 103.950 167.537 112.776 1.00 9.93 286 GLY B C 1
ATOM 5283 O O . GLY B 1 49 ? 103.739 168.031 111.667 1.00 10.20 286 GLY B O 1
ATOM 5287 N N . TRP B 1 50 ? 103.971 166.225 113.000 1.00 9.08 287 TRP B N 1
ATOM 5288 C CA . TRP B 1 50 ? 103.917 165.247 111.915 1.00 9.08 287 TRP B CA 1
ATOM 5289 C C . TRP B 1 50 ? 102.799 164.217 112.125 1.00 8.94 287 TRP B C 1
ATOM 5290 O O . TRP B 1 50 ? 102.765 163.198 111.439 1.00 9.70 287 TRP B O 1
ATOM 5311 N N . SER B 1 51 ? 101.882 164.493 113.055 1.00 8.48 288 SER B N 1
ATOM 5312 C CA . SER B 1 51 ? 100.870 163.508 113.428 1.00 8.76 288 SER B CA 1
ATOM 5313 C C . SER B 1 51 ? 99.453 164.046 113.345 1.00 8.92 288 SER B C 1
ATOM 5314 O O . SER B 1 51 ? 99.161 165.192 113.692 1.00 10.25 288 SER B O 1
ATOM 5322 N N . SER B 1 52 ? 98.565 163.178 112.877 1.00 9.65 289 SER B N 1
ATOM 5323 C CA . SER B 1 52 ? 97.139 163.477 112.835 1.00 10.79 289 SER B CA 1
ATOM 5324 C C . SER B 1 52 ? 96.538 163.308 114.232 1.00 9.27 289 SER B C 1
ATOM 5325 O O . SER B 1 52 ? 97.106 162.603 115.077 1.00 9.54 289 SER B O 1
ATOM 5328 N N . PRO B 1 53 ? 95.376 163.936 114.481 1.00 9.42 290 PRO B N 1
ATOM 5329 C CA . PRO B 1 53 ? 94.779 163.904 115.825 1.00 9.50 290 PRO B CA 1
ATOM 5330 C C . PRO B 1 53 ? 94.014 162.607 116.095 1.00 10.64 290 PRO B C 1
ATOM 5331 O O . PRO B 1 53 ? 92.796 162.585 116.279 1.00 11.23 290 PRO B O 1
ATOM 5342 N N . ARG B 1 54 ? 94.775 161.526 116.146 1.00 9.29 291 ARG B N 1
ATOM 5343 C CA . ARG B 1 54 ? 94.238 160.189 116.359 1.00 10.39 291 ARG B CA 1
ATOM 5344 C C . ARG B 1 54 ? 95.380 159.305 116.824 1.00 9.59 291 ARG B C 1
ATOM 5345 O O . ARG B 1 54 ? 96.554 159.690 116.722 1.00 10.31 291 ARG B O 1
ATOM 5353 N N . PHE B 1 55 ? 95.027 158.130 117.341 1.00 9.68 292 PHE B N 1
ATOM 5354 C CA . PHE B 1 55 ? 95.988 157.112 117.746 1.00 9.90 292 PHE B CA 1
ATOM 5355 C C . PHE B 1 55 ? 95.670 155.816 117.040 1.00 10.77 292 PHE B C 1
ATOM 5356 O O . PHE B 1 55 ? 94.673 155.149 117.341 1.00 12.40 292 PHE B O 1
ATOM 5373 N N . ALA B 1 56 ? 96.520 155.481 116.084 1.00 9.93 293 ALA B N 1
ATOM 5374 C CA . ALA B 1 56 ? 96.362 154.280 115.273 1.00 10.44 293 ALA B CA 1
ATOM 5375 C C . ALA B 1 56 ? 97.697 153.527 115.305 1.00 10.48 293 ALA B C 1
ATOM 5376 O O . ALA B 1 56 ? 98.036 152.973 116.349 1.00 11.04 293 ALA B O 1
ATOM 5383 N N . ALA B 1 57 ? 98.469 153.545 114.213 1.00 10.18 294 ALA B N 1
ATOM 5384 C CA . ALA B 1 57 ? 99.761 152.861 114.168 1.00 9.94 294 ALA B CA 1
ATOM 5385 C C . ALA B 1 57 ? 100.834 153.723 113.528 1.00 10.78 294 ALA B C 1
ATOM 5386 O O . ALA B 1 57 ? 100.567 154.576 112.684 1.00 13.19 294 ALA B O 1
ATOM 5393 N N . ILE B 1 58 ? 102.063 153.450 113.930 1.00 9.44 295 ILE B N 1
ATOM 5394 C CA . ILE B 1 58 ? 103.261 154.077 113.399 1.00 9.29 295 ILE B CA 1
ATOM 5395 C C . ILE B 1 58 ? 103.856 153.136 112.359 1.00 10.01 295 ILE B C 1
ATOM 5396 O O . ILE B 1 58 ? 104.132 151.991 112.669 1.00 11.00 295 ILE B O 1
ATOM 5412 N N . ASP B 1 59 ? 104.059 153.612 111.138 1.00 10.10 296 ASP B N 1
ATOM 5413 C CA . ASP B 1 59 ? 104.489 152.742 110.045 1.00 11.54 296 ASP B CA 1
ATOM 5414 C C . ASP B 1 59 ? 105.438 153.520 109.146 1.00 11.98 296 ASP B C 1
ATOM 5415 O O . ASP B 1 59 ? 105.086 154.580 108.637 1.00 13.05 296 ASP B O 1
ATOM 5424 N N . HIS B 1 60 ? 106.650 153.003 108.979 1.00 12.27 297 HIS B N 1
ATOM 5425 C CA . HIS B 1 60 ? 107.585 153.559 108.011 1.00 12.53 297 HIS B CA 1
ATOM 5426 C C . HIS B 1 60 ? 108.209 152.411 107.242 1.00 13.54 297 HIS B C 1
ATOM 5427 O O . HIS B 1 60 ? 108.606 151.424 107.850 1.00 16.36 297 HIS B O 1
ATOM 5434 N N . ASP B 1 61 ? 108.302 152.535 105.919 0.90 13.73 298 ASP B N 1
ATOM 5435 C CA . ASP B 1 61 ? 108.645 151.382 105.087 0.90 16.30 298 ASP B CA 1
ATOM 5436 C C . ASP B 1 61 ? 110.108 151.268 104.686 0.90 16.95 298 ASP B C 1
ATOM 5437 O O . ASP B 1 61 ? 110.446 150.347 103.934 0.90 20.12 298 ASP B O 1
ATOM 5446 N N . ARG B 1 62 ? 110.975 152.164 105.168 1.00 17.10 299 ARG B N 1
ATOM 5447 C CA . ARG B 1 62 ? 112.371 152.181 104.705 1.00 19.80 299 ARG B CA 1
ATOM 5448 C C . ARG B 1 62 ? 113.389 152.692 105.728 1.00 20.83 299 ARG B C 1
ATOM 5449 O O . ARG B 1 62 ? 113.767 153.872 105.731 1.00 23.82 299 ARG B O 1
ATOM 5459 N N . GLY B 1 63 ? 113.857 151.784 106.571 1.00 18.00 300 GLY B N 1
ATOM 5460 C CA . GLY B 1 63 ? 114.894 152.084 107.538 1.00 16.65 300 GLY B CA 1
ATOM 5461 C C . GLY B 1 63 ? 115.901 150.952 107.596 1.00 15.22 300 GLY B C 1
ATOM 5462 O O . GLY B 1 63 ? 115.784 149.949 106.898 1.00 16.37 300 GLY B O 1
ATOM 5466 N N . ASN B 1 64 ? 116.918 151.127 108.424 1.00 14.64 301 ASN B N 1
ATOM 5467 C CA . ASN B 1 64 ? 117.957 150.128 108.596 1.00 15.17 301 ASN B CA 1
ATOM 5468 C C . ASN B 1 64 ? 117.661 149.327 109.847 1.00 13.77 301 ASN B C 1
ATOM 5469 O O . ASN B 1 64 ? 117.482 149.914 110.910 1.00 14.21 301 ASN B O 1
ATOM 5480 N N . ALA B 1 65 ? 117.587 148.005 109.714 1.00 13.42 302 ALA B N 1
ATOM 5481 C CA . ALA B 1 65 ? 117.377 147.108 110.848 1.00 13.73 302 ALA B CA 1
ATOM 5482 C C . ALA B 1 65 ? 118.647 146.327 111.128 1.00 13.83 302 ALA B C 1
ATOM 5483 O O . ALA B 1 65 ? 119.286 145.816 110.205 1.00 15.17 302 ALA B O 1
ATOM 5490 N N . SER B 1 66 ? 119.024 146.238 112.398 1.00 13.63 303 SER B N 1
ATOM 5491 C CA . SER B 1 66 ? 120.254 145.534 112.745 1.00 14.35 303 SER B CA 1
ATOM 5492 C C . SER B 1 66 ? 120.243 145.023 114.177 1.00 14.80 303 SER B C 1
ATOM 5493 O O . SER B 1 66 ? 119.416 145.434 114.998 1.00 14.94 303 SER B O 1
ATOM 5501 N N . TYR B 1 67 ? 121.176 144.122 114.464 1.00 15.88 304 TYR B N 1
ATOM 5502 C CA . TYR B 1 67 ? 121.478 143.725 115.831 1.00 16.77 304 TYR B CA 1
ATOM 5503 C C . TYR B 1 67 ? 122.990 143.520 115.888 1.00 18.14 304 TYR B C 1
ATOM 5504 O O . TYR B 1 67 ? 123.617 143.312 114.851 1.00 18.57 304 TYR B O 1
ATOM 5522 N N . PRO B 1 68 ? 123.586 143.587 117.086 1.00 18.65 305 PRO B N 1
ATOM 5523 C CA . PRO B 1 68 ? 125.043 143.445 117.197 1.00 19.76 305 PRO B CA 1
ATOM 5524 C C . PRO B 1 68 ? 125.522 142.002 117.355 1.00 20.66 305 PRO B C 1
ATOM 5525 O O . PRO B 1 68 ? 124.914 141.215 118.079 1.00 20.27 305 PRO B O 1
ATOM 5536 N N . GLY B 1 69 ? 126.623 141.670 116.689 1.00 22.94 306 GLY B N 1
ATOM 5537 C CA . GLY B 1 69 ? 127.300 140.407 116.927 1.00 24.36 306 GLY B CA 1
ATOM 5538 C C . GLY B 1 69 ? 126.886 139.265 116.018 1.00 26.91 306 GLY B C 1
ATOM 5539 O O . GLY B 1 69 ? 126.041 139.417 115.141 1.00 27.40 306 GLY B O 1
ATOM 5543 N N . SER B 1 70 ? 127.495 138.104 116.239 1.00 29.02 307 SER B N 1
ATOM 5544 C CA . SER B 1 70 ? 127.309 136.951 115.357 1.00 31.30 307 SER B CA 1
ATOM 5545 C C . SER B 1 70 ? 126.239 135.976 115.849 1.00 32.87 307 SER B C 1
ATOM 5546 O O . SER B 1 70 ? 125.936 134.992 115.167 1.00 34.87 307 SER B O 1
ATOM 5549 N N . SER B 1 71 ? 125.694 136.235 117.036 1.00 30.08 308 SER B N 1
ATOM 5550 C CA . SER B 1 71 ? 124.644 135.399 117.616 1.00 29.60 308 SER B CA 1
ATOM 5551 C C . SER B 1 71 ? 123.326 136.164 117.598 1.00 26.13 308 SER B C 1
ATOM 5552 O O . SER B 1 71 ? 123.210 137.215 118.220 1.00 24.80 308 SER B O 1
ATOM 5560 N N . SER B 1 72 ? 122.334 135.635 116.893 1.00 24.70 309 SER B N 1
ATOM 5561 C CA . SER B 1 72 ? 121.100 136.381 116.653 1.00 23.30 309 SER B CA 1
ATOM 5562 C C . SER B 1 72 ? 120.015 136.164 117.700 1.00 21.05 309 SER B C 1
ATOM 5563 O O . SER B 1 72 ? 119.005 136.853 117.670 1.00 19.56 309 SER B O 1
ATOM 5571 N N . SER B 1 73 ? 120.210 135.240 118.631 1.00 21.37 310 SER B N 1
ATOM 5572 C CA . SER B 1 73 ? 119.170 134.958 119.618 1.00 21.84 310 SER B CA 1
ATOM 5573 C C . SER B 1 73 ? 119.173 135.949 120.772 1.00 21.20 310 SER B C 1
ATOM 5574 O O . SER B 1 73 ? 120.227 136.267 121.325 1.00 21.24 310 SER B O 1
ATOM 5577 N N . ASN B 1 74 ? 117.986 136.445 121.125 1.00 19.75 311 ASN B N 1
ATOM 5578 C CA . ASN B 1 74 ? 117.827 137.256 122.326 1.00 20.14 311 ASN B CA 1
ATOM 5579 C C . ASN B 1 74 ? 118.717 138.499 122.297 1.00 20.10 311 ASN B C 1
ATOM 5580 O O . ASN B 1 74 ? 119.519 138.746 123.206 1.00 22.32 311 ASN B O 1
ATOM 5585 N N . VAL B 1 75 ? 118.559 139.276 121.233 1.00 16.84 312 VAL B N 1
ATOM 5586 C CA . VAL B 1 75 ? 119.369 140.462 121.000 1.00 15.99 312 VAL B CA 1
ATOM 5587 C C . VAL B 1 75 ? 118.478 141.694 120.973 1.00 14.69 312 VAL B C 1
ATOM 5588 O O . VAL B 1 75 ? 117.257 141.594 120.792 1.00 15.32 312 VAL B O 1
ATOM 5601 N N . LEU B 1 76 ? 119.086 142.855 121.173 1.00 13.77 313 LEU B N 1
ATOM 5602 C CA . LEU B 1 76 ? 118.379 144.125 121.060 1.00 14.42 313 LEU B CA 1
ATOM 5603 C C . LEU B 1 76 ? 118.363 144.564 119.599 1.00 13.93 313 LEU B C 1
ATOM 5604 O O . LEU B 1 76 ? 119.416 144.808 118.996 1.00 16.18 313 LEU B O 1
ATOM 5620 N N . GLU B 1 77 ? 117.164 144.623 119.028 1.00 12.08 314 GLU B N 1
ATOM 5621 C CA . GLU B 1 77 ? 116.995 144.996 117.636 1.00 12.37 314 GLU B CA 1
ATOM 5622 C C . GLU B 1 77 ? 116.916 146.516 117.497 1.00 12.01 314 GLU B C 1
ATOM 5623 O O . GLU B 1 77 ? 116.141 147.167 118.194 1.00 11.91 314 GLU B O 1
ATOM 5635 N N . LEU B 1 78 ? 117.699 147.062 116.576 1.00 11.84 315 LEU B N 1
ATOM 5636 C CA . LEU B 1 78 ? 117.748 148.497 116.297 1.00 12.05 315 LEU B CA 1
ATOM 5637 C C . LEU B 1 78 ? 117.218 148.802 114.906 1.00 12.32 315 LEU B C 1
ATOM 5638 O O . LEU B 1 78 ? 117.639 148.185 113.931 1.00 13.21 315 LEU B O 1
ATOM 5654 N N . TRP B 1 79 ? 116.316 149.776 114.828 1.00 12.05 316 TRP B N 1
ATOM 5655 C CA . TRP B 1 79 ? 115.823 150.302 113.562 1.00 11.67 316 TRP B CA 1
ATOM 5656 C C . TRP B 1 79 ? 116.061 151.808 113.545 1.00 11.72 316 TRP B C 1
ATOM 5657 O O . TRP B 1 79 ? 115.809 152.489 114.537 1.00 12.04 316 TRP B O 1
ATOM 5678 N N . TYR B 1 80 ? 116.565 152.345 112.440 1.00 11.67 317 TYR B N 1
ATOM 5679 C CA . TYR B 1 80 ? 116.664 153.796 112.344 1.00 12.58 317 TYR B CA 1
ATOM 5680 C C . TYR B 1 80 ? 116.538 154.289 110.913 1.00 12.80 317 TYR B C 1
ATOM 5681 O O . TYR B 1 80 ? 116.814 153.566 109.950 1.00 13.28 317 TYR B O 1
ATOM 5699 N N . ALA B 1 81 ? 116.110 155.538 110.806 1.00 12.61 318 ALA B N 1
ATOM 5700 C CA . ALA B 1 81 ? 116.028 156.253 109.545 1.00 13.29 318 ALA B CA 1
ATOM 5701 C C . ALA B 1 81 ? 116.265 157.732 109.831 1.00 12.89 318 ALA B C 1
ATOM 5702 O O . ALA B 1 81 ? 116.312 158.159 110.985 1.00 12.88 318 ALA B O 1
ATOM 5709 N N . SER B 1 82 ? 116.433 158.520 108.781 1.00 13.93 319 SER B N 1
ATOM 5710 C CA A SER B 1 82 ? 116.616 159.955 108.945 0.47 14.88 319 SER B CA 1
ATOM 5711 C CA B SER B 1 82 ? 116.620 159.952 108.945 0.53 14.32 319 SER B CA 1
ATOM 5712 C C . SER B 1 82 ? 115.283 160.657 109.160 1.00 14.56 319 SER B C 1
ATOM 5713 O O . SER B 1 82 ? 114.281 160.315 108.526 1.00 14.90 319 SER B O 1
ATOM 5718 N N . ALA B 1 83 ? 115.257 161.637 110.059 1.00 14.11 320 ALA B N 1
ATOM 5719 C CA . ALA B 1 83 ? 114.114 162.536 110.106 1.00 14.25 320 ALA B CA 1
ATOM 5720 C C . ALA B 1 83 ? 114.060 163.234 108.741 1.00 14.19 320 ALA B C 1
ATOM 5721 O O . ALA B 1 83 ? 115.103 163.519 108.142 1.00 15.72 320 ALA B O 1
ATOM 5728 N N . GLY B 1 84 ? 112.858 163.464 108.233 1.00 14.35 321 GLY B N 1
ATOM 5729 C CA . GLY B 1 84 ? 112.679 164.071 106.925 1.00 14.84 321 GLY B CA 1
ATOM 5730 C C . GLY B 1 84 ? 112.398 163.058 105.828 1.00 16.58 321 GLY B C 1
ATOM 5731 O O . GLY B 1 84 ? 112.135 163.434 104.684 1.00 18.05 321 GLY B O 1
ATOM 5735 N N . SER B 1 85 ? 112.426 161.776 106.183 1.00 16.61 322 SER B N 1
ATOM 5736 C CA . SER B 1 85 ? 112.300 160.697 105.207 1.00 17.30 322 SER B CA 1
ATOM 5737 C C . SER B 1 85 ? 110.896 160.105 105.099 1.00 17.36 322 SER B C 1
ATOM 5738 O O . SER B 1 85 ? 110.689 159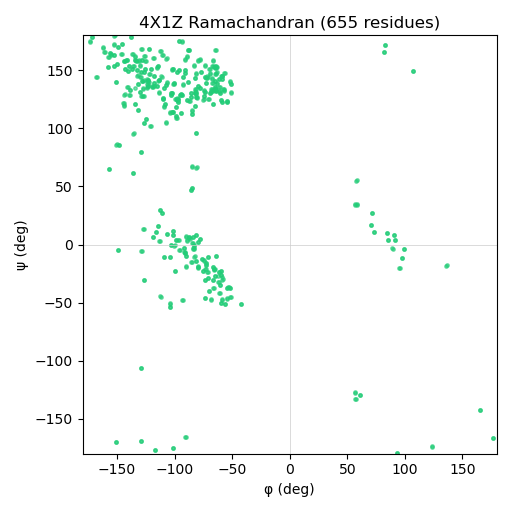.146 104.356 1.00 18.23 322 SER B O 1
ATOM 5746 N N . ALA B 1 86 ? 109.931 160.664 105.822 1.00 16.99 323 ALA B N 1
ATOM 5747 C CA . ALA B 1 86 ? 108.575 160.105 105.814 1.00 17.81 323 ALA B CA 1
ATOM 5748 C C . ALA B 1 86 ? 107.783 160.653 104.629 1.00 18.89 323 ALA B C 1
ATOM 5749 O O . ALA B 1 86 ? 106.810 161.394 104.796 1.00 18.36 323 ALA B O 1
ATOM 5756 N N . ALA B 1 87 ? 108.206 160.265 103.431 1.00 20.19 324 ALA B N 1
ATOM 5757 C CA . ALA B 1 87 ? 107.669 160.830 102.201 1.00 21.67 324 ALA B CA 1
ATOM 5758 C C . ALA B 1 87 ? 106.157 160.639 102.081 1.00 22.91 324 ALA B C 1
ATOM 5759 O O . ALA B 1 87 ? 105.474 161.472 101.480 1.00 24.33 324 ALA B O 1
ATOM 5766 N N . ASP B 1 88 ? 105.638 159.562 102.666 1.00 22.88 325 ASP B N 1
ATOM 5767 C CA . ASP B 1 88 ? 104.229 159.213 102.511 1.00 22.94 325 ASP B CA 1
ATOM 5768 C C . ASP B 1 88 ? 103.316 159.896 103.534 1.00 21.88 325 ASP B C 1
ATOM 5769 O O . ASP B 1 88 ? 102.121 159.630 103.571 1.00 23.06 325 ASP B O 1
ATOM 5778 N N . ASN B 1 89 ? 103.876 160.781 104.350 1.00 19.52 326 ASN B N 1
ATOM 5779 C CA . ASN B 1 89 ? 103.104 161.517 105.348 1.00 17.28 326 ASN B CA 1
ATOM 5780 C C . ASN B 1 89 ? 102.750 162.923 104.848 1.00 18.67 326 ASN B C 1
ATOM 5781 O O . ASN B 1 89 ? 103.625 163.778 104.766 1.00 19.64 326 ASN B O 1
ATOM 5792 N N . PRO B 1 90 ? 101.467 163.177 104.524 1.00 20.95 327 PRO B N 1
ATOM 5793 C CA . PRO B 1 90 ? 101.133 164.487 103.950 1.00 22.34 327 PRO B CA 1
ATOM 5794 C C . PRO B 1 90 ? 101.171 165.645 104.947 1.00 22.15 327 PRO B C 1
ATOM 5795 O O . PRO B 1 90 ? 101.201 166.799 104.528 1.00 24.93 327 PRO B O 1
ATOM 5806 N N . ILE B 1 91 ? 101.174 165.350 106.243 1.00 19.16 328 ILE B N 1
ATOM 5807 C CA . ILE B 1 91 ? 101.231 166.403 107.249 1.00 18.10 328 ILE B CA 1
ATOM 5808 C C . ILE B 1 91 ? 102.635 166.993 107.283 1.00 18.27 328 ILE B C 1
ATOM 5809 O O . ILE B 1 91 ? 102.825 168.213 107.286 1.00 19.35 328 ILE B O 1
ATOM 5825 N N . SER B 1 92 ? 103.619 166.104 107.296 1.00 17.05 329 SER B N 1
ATOM 5826 C CA . SER B 1 92 ? 105.017 166.483 107.395 1.00 16.11 329 SER B CA 1
ATOM 5827 C C . SER B 1 92 ? 105.861 165.272 107.087 1.00 14.55 329 SER B C 1
ATOM 5828 O O . SER B 1 92 ? 105.498 164.172 107.476 1.00 16.18 329 SER B O 1
ATOM 5836 N N . GLN B 1 93 ? 106.996 165.466 106.425 0.89 14.02 330 GLN B N 1
ATOM 5837 C CA . GLN B 1 93 ? 107.891 164.354 106.149 0.89 15.53 330 GLN B CA 1
ATOM 5838 C C . GLN B 1 93 ? 108.919 164.160 107.262 0.89 14.49 330 GLN B C 1
ATOM 5839 O O . GLN B 1 93 ? 109.797 163.311 107.153 0.89 14.46 330 GLN B O 1
ATOM 5853 N N . ILE B 1 94 ? 108.777 164.896 108.362 1.00 13.82 331 ILE B N 1
ATOM 5854 C CA . ILE B 1 94 ? 109.741 164.772 109.453 1.00 13.67 331 ILE B CA 1
ATOM 5855 C C . ILE B 1 94 ? 109.799 163.343 109.982 1.00 12.98 331 ILE B C 1
ATOM 5856 O O . ILE B 1 94 ? 110.878 162.781 110.167 1.00 13.72 331 ILE B O 1
ATOM 5872 N N . ALA B 1 95 ? 108.637 162.751 110.233 1.00 11.97 332 ALA B N 1
ATOM 5873 C CA . ALA B 1 95 ? 108.575 161.434 110.843 1.00 11.83 332 ALA B CA 1
ATOM 5874 C C . ALA B 1 95 ? 107.242 160.798 110.504 1.00 10.70 332 ALA B C 1
ATOM 5875 O O . ALA B 1 95 ? 106.304 161.497 110.123 1.00 11.48 332 ALA B O 1
ATOM 5882 N N . PRO B 1 96 ? 107.148 159.468 110.640 1.00 10.40 333 PRO B N 1
ATOM 5883 C CA . PRO B 1 96 ? 105.863 158.809 110.418 1.00 10.66 333 PRO B CA 1
ATOM 5884 C C . PRO B 1 96 ? 104.793 159.332 111.357 1.00 10.18 333 PRO B C 1
ATOM 5885 O O . PRO B 1 96 ? 105.075 159.658 112.508 1.00 10.06 333 PRO B O 1
ATOM 5896 N N . ASP B 1 97 ? 103.571 159.396 110.854 1.00 9.68 334 ASP B N 1
ATOM 5897 C CA . ASP B 1 97 ? 102.424 159.835 111.629 1.00 9.96 334 ASP B CA 1
ATOM 5898 C C . ASP B 1 97 ? 102.327 158.985 112.890 1.00 9.54 334 ASP B C 1
ATOM 5899 O O . ASP B 1 97 ? 102.281 157.757 112.808 1.00 10.48 334 ASP B O 1
ATOM 5908 N N . GLY B 1 98 ? 102.350 159.635 114.054 1.00 8.90 335 GLY B N 1
ATOM 5909 C CA . GLY B 1 98 ? 102.279 158.950 115.330 1.00 8.75 335 GLY B CA 1
ATOM 5910 C C . GLY B 1 98 ? 103.610 158.701 116.018 1.00 7.81 335 GLY B C 1
ATOM 5911 O O . GLY B 1 98 ? 103.635 158.319 117.191 1.00 8.54 335 GLY B O 1
ATOM 5915 N N . PHE B 1 99 ? 104.724 158.909 115.321 1.00 8.36 336 PHE B N 1
ATOM 5916 C CA . PHE B 1 99 ? 106.027 158.700 115.941 1.00 8.02 336 PHE B CA 1
ATOM 5917 C C . PHE B 1 99 ? 106.144 159.664 117.129 1.00 8.13 336 PHE B C 1
ATOM 5918 O O . PHE B 1 99 ? 105.822 160.841 116.996 1.00 8.50 336 PHE B O 1
ATOM 5935 N N . PRO B 1 100 ? 106.576 159.180 118.302 1.00 7.77 337 PRO B N 1
ATOM 5936 C CA . PRO B 1 100 ? 106.519 160.049 119.486 1.00 7.58 337 PRO B CA 1
ATOM 5937 C C . PRO B 1 100 ? 107.546 161.180 119.464 1.00 8.12 337 PRO B C 1
ATOM 5938 O O . PRO B 1 100 ? 108.681 160.998 119.002 1.00 8.54 337 PRO B O 1
ATOM 5949 N N . ASP B 1 101 ? 107.142 162.327 120.000 1.00 7.52 338 ASP B N 1
ATOM 5950 C CA . ASP B 1 101 ? 108.001 163.503 120.085 1.00 8.08 338 ASP B CA 1
ATOM 5951 C C . ASP B 1 101 ? 108.915 163.523 121.309 1.00 7.75 338 ASP B C 1
ATOM 5952 O O . ASP B 1 101 ? 109.011 164.538 122.005 1.00 7.69 338 ASP B O 1
ATOM 5961 N N . MET B 1 102 ? 109.605 162.411 121.553 1.00 7.50 339 MET B N 1
ATOM 5962 C CA . MET B 1 102 ? 110.484 162.308 122.706 1.00 7.51 339 MET B CA 1
ATOM 5963 C C . MET B 1 102 ? 111.896 161.951 122.274 1.00 8.21 339 MET B C 1
ATOM 5964 O O . MET B 1 102 ? 112.107 161.189 121.325 1.00 8.93 339 MET B O 1
ATOM 5978 N N . SER B 1 103 ? 112.868 162.542 122.954 1.00 7.94 340 SER B N 1
ATOM 5979 C CA . SER B 1 103 ? 114.261 162.278 122.653 1.00 8.93 340 SER B CA 1
ATOM 5980 C C . SER B 1 103 ? 114.630 160.885 123.128 1.00 9.74 340 SER B C 1
ATOM 5981 O O . SER B 1 103 ? 114.162 160.411 124.168 1.00 10.33 340 SER B O 1
ATOM 5989 N N . PHE B 1 104 ? 115.475 160.223 122.351 1.00 9.44 341 PHE B N 1
ATOM 5990 C CA . PHE B 1 104 ? 115.834 158.840 122.630 1.00 10.19 341 PHE B CA 1
ATOM 5991 C C . PHE B 1 104 ? 116.669 158.742 123.910 1.00 10.90 341 PHE B C 1
ATOM 5992 O O . PHE B 1 104 ? 117.599 159.519 124.103 1.00 12.98 341 PHE B O 1
ATOM 6009 N N . VAL B 1 105 ? 116.321 157.788 124.767 1.00 10.04 342 VAL B N 1
ATOM 6010 C CA . VAL B 1 105 ? 117.094 157.440 125.949 1.00 10.77 342 VAL B CA 1
ATOM 6011 C C . VAL B 1 105 ? 117.931 156.206 125.620 1.00 10.77 342 VAL B C 1
ATOM 6012 O O . VAL B 1 105 ? 117.389 155.111 125.455 1.00 11.04 342 VAL B O 1
ATOM 6025 N N . PRO B 1 106 ? 119.264 156.366 125.522 1.00 11.44 343 PRO B N 1
ATOM 6026 C CA . PRO B 1 106 ? 120.118 155.214 125.218 1.00 12.75 343 PRO B CA 1
ATOM 6027 C C . PRO B 1 106 ? 120.098 154.157 126.309 1.00 11.67 343 PRO B C 1
ATOM 6028 O O . PRO B 1 106 ? 119.852 154.474 127.479 1.00 12.67 343 PRO B O 1
ATOM 6039 N N . PHE B 1 107 ? 120.369 152.912 125.938 1.00 11.66 344 PHE B N 1
ATOM 6040 C CA . PHE B 1 107 ? 120.452 151.846 126.919 1.00 12.09 344 PHE B CA 1
ATOM 6041 C C . PHE B 1 107 ? 121.274 150.718 126.359 1.00 14.95 344 PHE B C 1
ATOM 6042 O O . PHE B 1 107 ? 121.352 150.528 125.142 1.00 17.38 344 PHE B O 1
ATOM 6059 N N . SER B 1 108 ? 121.890 149.984 127.274 1.00 16.42 345 SER B N 1
ATOM 6060 C CA . SER B 1 108 ? 122.813 148.917 126.940 1.00 18.44 345 SER B CA 1
ATOM 6061 C C . SER B 1 108 ? 122.798 147.885 128.043 1.00 18.72 345 SER B C 1
ATOM 6062 O O . SER B 1 108 ? 122.130 148.040 129.054 1.00 18.29 345 SER B O 1
ATOM 6065 N N . GLY B 1 109 ? 123.603 146.843 127.868 1.00 20.19 346 GLY B N 1
ATOM 6066 C CA . GLY B 1 109 ? 123.727 145.819 128.885 1.00 19.37 346 GLY B CA 1
ATOM 6067 C C . GLY B 1 109 ? 122.395 145.208 129.232 1.00 17.97 346 GLY B C 1
ATOM 6068 O O . GLY B 1 109 ? 121.658 144.783 128.354 1.00 18.51 346 GLY B O 1
ATOM 6072 N N . THR B 1 110 ? 122.100 145.205 130.523 1.00 16.17 347 THR B N 1
ATOM 6073 C CA . THR B 1 110 ? 120.886 144.609 131.057 1.00 16.36 347 THR B CA 1
ATOM 6074 C C . THR B 1 110 ? 119.919 145.708 131.475 1.00 18.60 347 THR B C 1
ATOM 6075 O O . THR B 1 110 ? 118.927 145.436 132.126 1.00 19.03 347 THR B O 1
ATOM 6086 N N . THR B 1 111 ? 120.266 146.940 131.106 1.00 18.74 348 THR B N 1
ATOM 6087 C CA . THR B 1 111 ? 119.578 148.156 131.531 1.00 19.13 348 THR B CA 1
ATOM 6088 C C . THR B 1 111 ? 118.340 148.453 130.700 1.00 17.00 348 THR B C 1
ATOM 6089 O O . THR B 1 111 ? 118.449 148.591 129.492 1.00 20.47 348 THR B O 1
ATOM 6093 N N . VAL B 1 112 ? 117.169 148.494 131.326 1.00 14.40 349 VAL B N 1
ATOM 6094 C CA . VAL B 1 112 ? 115.970 149.040 130.687 1.00 13.26 349 VAL B CA 1
ATOM 6095 C C . VAL B 1 112 ? 116.002 150.564 130.844 1.00 11.34 349 VAL B C 1
ATOM 6096 O O . VAL B 1 112 ? 116.249 151.049 131.940 1.00 12.48 349 VAL B O 1
ATOM 6110 N N . PRO B 1 113 ? 115.794 151.322 129.752 1.00 10.62 350 PRO B N 1
ATOM 6111 C CA . PRO B 1 113 ? 115.869 152.783 129.874 1.00 11.11 350 PRO B CA 1
ATOM 6112 C C . PRO B 1 113 ? 114.788 153.366 130.775 1.00 10.95 350 PRO B C 1
ATOM 6113 O O . PRO B 1 113 ? 113.703 152.790 130.898 1.00 11.85 350 PRO B O 1
ATOM 6124 N N . THR B 1 114 ? 115.091 154.499 131.396 1.00 11.15 351 THR B N 1
ATOM 6125 C CA . THR B 1 114 ? 114.106 155.239 132.176 1.00 10.90 351 THR B CA 1
ATOM 6126 C C . THR B 1 114 ? 113.461 156.326 131.325 1.00 10.04 351 THR B C 1
ATOM 6127 O O . THR B 1 114 ? 114.159 157.086 130.647 1.00 10.74 351 THR B O 1
ATOM 6138 N N . ALA B 1 115 ? 112.128 156.357 131.340 1.00 9.61 352 ALA B N 1
ATOM 6139 C CA . ALA B 1 115 ? 111.342 157.428 130.738 1.00 9.15 352 ALA B CA 1
ATOM 6140 C C . ALA B 1 115 ? 111.365 157.408 129.215 1.00 9.02 352 ALA B C 1
ATOM 6141 O O . ALA B 1 115 ? 111.152 158.431 128.567 1.00 9.89 352 ALA B O 1
ATOM 6148 N N . GLY B 1 116 ? 111.565 156.235 128.637 1.00 8.87 353 GLY B N 1
ATOM 6149 C CA . GLY B 1 116 ? 111.413 156.085 127.203 1.00 8.76 353 GLY B CA 1
ATOM 6150 C C . GLY B 1 116 ? 109.953 155.925 126.818 1.00 8.64 353 GLY B C 1
ATOM 6151 O O . GLY B 1 116 ? 109.167 155.346 127.573 1.00 9.31 353 GLY B O 1
ATOM 6155 N N . TRP B 1 117 ? 109.589 156.434 125.642 1.00 7.83 354 TRP B N 1
ATOM 6156 C CA . TRP B 1 117 ? 108.319 156.079 125.013 1.00 7.56 354 TRP B CA 1
ATOM 6157 C C . TRP B 1 117 ? 108.482 154.677 124.458 1.00 7.83 354 TRP B C 1
ATOM 6158 O O . TRP B 1 117 ? 109.402 154.431 123.674 1.00 8.44 354 TRP B O 1
ATOM 6179 N N . VAL B 1 118 ? 107.594 153.772 124.856 1.00 8.12 355 VAL B N 1
ATOM 6180 C CA . VAL B 1 118 ? 107.645 152.388 124.413 1.00 7.90 355 VAL B CA 1
ATOM 6181 C C . VAL B 1 118 ? 106.333 151.996 123.744 1.00 7.60 355 VAL B C 1
ATOM 6182 O O . VAL B 1 118 ? 105.259 152.310 124.242 1.00 8.57 355 VAL B O 1
ATOM 6195 N N . GLY B 1 119 ? 106.434 151.302 122.619 1.00 8.02 356 GLY B N 1
ATOM 6196 C CA . GLY B 1 119 ? 105.277 150.757 121.945 1.00 8.79 356 GLY B CA 1
ATOM 6197 C C . GLY B 1 119 ? 105.582 149.346 121.500 1.00 8.54 356 GLY B C 1
ATOM 6198 O O . GLY B 1 119 ? 106.745 148.938 121.426 1.00 9.94 356 GLY B O 1
ATOM 6202 N N . PHE B 1 120 ? 104.531 148.610 121.173 1.00 8.48 357 PHE B N 1
ATOM 6203 C CA . PHE B 1 120 ? 104.653 147.226 120.744 1.00 8.55 357 PHE B CA 1
ATOM 6204 C C . PHE B 1 120 ? 104.550 147.106 119.234 1.00 8.50 357 PHE B C 1
ATOM 6205 O O . PHE B 1 120 ? 103.718 147.759 118.596 1.00 9.35 357 PHE B O 1
ATOM 6222 N N . GLY B 1 121 ? 105.406 146.266 118.666 1.00 8.88 358 GLY B N 1
ATOM 6223 C CA . GLY B 1 121 ? 105.374 146.009 117.244 1.00 9.87 358 GLY B CA 1
ATOM 6224 C C . GLY B 1 121 ? 106.648 145.318 116.840 1.00 10.04 358 GLY B C 1
ATOM 6225 O O . GLY B 1 121 ? 107.172 144.484 117.581 1.00 10.57 358 GLY B O 1
ATOM 6229 N N . GLY B 1 122 ? 107.166 145.652 115.669 1.00 10.34 359 GLY B N 1
ATOM 6230 C CA . GLY B 1 122 ? 108.386 145.025 115.213 1.00 10.98 359 GLY B CA 1
ATOM 6231 C C . GLY B 1 122 ? 108.778 145.477 113.833 1.00 10.62 359 GLY B C 1
ATOM 6232 O O . GLY B 1 122 ? 108.278 146.472 113.313 1.00 11.68 359 GLY B O 1
ATOM 6236 N N . ILE B 1 123 ? 109.716 144.742 113.258 1.00 10.89 360 ILE B N 1
ATOM 6237 C CA . ILE B 1 123 ? 110.248 145.021 111.941 1.00 11.17 360 ILE B CA 1
ATOM 6238 C C . ILE B 1 123 ? 109.422 144.261 110.915 1.00 11.77 360 ILE B C 1
ATOM 6239 O O . ILE B 1 123 ? 108.923 143.174 111.220 1.00 12.42 360 ILE B O 1
ATOM 6255 N N . TRP B 1 124 ? 109.273 144.821 109.717 1.00 11.68 361 TRP B N 1
ATOM 6256 C CA . TRP B 1 124 ? 108.575 144.114 108.650 1.00 11.98 361 TRP B CA 1
ATOM 6257 C C . TRP B 1 124 ? 109.326 144.197 107.319 1.00 13.32 361 TRP B C 1
ATOM 6258 O O . TRP B 1 124 ? 110.231 145.012 107.128 1.00 13.71 361 TRP B O 1
ATOM 6279 N N . ASN B 1 125 ? 108.960 143.289 106.424 1.00 14.49 362 ASN B N 1
ATOM 6280 C CA . ASN B 1 125 ? 109.695 143.060 105.191 1.00 15.63 362 ASN B CA 1
ATOM 6281 C C . ASN B 1 125 ? 109.236 144.047 104.125 1.00 16.73 362 ASN B C 1
ATOM 6282 O O . ASN B 1 125 ? 108.101 143.975 103.653 1.00 17.10 362 ASN B O 1
ATOM 6293 N N . SER B 1 126 ? 110.125 144.963 103.752 1.00 17.19 363 SER B N 1
ATOM 6294 C CA . SER B 1 126 ? 109.793 146.048 102.832 1.00 18.77 363 SER B CA 1
ATOM 6295 C C . SER B 1 126 ? 109.320 145.557 101.476 1.00 20.56 363 SER B C 1
ATOM 6296 O O . SER B 1 126 ? 108.621 146.271 100.762 1.00 22.61 363 SER B O 1
ATOM 6304 N N . SER B 1 127 ? 109.690 144.336 101.122 0.93 20.67 364 SER B N 1
ATOM 6305 C CA . SER B 1 127 ? 109.330 143.823 99.808 0.93 23.04 364 SER B CA 1
ATOM 6306 C C . SER B 1 127 ? 107.887 143.320 99.735 0.93 21.11 364 SER B C 1
ATOM 6307 O O . SER B 1 127 ? 107.346 143.197 98.635 0.93 22.59 364 SER B O 1
ATOM 6310 N N . ASN B 1 128 ? 107.248 143.033 100.873 1.00 19.41 365 ASN B N 1
ATOM 6311 C CA . ASN B 1 128 ? 105.905 142.466 100.801 1.00 18.30 365 ASN B CA 1
ATOM 6312 C C . ASN B 1 128 ? 104.961 142.804 101.944 1.00 17.02 365 ASN B C 1
ATOM 6313 O O . ASN B 1 128 ? 103.801 142.436 101.875 1.00 17.80 365 ASN B O 1
ATOM 6324 N N . GLY B 1 129 ? 105.426 143.506 102.976 1.00 15.56 366 GLY B N 1
ATOM 6325 C CA . GLY B 1 129 ? 104.542 143.919 104.054 1.00 14.83 366 GLY B CA 1
ATOM 6326 C C . GLY B 1 129 ? 104.422 142.912 105.181 1.00 14.65 366 GLY B C 1
ATOM 6327 O O . GLY B 1 129 ? 103.748 143.172 106.170 1.00 14.73 366 GLY B O 1
ATOM 6331 N N . ALA B 1 130 ? 105.066 141.759 105.043 1.00 15.10 367 ALA B N 1
ATOM 6332 C CA . ALA B 1 130 ? 104.951 140.720 106.060 1.00 16.38 367 ALA B CA 1
ATOM 6333 C C . ALA B 1 130 ? 105.858 141.026 107.252 1.00 15.68 367 ALA B C 1
ATOM 6334 O O . ALA B 1 130 ? 107.010 141.414 107.075 1.00 15.90 367 ALA B O 1
ATOM 6341 N N . PRO B 1 131 ? 105.351 140.841 108.478 1.00 14.59 368 PRO B N 1
ATOM 6342 C CA . PRO B 1 131 ? 106.224 141.051 109.635 1.00 14.85 368 PRO B CA 1
ATOM 6343 C C . PRO B 1 131 ? 107.379 140.063 109.710 1.00 14.55 368 PRO B C 1
ATOM 6344 O O . PRO B 1 131 ? 107.244 138.915 109.299 1.00 15.75 368 PRO B O 1
ATOM 6355 N N . PHE B 1 132 ? 108.507 140.532 110.222 1.00 13.29 369 PHE B N 1
ATOM 6356 C CA . PHE B 1 132 ? 109.572 139.650 110.674 1.00 13.46 369 PHE B CA 1
ATOM 6357 C C . PHE B 1 132 ? 109.155 139.192 112.070 1.00 12.60 369 PHE B C 1
ATOM 6358 O O . PHE B 1 132 ? 109.363 139.900 113.069 1.00 12.68 369 PHE B O 1
ATOM 6375 N N . VAL B 1 133 ? 108.537 138.018 112.142 1.00 13.15 370 VAL B N 1
ATOM 6376 C CA . VAL B 1 133 ? 107.827 137.627 113.356 1.00 14.23 370 VAL B CA 1
ATOM 6377 C C . VAL B 1 133 ? 108.752 137.422 114.553 1.00 14.14 370 VAL B C 1
ATOM 6378 O O . VAL B 1 133 ? 108.303 137.483 115.698 1.00 14.37 370 VAL B O 1
ATOM 6391 N N . THR B 1 134 ? 110.036 137.186 114.297 1.00 13.80 371 THR B N 1
ATOM 6392 C CA . THR B 1 134 ? 110.976 136.958 115.386 1.00 13.18 371 THR B CA 1
ATOM 6393 C C . THR B 1 134 ? 111.513 138.268 115.970 1.00 12.71 371 THR B C 1
ATOM 6394 O O . THR B 1 134 ? 112.404 138.237 116.828 1.00 13.10 371 THR B O 1
ATOM 6405 N N . THR B 1 135 ? 110.971 139.404 115.519 1.00 11.82 372 THR B N 1
ATOM 6406 C CA . THR B 1 135 ? 111.409 140.713 116.011 1.00 11.18 372 THR B CA 1
ATOM 6407 C C . THR B 1 135 ? 110.322 141.436 116.801 1.00 10.99 372 THR B C 1
ATOM 6408 O O . THR B 1 135 ? 110.524 142.566 117.230 1.00 11.63 372 THR B O 1
ATOM 6419 N N . VAL B 1 136 ? 109.171 140.801 117.009 1.00 10.36 373 VAL B N 1
ATOM 6420 C CA . VAL B 1 136 ? 108.111 141.442 117.781 1.00 10.28 373 VAL B CA 1
ATOM 6421 C C . VAL B 1 136 ? 108.590 141.658 119.215 1.00 10.34 373 VAL B C 1
ATOM 6422 O O . VAL B 1 136 ? 109.169 140.761 119.828 1.00 11.21 373 VAL B O 1
ATOM 6435 N N . GLN B 1 137 ? 108.366 142.857 119.744 1.00 9.53 374 GLN B N 1
ATOM 6436 C CA . GLN B 1 137 ? 108.790 143.184 121.097 1.00 8.97 374 GLN B CA 1
ATOM 6437 C C . GLN B 1 137 ? 108.219 144.537 121.470 1.00 8.92 374 GLN B C 1
ATOM 6438 O O . GLN B 1 137 ? 107.517 145.172 120.674 1.00 9.10 374 GLN B O 1
ATOM 6452 N N . ALA B 1 138 ? 108.517 144.947 122.700 1.00 9.00 375 ALA B N 1
ATOM 6453 C CA . ALA B 1 138 ? 108.402 146.323 123.142 1.00 9.61 375 ALA B CA 1
ATOM 6454 C C . ALA B 1 138 ? 109.640 147.081 122.674 1.00 9.11 375 ALA B C 1
ATOM 6455 O O . ALA B 1 138 ? 110.770 146.663 122.949 1.00 9.98 375 ALA B O 1
ATOM 6462 N N . TYR B 1 139 ? 109.417 148.192 121.976 1.00 9.28 376 TYR B N 1
ATOM 6463 C CA . TYR B 1 139 ? 110.476 149.045 121.439 1.00 8.75 376 TYR B CA 1
ATOM 6464 C C . TYR B 1 139 ? 110.413 150.444 122.021 1.00 8.53 376 TYR B C 1
ATOM 6465 O O . TYR B 1 139 ? 109.325 151.031 122.104 1.00 8.66 376 TYR B O 1
ATOM 6483 N N . GLU B 1 140 ? 111.566 150.992 122.402 1.00 8.81 377 GLU B N 1
ATOM 6484 C CA . GLU B 1 140 ? 111.651 152.413 122.694 1.00 8.59 377 GLU B CA 1
ATOM 6485 C C . GLU B 1 140 ? 111.786 153.160 121.383 1.00 8.31 377 GLU B C 1
ATOM 6486 O O . GLU B 1 140 ? 112.651 152.806 120.579 1.00 9.27 377 GLU B O 1
ATOM 6498 N N . LEU B 1 141 ? 110.959 154.187 121.180 1.00 8.21 378 LEU B N 1
ATOM 6499 C CA . LEU B 1 141 ? 111.071 155.065 120.022 1.00 8.36 378 LEU B CA 1
ATOM 6500 C C . LEU B 1 141 ? 111.461 156.462 120.477 1.00 8.27 378 LEU B C 1
ATOM 6501 O O . LEU B 1 141 ? 110.976 156.945 121.500 1.00 8.68 378 LEU B O 1
ATOM 6517 N N . GLY B 1 142 ? 112.322 157.116 119.708 1.00 8.90 379 GLY B N 1
ATOM 6518 C CA . GLY B 1 142 ? 112.658 158.494 119.983 1.00 9.11 379 GLY B CA 1
ATOM 6519 C C . GLY B 1 142 ? 113.527 159.084 118.899 1.00 9.21 379 GLY B C 1
ATOM 6520 O O . GLY B 1 142 ? 113.917 158.390 117.957 1.00 10.18 379 GLY B O 1
ATOM 6524 N N . PHE B 1 143 ? 113.788 160.381 119.029 1.00 9.33 380 PHE B N 1
ATOM 6525 C CA . PHE B 1 143 ? 114.676 161.097 118.126 1.00 9.42 380 PHE B CA 1
ATOM 6526 C C . PHE B 1 143 ? 116.099 161.114 118.667 1.00 9.78 380 PHE B C 1
ATOM 6527 O O . PHE B 1 143 ? 116.324 161.338 119.857 1.00 10.05 380 PHE B O 1
ATOM 6544 N N . ALA B 1 144 ? 117.053 160.893 117.773 1.00 10.43 381 ALA B N 1
ATOM 6545 C CA . ALA B 1 144 ? 118.446 160.793 118.167 1.00 11.52 381 ALA B CA 1
ATOM 6546 C C . ALA B 1 144 ? 119.348 161.355 117.093 1.00 12.20 381 ALA B C 1
ATOM 6547 O O . ALA B 1 144 ? 118.912 161.648 115.982 1.00 12.75 381 ALA B O 1
ATOM 6549 N N . THR B 1 145 ? 120.628 161.452 117.428 1.00 12.92 382 THR B N 1
ATOM 6550 C CA . THR B 1 145 ? 121.673 161.553 116.423 1.00 14.64 382 THR B CA 1
ATOM 6551 C C . THR B 1 145 ? 122.704 160.483 116.751 1.00 15.40 382 THR B C 1
ATOM 6552 O O . THR B 1 145 ? 122.767 160.001 117.878 1.00 15.42 382 THR B O 1
ATOM 6563 N N . GLY B 1 146 ? 123.493 160.098 115.757 1.00 15.54 383 GLY B N 1
ATOM 6564 C CA . GLY B 1 146 ? 124.616 159.205 115.991 1.00 16.49 383 GLY B CA 1
ATOM 6565 C C . GLY B 1 146 ? 124.336 157.718 115.835 1.00 16.70 383 GLY B C 1
ATOM 6566 O O . GLY B 1 146 ? 125.209 156.899 116.114 1.00 17.86 383 GLY B O 1
ATOM 6570 N N . ALA B 1 147 ? 123.125 157.352 115.419 1.00 16.65 384 ALA B N 1
ATOM 6571 C CA . ALA B 1 147 ? 122.832 155.961 115.107 1.00 17.85 384 ALA B CA 1
ATOM 6572 C C . ALA B 1 147 ? 123.590 155.580 113.841 1.00 19.27 384 ALA B C 1
ATOM 6573 O O . ALA B 1 147 ? 123.756 156.412 112.951 1.00 20.73 384 ALA B O 1
ATOM 6580 N N . PRO B 1 148 ? 124.024 154.315 113.730 1.00 20.79 385 PRO B N 1
ATOM 6581 C CA . PRO B 1 148 ? 123.705 153.212 114.643 1.00 21.72 385 PRO B CA 1
ATOM 6582 C C . PRO B 1 148 ? 124.667 153.029 115.815 1.00 21.43 385 PRO B C 1
ATOM 6583 O O . PRO B 1 148 ? 124.291 152.385 116.792 1.00 23.66 385 PRO B O 1
ATOM 6594 N N . SER B 1 149 ? 125.875 153.575 115.742 1.00 21.01 386 SER B N 1
ATOM 6595 C CA . SER B 1 149 ? 126.884 153.200 116.725 1.00 22.84 386 SER B CA 1
ATOM 6596 C C . SER B 1 149 ? 126.646 153.808 118.104 1.00 22.67 386 SER B C 1
ATOM 6597 O O . SER B 1 149 ? 127.006 153.208 119.113 1.00 24.69 386 SER B O 1
ATOM 6605 N N . ASN B 1 150 ? 126.036 154.986 118.158 1.00 20.17 387 ASN B N 1
ATOM 6606 C CA . ASN B 1 150 ? 125.904 155.698 119.421 1.00 19.39 387 ASN B CA 1
ATOM 6607 C C . ASN B 1 150 ? 124.751 156.690 119.406 1.00 17.57 387 ASN B C 1
ATOM 6608 O O . ASN B 1 150 ? 124.963 157.911 119.487 1.00 17.31 387 ASN B O 1
ATOM 6619 N N . PRO B 1 151 ? 123.517 156.179 119.288 1.00 17.60 388 PRO B N 1
ATOM 6620 C CA . PRO B 1 151 ? 122.383 157.109 119.294 1.00 17.33 388 PRO B CA 1
ATOM 6621 C C . PRO B 1 151 ? 122.319 157.891 120.603 1.00 16.42 388 PRO B C 1
ATOM 6622 O O . PRO B 1 151 ? 122.425 157.322 121.686 1.00 18.04 388 PRO B O 1
ATOM 6633 N N . GLN B 1 152 ? 122.188 159.205 120.476 1.00 14.31 389 GLN B N 1
ATOM 6634 C CA . GLN B 1 152 ? 122.117 160.114 121.610 1.00 13.93 389 GLN B CA 1
ATOM 6635 C C . GLN B 1 152 ? 120.904 161.021 121.423 1.00 13.05 389 GLN B C 1
ATOM 6636 O O . GLN B 1 152 ? 120.541 161.333 120.290 1.00 13.84 389 GLN B O 1
ATOM 6650 N N . PRO B 1 153 ? 120.272 161.448 122.526 1.00 11.98 390 PRO B N 1
ATOM 6651 C CA . PRO B 1 153 ? 119.062 162.263 122.394 1.00 12.49 390 PRO B CA 1
ATOM 6652 C C . PRO B 1 153 ? 119.264 163.562 121.629 1.00 12.26 390 PRO B C 1
ATOM 6653 O O . PRO B 1 153 ? 120.318 164.198 121.712 1.00 13.01 390 PRO B O 1
ATOM 6664 N N . THR B 1 154 ? 118.233 163.949 120.884 1.00 11.51 391 THR B N 1
ATOM 6665 C CA . THR B 1 154 ? 118.138 165.300 120.358 1.00 11.87 391 THR B CA 1
ATOM 6666 C C . THR B 1 154 ? 116.699 165.769 120.538 1.00 11.26 391 THR B C 1
ATOM 6667 O O . THR B 1 154 ? 115.769 164.952 120.531 1.00 11.60 391 THR B O 1
ATOM 6678 N N . THR B 1 155 ? 116.517 167.081 120.689 1.00 11.84 392 THR B N 1
ATOM 6679 C CA . THR B 1 155 ? 115.181 167.650 120.836 1.00 11.72 392 THR B CA 1
ATOM 6680 C C . THR B 1 155 ? 114.817 168.569 119.677 1.00 12.13 392 THR B C 1
ATOM 6681 O O . THR B 1 155 ? 113.793 169.259 119.734 1.00 12.53 392 THR B O 1
ATOM 6692 N N . THR B 1 156 ? 115.621 168.567 118.620 1.00 12.36 393 THR B N 1
ATOM 6693 C CA . THR B 1 156 ? 115.186 169.171 117.367 1.00 13.04 393 THR B CA 1
ATOM 6694 C C . THR B 1 156 ? 115.121 168.118 116.275 1.00 12.96 393 THR B C 1
ATOM 6695 O O . THR B 1 156 ? 115.920 167.192 116.239 1.00 13.61 393 THR B O 1
ATOM 6706 N N . THR B 1 157 ? 114.140 168.270 115.393 1.00 13.36 394 THR B N 1
ATOM 6707 C CA . THR B 1 157 ? 113.969 167.363 114.273 1.00 12.76 394 THR B CA 1
ATOM 6708 C C . THR B 1 157 ? 115.004 167.615 113.193 1.00 13.71 394 THR B C 1
ATOM 6709 O O . THR B 1 157 ? 115.290 166.737 112.386 1.00 14.37 394 THR B O 1
ATOM 6720 N N . SER B 1 158 ? 115.546 168.824 113.174 1.00 15.74 395 SER B N 1
ATOM 6721 C CA . SER B 1 158 ? 116.519 169.207 112.180 1.00 17.73 395 SER B CA 1
ATOM 6722 C C . SER B 1 158 ? 117.815 168.417 112.356 1.00 17.73 395 SER B C 1
ATOM 6723 O O . SER B 1 158 ? 118.421 168.457 113.419 1.00 18.63 395 SER B O 1
ATOM 6731 N N . GLY B 1 159 ? 118.214 167.679 111.322 1.00 17.50 396 GLY B N 1
ATOM 6732 C CA . GLY B 1 159 ? 119.409 166.849 111.374 1.00 17.90 396 GLY B CA 1
ATOM 6733 C C . GLY B 1 159 ? 119.267 165.588 112.214 1.00 16.92 396 GLY B C 1
ATOM 6734 O O . GLY B 1 159 ? 120.252 164.907 112.490 1.00 18.17 396 GLY B O 1
ATOM 6738 N N . ALA B 1 160 ? 118.046 165.266 112.621 1.00 14.00 397 ALA B N 1
ATOM 6739 C CA . ALA B 1 160 ? 117.809 164.133 113.513 1.00 13.44 397 ALA B CA 1
ATOM 6740 C C . ALA B 1 160 ? 117.612 162.814 112.787 1.00 13.62 397 ALA B C 1
ATOM 6741 O O . ALA B 1 160 ? 117.405 162.772 111.574 1.00 15.23 397 ALA B O 1
ATOM 6748 N N . GLN B 1 161 ? 117.662 161.747 113.577 1.00 12.55 398 GLN B N 1
ATOM 6749 C CA . GLN B 1 161 ? 117.250 160.413 113.174 1.00 11.92 398 GLN B CA 1
ATOM 6750 C C . GLN B 1 161 ? 116.057 159.983 114.002 1.00 11.91 398 GLN B C 1
ATOM 6751 O O . GLN B 1 161 ? 115.898 160.417 115.145 1.00 12.37 398 GLN B O 1
ATOM 6765 N N . ILE B 1 162 ? 115.238 159.113 113.425 1.00 10.78 399 ILE B N 1
ATOM 6766 C CA . ILE B 1 162 ? 114.180 158.443 114.167 1.00 10.67 399 ILE B CA 1
ATOM 6767 C C . ILE B 1 162 ? 114.669 157.022 114.450 1.00 10.36 399 ILE B C 1
ATOM 6768 O O . ILE B 1 162 ? 115.166 156.325 113.555 1.00 11.46 399 ILE B O 1
ATOM 6784 N N . VAL B 1 163 ? 114.560 156.629 115.716 1.00 9.82 400 VAL B N 1
ATOM 6785 C CA . VAL B 1 163 ? 115.134 155.385 116.199 1.00 10.58 400 VAL B CA 1
ATOM 6786 C C . VAL B 1 163 ? 114.096 154.566 116.943 1.00 9.91 400 VAL B C 1
ATOM 6787 O O . VAL B 1 163 ? 113.289 155.111 117.688 1.00 10.43 400 VAL B O 1
ATOM 6800 N N . ALA B 1 164 ? 114.141 153.252 116.736 1.00 10.18 401 ALA B N 1
ATOM 6801 C CA . ALA B 1 164 ? 113.371 152.297 117.520 1.00 9.70 401 ALA B CA 1
ATOM 6802 C C . ALA B 1 164 ? 114.340 151.220 117.974 1.00 10.14 401 ALA B C 1
ATOM 6803 O O . ALA B 1 164 ? 115.102 150.710 117.163 1.00 11.85 401 ALA B O 1
ATOM 6810 N N . LYS B 1 165 ? 114.327 150.875 119.257 1.00 9.97 402 LYS B N 1
ATOM 6811 C CA . LYS B 1 165 ? 115.228 149.833 119.756 1.00 10.05 402 LYS B CA 1
ATOM 6812 C C . LYS B 1 165 ? 114.479 148.958 120.742 1.00 10.48 402 LYS B C 1
ATOM 6813 O O . LYS B 1 165 ? 113.854 149.471 121.661 1.00 10.12 402 LYS B O 1
ATOM 6832 N N . SER B 1 166 ? 114.516 147.644 120.563 1.00 10.25 403 SER B N 1
ATOM 6833 C CA . SER B 1 166 ? 113.764 146.798 121.482 1.00 10.25 403 SER B CA 1
ATOM 6834 C C . SER B 1 166 ? 114.363 146.923 122.880 1.00 10.19 403 SER B C 1
ATOM 6835 O O . SER B 1 166 ? 115.589 146.937 123.044 1.00 11.01 403 SER B O 1
ATOM 6843 N N . ILE B 1 167 ? 113.501 147.057 123.888 1.00 10.10 404 ILE B N 1
ATOM 6844 C CA . ILE B 1 167 ? 113.998 147.233 125.248 1.00 10.48 404 ILE B CA 1
ATOM 6845 C C . ILE B 1 167 ? 114.290 145.893 125.903 1.00 10.92 404 ILE B C 1
ATOM 6846 O O . ILE B 1 167 ? 114.960 145.854 126.934 1.00 12.08 404 ILE B O 1
ATOM 6862 N N . TYR B 1 168 ? 113.775 144.822 125.299 1.00 10.73 405 TYR B N 1
ATOM 6863 C CA . TYR B 1 168 ? 114.066 143.449 125.697 1.00 11.07 405 TYR B CA 1
ATOM 6864 C C . TYR B 1 168 ? 114.551 142.693 124.470 1.00 12.21 405 TYR B C 1
ATOM 6865 O O . TYR B 1 168 ? 114.323 143.124 123.341 1.00 12.68 405 TYR B O 1
ATOM 6883 N N . GLY B 1 169 ? 115.201 141.555 124.682 1.00 12.43 406 GLY B N 1
ATOM 6884 C CA . GLY B 1 169 ? 115.705 140.788 123.562 1.00 12.65 406 GLY B CA 1
ATOM 6885 C C . GLY B 1 169 ? 114.605 140.242 122.665 1.00 12.64 406 GLY B C 1
ATOM 6886 O O . GLY B 1 169 ? 113.610 139.695 123.152 1.00 14.09 406 GLY B O 1
ATOM 6890 N N . VAL B 1 170 ? 114.777 140.396 121.355 1.00 12.64 407 VAL B N 1
ATOM 6891 C CA . VAL B 1 170 ? 113.897 139.741 120.393 1.00 13.59 407 VAL B CA 1
ATOM 6892 C C . VAL B 1 170 ? 114.315 138.286 120.235 1.00 13.90 407 VAL B C 1
ATOM 6893 O O . VAL B 1 170 ? 115.448 137.921 120.543 1.00 14.51 407 VAL B O 1
ATOM 6906 N N . ALA B 1 171 ? 113.397 137.450 119.764 1.00 14.32 408 ALA B N 1
ATOM 6907 C CA . ALA B 1 171 ? 113.685 136.017 119.626 1.00 14.88 408 ALA B CA 1
ATOM 6908 C C . ALA B 1 171 ? 114.867 135.785 118.692 1.00 15.62 408 ALA B C 1
ATOM 6909 O O . ALA B 1 171 ? 115.806 135.071 119.039 1.00 16.52 408 ALA B O 1
ATOM 6916 N N . THR B 1 172 ? 114.813 136.399 117.517 1.00 15.14 409 THR B N 1
ATOM 6917 C CA . THR B 1 172 ? 115.894 136.298 116.540 1.00 15.77 409 THR B CA 1
ATOM 6918 C C . THR B 1 172 ? 116.030 137.633 115.829 1.00 15.80 409 THR B C 1
ATOM 6919 O O . THR B 1 172 ? 115.085 138.123 115.201 1.00 16.40 409 THR B O 1
ATOM 6930 N N . GLY B 1 173 ? 117.210 138.228 115.952 1.00 16.33 410 GLY B N 1
ATOM 6931 C CA . GLY B 1 173 ? 117.492 139.505 115.330 1.00 16.57 410 GLY B CA 1
ATOM 6932 C C . GLY B 1 173 ? 117.497 139.414 113.818 1.00 16.08 410 GLY B C 1
ATOM 6933 O O . GLY B 1 173 ? 117.700 138.345 113.235 1.00 18.00 410 GLY B O 1
ATOM 6937 N N . ILE B 1 174 ? 117.300 140.567 113.192 1.00 15.98 411 ILE B N 1
ATOM 6938 C CA . ILE B 1 174 ? 117.267 140.710 111.742 1.00 17.61 411 ILE B CA 1
ATOM 6939 C C . ILE B 1 174 ? 118.206 141.835 111.318 1.00 17.58 411 ILE B C 1
ATOM 6940 O O . ILE B 1 174 ? 118.123 142.943 111.854 1.00 17.06 411 ILE B O 1
ATOM 6956 N N . ASN B 1 175 ? 119.102 141.541 110.378 1.00 17.77 412 ASN B N 1
ATOM 6957 C CA . ASN B 1 175 ? 119.906 142.560 109.711 1.00 17.53 412 ASN B CA 1
ATOM 6958 C C . ASN B 1 175 ? 119.357 142.788 108.307 1.00 18.42 412 ASN B C 1
ATOM 6959 O O . ASN B 1 175 ? 119.425 141.898 107.462 1.00 20.67 412 ASN B O 1
ATOM 6970 N N . GLN B 1 176 ? 118.816 143.972 108.055 1.00 18.08 413 GLN B N 1
ATOM 6971 C CA . GLN B 1 176 ? 118.315 144.322 106.731 1.00 18.54 413 GLN B CA 1
ATOM 6972 C C . GLN B 1 176 ? 118.608 145.786 106.454 1.00 19.82 413 GLN B C 1
ATOM 6973 O O . GLN B 1 176 ? 118.285 146.644 107.267 1.00 21.08 413 GLN B O 1
ATOM 6987 N N . ALA B 1 177 ? 119.209 146.071 105.305 1.00 20.59 414 ALA B N 1
ATOM 6988 C CA . ALA B 1 177 ? 119.552 147.448 104.940 1.00 20.99 414 ALA B CA 1
ATOM 6989 C C . ALA B 1 177 ? 118.305 148.289 104.709 1.00 19.90 414 ALA B C 1
ATOM 6990 O O . ALA B 1 177 ? 118.310 149.499 104.931 1.00 20.41 414 ALA B O 1
ATOM 6997 N N . THR B 1 178 ? 117.245 147.632 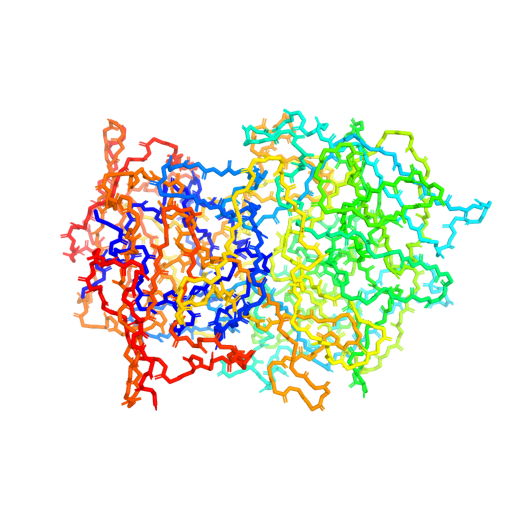104.251 1.00 18.82 415 THR B N 1
ATOM 6998 C CA . THR B 1 178 ? 115.948 148.270 104.059 1.00 18.70 415 THR B CA 1
ATOM 6999 C C . THR B 1 178 ? 114.869 147.402 104.684 1.00 17.14 415 THR B C 1
ATOM 7000 O O . THR B 1 178 ? 114.647 146.266 104.254 1.00 17.92 415 THR B O 1
ATOM 7011 N N . ALA B 1 179 ? 114.216 147.937 105.711 1.00 16.11 416 ALA B N 1
ATOM 7012 C CA . ALA B 1 179 ? 113.171 147.220 106.425 1.00 15.11 416 ALA B CA 1
ATOM 7013 C C . ALA B 1 179 ? 112.198 148.214 107.021 1.00 14.11 416 ALA B C 1
ATOM 7014 O O . ALA B 1 179 ? 112.568 149.348 107.313 1.00 14.31 416 ALA B O 1
ATOM 7021 N N . GLY B 1 180 ? 110.957 147.775 107.208 1.00 13.34 417 GLY B N 1
ATOM 7022 C CA . GLY B 1 180 ? 109.927 148.617 107.777 1.00 12.97 417 GLY B CA 1
ATOM 7023 C C . GLY B 1 180 ? 109.821 148.510 109.281 1.00 12.14 417 GLY B C 1
ATOM 7024 O O . GLY B 1 180 ? 110.258 147.530 109.891 1.00 12.96 417 GLY B O 1
ATOM 7028 N N . LEU B 1 181 ? 109.228 149.545 109.868 1.00 11.29 418 LEU B N 1
ATOM 7029 C CA . LEU B 1 181 ? 108.870 149.575 111.274 1.00 11.09 418 LEU B CA 1
ATOM 7030 C C . LEU B 1 181 ? 107.355 149.640 111.383 1.00 10.63 418 LEU B C 1
ATOM 7031 O O . LEU B 1 181 ? 106.723 150.393 110.641 1.00 10.84 418 LEU B O 1
ATOM 7047 N N . PHE B 1 182 ? 106.784 148.848 112.291 1.00 10.12 419 PHE B N 1
ATOM 7048 C CA . PHE B 1 182 ? 105.364 148.928 112.634 1.00 9.87 419 PHE B CA 1
ATOM 7049 C C . PHE B 1 182 ? 105.241 148.898 114.149 1.00 9.34 419 PHE B C 1
ATOM 7050 O O . PHE B 1 182 ? 105.660 147.939 114.773 1.00 9.83 419 PHE B O 1
ATOM 7067 N N . VAL B 1 183 ? 104.658 149.940 114.735 1.00 9.11 420 VAL B N 1
ATOM 7068 C CA . VAL B 1 183 ? 104.468 150.025 116.177 1.00 8.96 420 VAL B CA 1
ATOM 7069 C C . VAL B 1 183 ? 103.102 150.649 116.463 1.00 9.27 420 VAL B C 1
ATOM 7070 O O . VAL B 1 183 ? 102.735 151.653 115.851 1.00 10.38 420 VAL B O 1
ATOM 7083 N N . MET B 1 184 ? 102.351 150.088 117.404 1.00 9.25 421 MET B N 1
ATOM 7084 C CA . MET B 1 184 ? 101.060 150.689 117.751 1.00 9.62 421 MET B CA 1
ATOM 7085 C C . MET B 1 184 ? 101.270 152.049 118.437 1.00 9.80 421 MET B C 1
ATOM 7086 O O . MET B 1 184 ? 102.210 152.202 119.210 1.00 10.73 421 MET B O 1
ATOM 7091 N N . ALA B 1 185 ? 100.400 153.026 118.160 1.00 9.55 422 ALA B N 1
ATOM 7092 C CA . ALA B 1 185 ? 100.695 154.421 118.498 1.00 9.53 422 ALA B CA 1
ATOM 7093 C C . ALA B 1 185 ? 100.401 154.836 119.933 1.00 8.89 422 ALA B C 1
ATOM 7094 O O . ALA B 1 185 ? 100.808 155.930 120.339 1.00 8.60 422 ALA B O 1
ATOM 7101 N N . SER B 1 186 ? 99.718 153.995 120.702 1.00 10.01 423 SER B N 1
ATOM 7102 C CA . SER B 1 186 ? 99.438 154.292 122.108 1.00 10.23 423 SER B CA 1
ATOM 7103 C C . SER B 1 186 ? 100.532 153.643 122.962 1.00 9.44 423 SER B C 1
ATOM 7104 O O . SER B 1 186 ? 100.636 152.423 123.027 1.00 11.80 423 SER B O 1
ATOM 7112 N N . GLY B 1 187 ? 101.345 154.473 123.602 1.00 9.22 424 GLY B N 1
ATOM 7113 C CA . GLY B 1 187 ? 102.543 154.001 124.253 1.00 9.25 424 GLY B CA 1
ATOM 7114 C C . GLY B 1 187 ? 102.419 153.733 125.736 1.00 8.00 424 GLY B C 1
ATOM 7115 O O . GLY B 1 187 ? 101.398 154.006 126.378 1.00 8.89 424 GLY B O 1
ATOM 7119 N N . VAL B 1 188 ? 103.512 153.202 126.267 1.00 7.96 425 VAL B N 1
ATOM 7120 C CA . VAL B 1 188 ? 103.726 153.030 127.689 1.00 7.71 425 VAL B CA 1
ATOM 7121 C C . VAL B 1 188 ? 105.094 153.650 128.015 1.00 7.87 425 VAL B C 1
ATOM 7122 O O . VAL B 1 188 ? 105.863 153.986 127.112 1.00 8.22 425 VAL B O 1
ATOM 7135 N N . ILE B 1 189 ? 105.384 153.809 129.295 1.00 8.13 426 ILE B N 1
ATOM 7136 C CA . ILE B 1 189 ? 106.620 154.441 129.751 1.00 8.06 426 ILE B CA 1
ATOM 7137 C C . ILE B 1 189 ? 107.603 153.386 130.241 1.00 8.40 426 ILE B C 1
ATOM 7138 O O . ILE B 1 189 ? 107.247 152.549 131.063 1.00 9.29 426 ILE B O 1
ATOM 7154 N N . SER B 1 190 ? 108.849 153.428 129.772 1.00 8.81 427 SER B N 1
ATOM 7155 C CA . SER B 1 190 ? 109.818 152.459 130.269 1.00 10.03 427 SER B CA 1
ATOM 7156 C C . SER B 1 190 ? 110.329 152.844 131.652 1.00 10.49 427 SER B C 1
ATOM 7157 O O . SER B 1 190 ? 110.628 154.007 131.930 1.00 10.37 427 SER B O 1
ATOM 7165 N N . THR B 1 191 ? 110.383 151.849 132.533 1.00 11.38 428 THR B N 1
ATOM 7166 C CA . THR B 1 191 ? 110.978 152.008 133.848 1.00 12.84 428 THR B CA 1
ATOM 7167 C C . THR B 1 191 ? 111.755 150.733 134.168 1.00 13.94 428 THR B C 1
ATOM 7168 O O . THR B 1 191 ? 111.376 149.645 133.722 1.00 14.78 428 THR B O 1
ATOM 7179 N N . PRO B 1 192 ? 112.828 150.862 134.949 1.00 16.78 429 PRO B N 1
ATOM 7180 C CA . PRO B 1 192 ? 113.729 149.738 135.213 1.00 17.73 429 PRO B CA 1
ATOM 7181 C C . PRO B 1 192 ? 113.344 148.905 136.429 1.00 18.69 429 PRO B C 1
ATOM 7182 O O . PRO B 1 192 ? 113.925 147.847 136.656 1.00 20.85 429 PRO B O 1
ATOM 7193 N N . ASN B 1 193 ? 112.391 149.390 137.210 1.00 16.26 430 ASN B N 1
ATOM 7194 C CA . ASN B 1 193 ? 111.923 148.687 138.392 1.00 15.73 430 ASN B CA 1
ATOM 7195 C C . ASN B 1 193 ? 110.465 149.075 138.612 1.00 15.19 430 ASN B C 1
ATOM 7196 O O . ASN B 1 193 ? 109.867 149.702 137.752 1.00 15.44 430 ASN B O 1
ATOM 7207 N N . SER B 1 194 ? 109.888 148.719 139.750 1.00 14.63 431 SER B N 1
ATOM 7208 C CA . SER B 1 194 ? 108.457 148.918 139.943 1.00 14.87 431 SER B CA 1
ATOM 7209 C C . SER B 1 194 ? 108.054 150.352 140.236 1.00 14.17 431 SER B C 1
ATOM 7210 O O . SER B 1 194 ? 106.866 150.656 140.212 1.00 14.49 431 SER B O 1
ATOM 7218 N N . SER B 1 195 ? 109.012 151.223 140.537 1.00 12.97 432 SER B N 1
ATOM 7219 C CA . SER B 1 195 ? 108.674 152.579 140.966 1.00 13.46 432 SER B CA 1
ATOM 7220 C C . SER B 1 195 ? 108.164 153.463 139.845 1.00 12.39 432 SER B C 1
ATOM 7221 O O . SER B 1 195 ? 108.687 153.446 138.733 1.00 13.24 432 SER B O 1
ATOM 7229 N N . ALA B 1 196 ? 107.142 154.250 140.146 1.00 12.91 433 ALA B N 1
ATOM 7230 C CA . ALA B 1 196 ? 106.739 155.318 139.246 1.00 12.80 433 ALA B CA 1
ATOM 7231 C C . ALA B 1 196 ? 107.834 156.374 139.200 1.00 12.46 433 ALA B C 1
ATOM 7232 O O . ALA B 1 196 ? 108.602 156.541 140.159 1.00 14.72 433 ALA B O 1
ATOM 7239 N N . ILE B 1 197 ? 107.894 157.086 138.084 1.00 11.81 434 ILE B N 1
ATOM 7240 C CA . ILE B 1 197 ? 108.852 158.162 137.899 1.00 11.30 434 ILE B CA 1
ATOM 7241 C C . ILE B 1 197 ? 108.083 159.475 137.718 1.00 11.31 434 ILE B C 1
ATOM 7242 O O . ILE B 1 197 ? 106.857 159.504 137.837 1.00 11.61 434 ILE B O 1
ATOM 7258 N N . THR B 1 198 ? 108.788 160.568 137.474 1.00 11.11 435 THR B N 1
ATOM 7259 C CA . THR B 1 198 ? 108.136 161.863 137.293 1.00 10.81 435 THR B CA 1
ATOM 7260 C C . THR B 1 198 ? 107.251 161.852 136.051 1.00 10.17 435 THR B C 1
ATOM 7261 O O . THR B 1 198 ? 107.311 160.930 135.230 1.00 10.16 435 THR B O 1
ATOM 7272 N N . TYR B 1 199 ? 106.405 162.860 135.913 1.00 10.19 436 TYR B N 1
ATOM 7273 C CA . TYR B 1 199 ? 105.512 162.885 134.768 1.00 9.57 436 TYR B CA 1
ATOM 7274 C C . TYR B 1 199 ? 106.352 162.880 133.507 1.00 8.68 436 TYR B C 1
ATOM 7275 O O . TYR B 1 199 ? 107.425 163.481 133.457 1.00 9.16 436 TYR B O 1
ATOM 7293 N N . THR B 1 200 ? 105.868 162.170 132.496 1.00 8.36 437 THR B N 1
ATOM 7294 C CA . THR B 1 200 ? 106.664 161.888 131.308 1.00 8.16 437 THR B CA 1
ATOM 7295 C C . THR B 1 200 ? 105.883 162.297 130.055 1.00 7.75 437 THR B C 1
ATOM 7296 O O . THR B 1 200 ? 104.708 161.957 129.928 1.00 8.58 437 THR B O 1
ATOM 7307 N N . PRO B 1 201 ? 106.524 163.001 129.106 1.00 7.78 438 PRO B N 1
ATOM 7308 C CA . PRO B 1 201 ? 107.903 163.498 129.107 1.00 8.30 438 PRO B CA 1
ATOM 7309 C C . PRO B 1 201 ? 108.083 164.793 129.863 1.00 8.60 438 PRO B C 1
ATOM 7310 O O . PRO B 1 201 ? 107.226 165.676 129.807 1.00 9.42 438 PRO B O 1
ATOM 7321 N N . GLN B 1 202 ? 109.214 164.917 130.544 1.00 8.60 439 GLN B N 1
ATOM 7322 C CA . GLN B 1 202 ? 109.657 166.203 131.048 1.00 8.81 439 GLN B CA 1
ATOM 7323 C C . GLN B 1 202 ? 109.928 167.168 129.889 1.00 9.18 439 GLN B C 1
ATOM 7324 O O . GLN B 1 202 ? 110.253 166.739 128.783 1.00 8.98 439 GLN B O 1
ATOM 7338 N N . PRO B 1 203 ? 109.802 168.480 130.137 1.00 9.17 440 PRO B N 1
ATOM 7339 C CA . PRO B 1 203 ? 109.974 169.445 129.046 1.00 9.24 440 PRO B CA 1
ATOM 7340 C C . PRO B 1 203 ? 111.268 169.268 128.253 1.00 9.27 440 PRO B C 1
ATOM 7341 O O . PRO B 1 203 ? 111.243 169.426 127.032 1.00 9.46 440 PRO B O 1
ATOM 7352 N N . ASN B 1 204 ? 112.368 168.924 128.920 1.00 9.61 441 ASN B N 1
ATOM 7353 C CA . ASN B 1 204 ? 113.657 168.853 128.228 1.00 10.28 441 ASN B CA 1
ATOM 7354 C C . ASN B 1 204 ? 113.836 167.578 127.390 1.00 9.58 441 ASN B C 1
ATOM 7355 O O . ASN B 1 204 ? 114.899 167.372 126.801 1.00 10.71 441 ASN B O 1
ATOM 7366 N N . ARG B 1 205 ? 112.785 166.756 127.308 1.00 9.00 442 ARG B N 1
ATOM 7367 C CA . ARG B 1 205 ? 112.742 165.575 126.455 1.00 8.66 442 ARG B CA 1
ATOM 7368 C C . ARG B 1 205 ? 111.911 165.754 125.191 1.00 8.33 442 ARG B C 1
ATOM 7369 O O . ARG B 1 205 ? 111.932 164.897 124.313 1.00 8.95 442 ARG B O 1
ATOM 7390 N N . ILE B 1 206 ? 111.157 166.843 125.095 1.00 8.34 443 ILE B N 1
ATOM 7391 C CA . ILE B 1 206 ? 110.201 166.983 124.002 1.00 8.16 443 ILE B CA 1
ATOM 7392 C C . ILE B 1 206 ? 110.918 167.472 122.742 1.00 9.18 443 ILE B C 1
ATOM 7393 O O . ILE B 1 206 ? 111.684 168.440 122.767 1.00 9.36 443 ILE B O 1
ATOM 7409 N N . VAL B 1 207 ? 110.644 166.783 121.641 1.00 8.47 444 VAL B N 1
ATOM 7410 C CA . VAL B 1 207 ? 111.235 167.054 120.347 1.00 8.76 444 VAL B CA 1
ATOM 7411 C C . VAL B 1 207 ? 110.339 167.982 119.557 1.00 8.84 444 VAL B C 1
ATOM 7412 O O . VAL B 1 207 ? 109.149 167.715 119.433 1.00 9.18 444 VAL B O 1
ATOM 7425 N N . ASN B 1 208 ? 110.899 169.069 119.039 1.00 8.55 445 ASN B N 1
ATOM 7426 C CA . ASN B 1 208 ? 110.117 170.052 118.311 1.00 9.24 445 ASN B CA 1
ATOM 7427 C C . ASN B 1 208 ? 110.742 170.387 116.965 1.00 9.67 445 ASN B C 1
ATOM 7428 O O . ASN B 1 208 ? 111.964 170.412 116.820 1.00 10.88 445 ASN B O 1
ATOM 7439 N N . ALA B 1 209 ? 109.872 170.613 115.988 1.00 9.64 446 ALA B N 1
ATOM 7440 C CA . ALA B 1 209 ? 110.277 171.040 114.660 1.00 10.09 446 ALA B CA 1
ATOM 7441 C C . ALA B 1 209 ? 110.717 172.498 114.675 1.00 10.34 446 ALA B C 1
ATOM 7442 O O . ALA B 1 209 ? 110.264 173.283 115.510 1.00 10.36 446 ALA B O 1
ATOM 7449 N N . PRO B 1 210 ? 111.576 172.884 113.727 1.00 11.68 447 PRO B N 1
ATOM 7450 C CA . PRO B 1 210 ? 111.900 174.298 113.568 1.00 12.27 447 PRO B CA 1
ATOM 7451 C C . PRO B 1 210 ? 110.644 175.152 113.475 1.00 10.99 447 PRO B C 1
ATOM 7452 O O . PRO B 1 210 ? 109.677 174.759 112.821 1.00 10.94 447 PRO B O 1
ATOM 7463 N N . GLY B 1 211 ? 110.662 176.299 114.141 1.00 10.74 448 GLY B N 1
ATOM 7464 C CA . GLY B 1 211 ? 109.551 177.220 114.082 1.00 10.81 448 GLY B CA 1
ATOM 7465 C C . GLY B 1 211 ? 108.559 177.075 115.222 1.00 10.37 448 GLY B C 1
ATOM 7466 O O . GLY B 1 211 ? 107.809 178.005 115.502 1.00 11.12 448 GLY B O 1
ATOM 7470 N N . THR B 1 212 ? 108.549 175.928 115.892 1.00 10.12 449 THR B N 1
ATOM 7471 C CA . THR B 1 212 ? 107.584 175.679 116.952 1.00 10.05 449 THR B CA 1
ATOM 7472 C C . THR B 1 212 ? 107.654 176.791 117.990 1.00 9.87 449 THR B C 1
ATOM 7473 O O . THR B 1 212 ? 108.717 177.047 118.536 1.00 10.55 449 THR B O 1
ATOM 7484 N N . PRO B 1 213 ? 106.529 177.463 118.262 1.00 9.86 450 PRO B N 1
ATOM 7485 C CA . PRO B 1 213 ? 106.569 178.491 119.300 1.00 10.14 450 PRO B CA 1
ATOM 7486 C C . PRO B 1 213 ? 106.563 177.879 120.695 1.00 10.08 450 PRO B C 1
ATOM 7487 O O . PRO B 1 213 ? 106.007 176.806 120.907 1.00 10.82 450 PRO B O 1
ATOM 7498 N N . ALA B 1 214 ? 107.208 178.560 121.627 1.00 11.14 451 ALA B N 1
ATOM 7499 C CA . ALA B 1 214 ? 107.303 178.102 123.001 1.00 11.10 451 ALA B CA 1
ATOM 7500 C C . ALA B 1 214 ? 106.167 178.648 123.844 1.00 10.25 451 ALA B C 1
ATOM 7501 O O . ALA B 1 214 ? 105.667 179.747 123.604 1.00 11.79 451 ALA B O 1
ATOM 7508 N N . ALA B 1 215 ? 105.782 177.874 124.849 1.00 9.40 452 ALA B N 1
ATOM 7509 C CA . ALA B 1 215 ? 104.872 178.322 125.896 1.00 10.09 452 ALA B CA 1
ATOM 7510 C C . ALA B 1 215 ? 105.684 178.768 127.098 1.00 10.13 452 ALA B C 1
ATOM 7511 O O . ALA B 1 215 ? 106.459 177.995 127.659 1.00 10.80 452 ALA B O 1
ATOM 7518 N N . ALA B 1 216 ? 105.494 180.014 127.496 1.00 10.96 453 ALA B N 1
ATOM 7519 C CA . ALA B 1 216 ? 106.166 180.569 128.663 1.00 11.74 453 ALA B CA 1
ATOM 7520 C C . ALA B 1 216 ? 105.148 181.241 129.558 1.00 10.72 453 ALA B C 1
ATOM 7521 O O . ALA B 1 216 ? 104.121 181.706 129.080 1.00 12.07 453 ALA B O 1
ATOM 7528 N N . PRO B 1 217 ? 105.435 181.330 130.860 1.00 10.40 454 PRO B N 1
ATOM 7529 C CA . PRO B 1 217 ? 104.510 182.075 131.717 1.00 10.91 454 PRO B CA 1
ATOM 7530 C C . PRO B 1 217 ? 104.281 183.505 131.262 1.00 10.75 454 PRO B C 1
ATOM 7531 O O . PRO B 1 217 ? 105.175 184.140 130.701 1.00 11.68 454 PRO B O 1
ATOM 7542 N N . ILE B 1 218 ? 103.068 183.982 131.520 1.00 10.02 455 ILE B N 1
ATOM 7543 C CA . ILE B 1 218 ? 102.660 185.348 131.266 1.00 11.73 455 ILE B CA 1
ATOM 7544 C C . ILE B 1 218 ? 102.100 185.840 132.593 1.00 11.92 455 ILE B C 1
ATOM 7545 O O . ILE B 1 218 ? 101.003 185.438 133.004 1.00 11.52 455 ILE B O 1
ATOM 7561 N N . GLY B 1 219 ? 102.860 186.666 133.305 1.00 12.25 456 GLY B N 1
ATOM 7562 C CA . GLY B 1 219 ? 102.468 187.031 134.654 1.00 13.03 456 GLY B CA 1
ATOM 7563 C C . GLY B 1 219 ? 102.310 185.777 135.491 1.00 11.58 456 GLY B C 1
ATOM 7564 O O . GLY B 1 219 ? 103.160 184.881 135.464 1.00 11.73 456 GLY B O 1
ATOM 7568 N N . LYS B 1 220 ? 101.207 185.695 136.222 1.00 11.67 457 LYS B N 1
ATOM 7569 C CA . LYS B 1 220 ? 100.947 184.543 137.081 1.00 12.49 457 LYS B CA 1
ATOM 7570 C C . LYS B 1 220 ? 100.334 183.372 136.327 1.00 11.12 457 LYS B C 1
ATOM 7571 O O . LYS B 1 220 ? 100.068 182.327 136.917 1.00 11.46 457 LYS B O 1
ATOM 7590 N N . ASN B 1 221 ? 100.107 183.550 135.027 1.00 9.62 458 ASN B N 1
ATOM 7591 C CA . ASN B 1 221 ? 99.552 182.489 134.193 1.00 10.08 458 ASN B CA 1
ATOM 7592 C C . ASN B 1 221 ? 100.670 181.611 133.658 1.00 9.93 458 ASN B C 1
ATOM 7593 O O . ASN B 1 221 ? 101.611 182.098 133.040 1.00 11.83 458 ASN B O 1
ATOM 7604 N N . THR B 1 222 ? 100.567 180.321 133.936 1.00 9.29 459 THR B N 1
ATOM 7605 C CA . THR B 1 222 ? 101.613 179.350 133.673 1.00 8.70 459 THR B CA 1
ATOM 7606 C C . THR B 1 222 ? 101.102 178.280 132.721 1.00 8.25 459 THR B C 1
ATOM 7607 O O . THR B 1 222 ? 99.967 177.822 132.864 1.00 8.65 459 THR B O 1
ATOM 7618 N N . PRO B 1 223 ? 101.908 177.898 131.717 1.00 8.09 460 PRO B N 1
ATOM 7619 C CA . PRO B 1 223 ? 101.442 176.839 130.811 1.00 8.52 460 PRO B CA 1
ATOM 7620 C C . PRO B 1 223 ? 101.253 175.516 131.522 1.00 8.12 460 PRO B C 1
ATOM 7621 O O . PRO B 1 223 ? 101.959 175.223 132.486 1.00 9.24 460 PRO B O 1
ATOM 7632 N N . ILE B 1 224 ? 100.285 174.742 131.050 1.00 8.02 461 ILE B N 1
ATOM 7633 C CA . ILE B 1 224 ? 100.004 173.440 131.615 1.00 7.66 461 ILE B CA 1
ATOM 7634 C C . ILE B 1 224 ? 100.035 172.344 130.566 1.00 7.46 461 ILE B C 1
ATOM 7635 O O . ILE B 1 224 ? 99.879 172.584 129.363 1.00 8.22 461 ILE B O 1
ATOM 7651 N N . MET B 1 225 ? 100.241 171.128 131.052 1.00 7.72 462 MET B N 1
ATOM 7652 C CA . MET B 1 225 ? 99.970 169.915 130.297 1.00 7.57 462 MET B CA 1
ATOM 7653 C C . MET B 1 225 ? 98.802 169.168 130.942 1.00 7.69 462 MET B C 1
ATOM 7654 O O . MET B 1 225 ? 98.404 169.455 132.072 1.00 8.41 462 MET B O 1
ATOM 7668 N N . PHE B 1 226 ? 98.274 168.206 130.201 1.00 7.05 463 PHE B N 1
ATOM 7669 C CA . PHE B 1 226 ? 97.129 167.410 130.614 1.00 7.47 463 PHE B CA 1
ATOM 7670 C C . PHE B 1 226 ? 97.606 166.021 130.942 1.00 7.83 463 PHE B C 1
ATOM 7671 O O . PHE B 1 226 ? 98.206 165.367 130.092 1.00 8.33 463 PHE B O 1
ATOM 7688 N N . ALA B 1 227 ? 97.375 165.608 132.186 1.00 7.61 464 ALA B N 1
ATOM 7689 C CA . ALA B 1 227 ? 97.948 164.380 132.731 1.00 7.93 464 ALA B CA 1
ATOM 7690 C C . ALA B 1 227 ? 96.962 163.228 132.723 1.00 8.26 464 ALA B C 1
ATOM 7691 O O . ALA B 1 227 ? 95.795 163.394 133.081 1.00 8.62 464 ALA B O 1
ATOM 7698 N N . SER B 1 228 ? 97.468 162.052 132.368 1.00 8.01 465 SER B N 1
ATOM 7699 C CA . SER B 1 228 ? 96.718 160.815 132.396 1.00 7.58 465 SER B CA 1
ATOM 7700 C C . SER B 1 228 ? 97.571 159.727 133.047 1.00 8.34 465 SER B C 1
ATOM 7701 O O . SER B 1 228 ? 98.793 159.852 133.121 1.00 9.05 465 SER B O 1
ATOM 7709 N N . VAL B 1 229 ? 96.927 158.676 133.541 1.00 8.16 466 VAL B N 1
ATOM 7710 C CA . VAL B 1 229 ? 97.655 157.547 134.096 1.00 9.17 466 VAL B CA 1
ATOM 7711 C C . VAL B 1 229 ? 98.109 156.658 132.948 1.00 9.13 466 VAL B C 1
ATOM 7712 O O . VAL B 1 229 ? 97.315 156.276 132.091 1.00 11.05 466 VAL B O 1
ATOM 7725 N N . VAL B 1 230 ? 99.405 156.367 132.927 1.00 8.93 467 VAL B N 1
ATOM 7726 C CA . VAL B 1 230 ? 100.032 155.656 131.820 1.00 8.41 467 VAL B CA 1
ATOM 7727 C C . VAL B 1 230 ? 100.734 154.417 132.366 1.00 8.05 467 VAL B C 1
ATOM 7728 O O . VAL B 1 230 ? 101.315 154.455 133.455 1.00 9.81 467 VAL B O 1
ATOM 7741 N N . ARG B 1 231 ? 100.654 153.313 131.623 1.00 7.98 468 ARG B N 1
ATOM 7742 C CA . ARG B 1 231 ? 101.317 152.077 132.014 1.00 8.28 468 ARG B CA 1
ATOM 7743 C C . ARG B 1 231 ? 102.823 152.256 131.992 1.00 8.09 468 ARG B C 1
ATOM 7744 O O . ARG B 1 231 ? 103.343 153.070 131.226 1.00 8.87 468 ARG B O 1
ATOM 7765 N N . ARG B 1 232 ? 103.520 151.481 132.818 1.00 8.43 469 ARG B N 1
ATOM 7766 C CA . ARG B 1 232 ? 104.974 151.515 132.849 1.00 8.51 469 ARG B CA 1
ATOM 7767 C C . ARG B 1 232 ? 105.518 150.095 132.817 1.00 9.76 469 ARG B C 1
ATOM 7768 O O . ARG B 1 232 ? 104.922 149.179 133.385 1.00 10.75 469 ARG B O 1
ATOM 7789 N N . THR B 1 233 ? 106.659 149.909 132.159 1.00 9.86 470 THR B N 1
ATOM 7790 C CA . THR B 1 233 ? 107.128 148.554 131.878 1.00 10.07 470 THR B CA 1
ATOM 7791 C C . THR B 1 233 ? 107.617 147.810 133.121 1.00 11.30 470 THR B C 1
ATOM 7792 O O . THR B 1 233 ? 107.513 146.596 133.171 1.00 13.36 470 THR B O 1
ATOM 7803 N N . GLY B 1 234 ? 108.122 148.522 134.126 1.00 11.19 471 GLY B N 1
ATOM 7804 C CA . GLY B 1 234 ? 108.667 147.860 135.299 1.00 12.13 471 GLY B CA 1
ATOM 7805 C C . GLY B 1 234 ? 107.624 147.251 136.219 1.00 13.01 471 GLY B C 1
ATOM 7806 O O . GLY B 1 234 ? 107.926 146.379 137.021 1.00 14.64 471 GLY B O 1
ATOM 7810 N N . ASP B 1 235 ? 106.393 147.733 136.116 1.00 11.81 472 ASP B N 1
ATOM 7811 C CA . ASP B 1 235 ? 105.242 147.163 136.820 1.00 11.57 472 ASP B CA 1
ATOM 7812 C C . ASP B 1 235 ? 104.062 147.408 135.908 1.00 11.06 472 ASP B C 1
ATOM 7813 O O . ASP B 1 235 ? 103.365 148.419 136.026 1.00 11.38 472 ASP B O 1
ATOM 7822 N N . ILE B 1 236 ? 103.871 146.493 134.969 1.00 11.09 473 ILE B N 1
ATOM 7823 C CA . ILE B 1 236 ? 102.919 146.708 133.893 1.00 11.02 473 ILE B CA 1
ATOM 7824 C C . ILE B 1 236 ? 101.482 146.595 134.396 1.00 11.29 473 ILE B C 1
ATOM 7825 O O . ILE B 1 236 ? 100.557 147.093 133.769 1.00 11.55 473 ILE B O 1
ATOM 7841 N N . ASN B 1 237 ? 101.309 145.980 135.557 1.00 11.80 474 ASN B N 1
ATOM 7842 C CA . ASN B 1 237 ? 100.003 145.871 136.184 1.00 12.12 474 ASN B CA 1
ATOM 7843 C C . ASN B 1 237 ? 99.563 147.137 136.915 1.00 12.85 474 ASN B C 1
ATOM 7844 O O . ASN B 1 237 ? 98.378 147.321 137.174 1.00 14.41 474 ASN B O 1
ATOM 7855 N N . ALA B 1 238 ? 100.503 148.014 137.254 1.00 12.07 475 ALA B N 1
ATOM 7856 C CA . ALA B 1 238 ? 100.167 149.198 138.035 1.00 12.38 475 ALA B CA 1
ATOM 7857 C C . ALA B 1 238 ? 99.172 150.096 137.308 1.00 12.30 475 ALA B C 1
ATOM 7858 O O . ALA B 1 238 ? 99.301 150.363 136.108 1.00 12.16 475 ALA B O 1
ATOM 7865 N N . GLU B 1 239 ? 98.184 150.554 138.069 1.00 14.73 476 GLU B N 1
ATOM 7866 C CA . GLU B 1 239 ? 97.160 151.471 137.595 1.00 17.73 476 GLU B CA 1
ATOM 7867 C C . GLU B 1 239 ? 97.091 152.634 138.584 1.00 18.63 476 GLU B C 1
ATOM 7868 O O . GLU B 1 239 ? 97.969 152.772 139.433 1.00 19.25 476 GLU B O 1
ATOM 7880 N N . ALA B 1 240 ? 96.075 153.481 138.481 1.00 19.63 477 ALA B N 1
ATOM 7881 C CA . ALA B 1 240 ? 95.929 154.574 139.439 1.00 21.54 477 ALA B CA 1
ATOM 7882 C C . ALA B 1 240 ? 95.863 154.044 140.872 1.00 22.17 477 ALA B C 1
ATOM 7883 O O . ALA B 1 240 ? 95.128 153.102 141.160 1.00 22.69 477 ALA B O 1
ATOM 7890 N N . GLY B 1 241 ? 96.643 154.648 141.763 1.00 23.38 478 GLY B N 1
ATOM 7891 C CA . GLY B 1 241 ? 96.616 154.288 143.170 1.00 23.57 478 GLY B CA 1
ATOM 7892 C C . GLY B 1 241 ? 97.503 153.123 143.578 1.00 24.24 478 GLY B C 1
ATOM 7893 O O . GLY B 1 241 ? 97.464 152.702 144.731 1.00 25.61 478 GLY B O 1
ATOM 7897 N N . SER B 1 242 ? 98.290 152.589 142.648 1.00 22.70 479 SER B N 1
ATOM 7898 C CA . SER B 1 242 ? 99.237 151.520 142.972 1.00 22.42 479 SER B CA 1
ATOM 7899 C C . SER B 1 242 ? 100.127 151.893 144.153 1.00 23.97 479 SER B C 1
ATOM 7900 O O . SER B 1 242 ? 100.568 153.037 144.270 1.00 23.84 479 SER B O 1
ATOM 7908 N N . THR B 1 243 ? 100.399 150.928 145.027 1.00 26.12 480 THR B N 1
ATOM 7909 C CA . THR B 1 243 ? 101.275 151.189 146.162 1.00 27.33 480 THR B CA 1
ATOM 7910 C C . THR B 1 243 ? 102.732 151.351 145.720 1.00 25.66 480 THR B C 1
ATOM 7911 O O . THR B 1 243 ? 103.579 151.767 146.509 1.00 26.93 480 THR B O 1
ATOM 7915 N N . ASN B 1 244 ? 103.020 151.026 144.459 1.00 22.85 481 ASN B N 1
ATOM 7916 C CA . ASN B 1 244 ? 104.338 151.278 143.884 1.00 21.38 481 ASN B CA 1
ATOM 7917 C C . ASN B 1 244 ? 104.438 152.659 143.248 1.00 20.01 481 ASN B C 1
ATOM 7918 O O . ASN B 1 244 ? 105.464 153.001 142.655 1.00 20.36 481 ASN B O 1
ATOM 7929 N N . GLY B 1 245 ? 103.367 153.442 143.370 1.00 19.28 482 GLY B N 1
ATOM 7930 C CA . GLY B 1 245 ? 103.312 154.790 142.829 1.00 17.59 482 GLY B CA 1
ATOM 7931 C C . GLY B 1 245 ? 102.419 154.850 141.602 1.00 15.68 482 GLY B C 1
ATOM 7932 O O . GLY B 1 245 ? 102.303 153.866 140.869 1.00 14.90 482 GLY B O 1
ATOM 7936 N N . THR B 1 246 ? 101.782 156.000 141.395 1.00 15.11 483 THR B N 1
ATOM 7937 C CA . THR B 1 246 ? 100.963 156.248 140.215 1.00 13.74 483 THR B CA 1
ATOM 7938 C C . THR B 1 246 ? 101.799 156.964 139.175 1.00 12.04 483 THR B C 1
ATOM 7939 O O . THR B 1 246 ? 102.430 157.978 139.469 1.00 13.76 483 THR B O 1
ATOM 7950 N N . GLN B 1 247 ? 101.789 156.429 137.961 1.00 11.00 484 GLN B N 1
ATOM 7951 C CA . GLN B 1 247 ? 102.555 156.998 136.860 1.00 10.28 484 GLN B CA 1
ATOM 7952 C C . GLN B 1 247 ? 101.716 157.884 135.980 1.00 9.26 484 GLN B C 1
ATOM 7953 O O . GLN B 1 247 ? 100.695 157.432 135.450 1.00 9.76 484 GLN B O 1
ATOM 7967 N N . TYR B 1 248 ? 102.167 159.124 135.793 1.00 8.92 485 TYR B N 1
ATOM 7968 C CA . TYR B 1 248 ? 101.507 160.038 134.865 1.00 9.43 485 TYR B CA 1
ATOM 7969 C C . TYR B 1 248 ? 102.308 160.243 133.595 1.00 9.12 485 TYR B C 1
ATOM 7970 O O . TYR B 1 248 ? 103.542 160.372 133.610 1.00 9.48 485 TYR B O 1
ATOM 7988 N N . GLY B 1 249 ? 101.570 160.274 132.495 1.00 8.95 486 GLY B N 1
ATOM 7989 C CA . GLY B 1 249 ? 102.048 160.847 131.259 1.00 8.43 486 GLY B CA 1
ATOM 7990 C C . GLY B 1 249 ? 101.331 162.159 131.052 1.00 8.15 486 GLY B C 1
ATOM 7991 O O . GLY B 1 249 ? 100.267 162.385 131.627 1.00 9.77 486 GLY B O 1
ATOM 7995 N N . ALA B 1 250 ? 101.880 163.030 130.218 1.00 7.52 487 ALA B N 1
ATOM 7996 C CA . ALA B 1 250 ? 101.213 164.291 129.947 1.00 8.60 487 ALA B CA 1
ATOM 7997 C C . ALA B 1 250 ? 101.305 164.662 128.479 1.00 7.86 487 ALA B C 1
ATOM 7998 O O . ALA B 1 250 ? 102.235 164.250 127.786 1.00 8.58 487 ALA B O 1
ATOM 8005 N N . GLY B 1 251 ? 100.320 165.438 128.032 1.00 7.54 488 GLY B N 1
ATOM 8006 C CA . GLY B 1 251 ? 100.258 165.976 126.684 1.00 7.39 488 GLY B CA 1
ATOM 8007 C C . GLY B 1 251 ? 99.921 167.459 126.692 1.00 7.05 488 GLY B C 1
ATOM 8008 O O . GLY B 1 251 ? 99.311 167.961 127.640 1.00 7.70 488 GLY B O 1
ATOM 8012 N N . SER B 1 252 ? 100.262 168.156 125.617 1.00 6.79 489 SER B N 1
ATOM 8013 C CA . SER B 1 252 ? 100.019 169.592 125.544 1.00 7.19 489 SER B CA 1
ATOM 8014 C C . SER B 1 252 ? 98.555 169.983 125.393 1.00 7.15 489 SER B C 1
ATOM 8015 O O . SER B 1 252 ? 98.203 171.120 125.692 1.00 7.48 489 SER B O 1
ATOM 8023 N N . GLN B 1 253 ? 97.719 169.080 124.878 1.00 6.51 490 GLN B N 1
ATOM 8024 C CA . GLN B 1 253 ? 96.313 169.385 124.617 1.00 6.74 490 GLN B CA 1
ATOM 8025 C C . GLN B 1 253 ? 95.446 168.188 124.905 1.00 7.14 490 GLN B C 1
ATOM 8026 O O . GLN B 1 253 ? 95.881 167.055 124.720 1.00 7.48 490 GLN B O 1
ATOM 8040 N N . PRO B 1 254 ? 94.186 168.431 125.297 1.00 6.87 491 PRO B N 1
ATOM 8041 C CA . PRO B 1 254 ? 93.212 167.342 125.221 1.00 6.78 491 PRO B CA 1
ATOM 8042 C C . PRO B 1 254 ? 92.992 167.009 123.758 1.00 7.28 491 PRO B C 1
ATOM 8043 O O . PRO B 1 254 ? 92.795 167.915 122.939 1.00 7.67 491 PRO B O 1
ATOM 8054 N N . LEU B 1 255 ? 93.034 165.731 123.418 1.00 7.47 492 LEU B N 1
ATOM 8055 C CA . LEU B 1 255 ? 92.837 165.328 122.031 1.00 7.84 492 LEU B CA 1
ATOM 8056 C C . LEU B 1 255 ? 91.539 165.886 121.404 1.00 7.36 492 LEU B C 1
ATOM 8057 O O . LEU B 1 255 ? 91.564 166.275 120.249 1.00 7.81 492 LEU B O 1
ATOM 8073 N N . PRO B 1 256 ? 90.426 165.993 122.160 1.00 7.68 493 PRO B N 1
ATOM 8074 C CA . PRO B 1 256 ? 89.236 166.573 121.519 1.00 7.68 493 PRO B CA 1
ATOM 8075 C C . PRO B 1 256 ? 89.458 168.026 121.064 1.00 8.30 493 PRO B C 1
ATOM 8076 O O . PRO B 1 256 ? 88.890 168.450 120.058 1.00 8.92 493 PRO B O 1
ATOM 8087 N N . VAL B 1 257 ? 90.271 168.783 121.788 1.00 8.24 494 VAL B N 1
ATOM 8088 C CA . VAL B 1 257 ? 90.603 170.145 121.381 1.00 8.17 494 VAL B CA 1
ATOM 8089 C C . VAL B 1 257 ? 91.451 170.110 120.112 1.00 8.19 494 VAL B C 1
ATOM 8090 O O . VAL B 1 257 ? 91.188 170.830 119.156 1.00 8.98 494 VAL B O 1
ATOM 8103 N N . THR B 1 258 ? 92.471 169.261 120.094 1.00 7.82 495 THR B N 1
ATOM 8104 C CA . THR B 1 258 ? 93.311 169.123 118.913 1.00 7.85 495 THR B CA 1
ATOM 8105 C C . THR B 1 258 ? 92.466 168.798 117.683 1.00 8.32 495 THR B C 1
ATOM 8106 O O . THR B 1 258 ? 92.629 169.392 116.615 1.00 9.11 495 THR B O 1
ATOM 8117 N N . VAL B 1 259 ? 91.553 167.847 117.839 1.00 8.18 496 VAL B N 1
ATOM 8118 C CA . VAL B 1 259 ? 90.676 167.466 116.740 1.00 8.82 496 VAL B CA 1
ATOM 8119 C C . VAL B 1 259 ? 89.916 168.697 116.227 1.00 8.50 496 VAL B C 1
ATOM 8120 O O . VAL B 1 259 ? 89.883 168.970 115.022 1.00 9.60 496 VAL B O 1
ATOM 8133 N N . GLY B 1 260 ? 89.281 169.434 117.132 1.00 9.13 497 GLY B N 1
ATOM 8134 C CA . GLY B 1 260 ? 88.505 170.585 116.714 1.00 9.53 497 GLY B CA 1
ATOM 8135 C C . GLY B 1 260 ? 89.352 171.638 116.018 1.00 9.85 497 GLY B C 1
ATOM 8136 O O . GLY B 1 260 ? 88.940 172.209 115.005 1.00 11.14 497 GLY B O 1
ATOM 8140 N N . LEU B 1 261 ? 90.540 171.893 116.553 1.00 9.03 498 LEU B N 1
ATOM 8141 C CA . LEU B 1 261 ? 91.440 172.877 115.962 1.00 9.57 498 LEU B CA 1
ATOM 8142 C C . LEU B 1 261 ? 91.912 172.442 114.574 1.00 10.75 498 LEU B C 1
ATOM 8143 O O . LEU B 1 261 ? 92.227 173.287 113.738 1.00 11.43 498 LEU B O 1
ATOM 8159 N N . SER B 1 262 ? 91.954 171.131 114.334 1.00 10.63 499 SER B N 1
ATOM 8160 C CA . SER B 1 262 ? 92.410 170.602 113.046 1.00 11.61 499 SER B CA 1
ATOM 8161 C C . SER B 1 262 ? 91.312 170.634 111.988 1.00 13.15 499 SER B C 1
ATOM 8162 O O . SER B 1 262 ? 91.600 170.486 110.806 1.00 15.34 499 SER B O 1
ATOM 8170 N N . LEU B 1 263 ? 90.065 170.831 112.411 1.00 12.87 500 LEU B N 1
ATOM 8171 C CA . LEU B 1 263 ? 88.915 170.795 111.496 1.00 14.53 500 LEU B CA 1
ATOM 8172 C C . LEU B 1 263 ? 88.399 172.157 111.058 1.00 16.11 500 LEU B C 1
ATOM 8173 O O . LEU B 1 263 ? 87.727 172.259 110.038 1.00 19.02 500 LEU B O 1
ATOM 8189 N N . ASN B 1 264 ? 88.668 173.193 111.837 0.89 16.37 501 ASN B N 1
ATOM 8190 C CA . ASN B 1 264 ? 88.246 174.533 111.460 0.89 18.06 501 ASN B CA 1
ATOM 8191 C C . ASN B 1 264 ? 89.311 175.537 111.833 0.89 16.24 501 ASN B C 1
ATOM 8192 O O . ASN B 1 264 ? 90.154 175.274 112.665 0.89 16.72 501 ASN B O 1
ATOM 8203 N N . ASN B 1 265 ? 89.268 176.692 111.185 1.00 17.93 502 ASN B N 1
ATOM 8204 C CA . ASN B 1 265 ? 90.208 177.768 111.452 1.00 19.58 502 ASN B CA 1
ATOM 8205 C C . ASN B 1 265 ? 89.610 178.785 112.422 1.00 19.74 502 ASN B C 1
ATOM 8206 O O . ASN B 1 265 ? 88.536 179.326 112.178 1.00 22.07 502 ASN B O 1
ATOM 8217 N N . TYR B 1 266 ? 90.316 179.049 113.515 1.00 17.71 503 TYR B N 1
ATOM 8218 C CA . TYR B 1 266 ? 89.816 179.911 114.585 1.00 17.18 503 TYR B CA 1
ATOM 8219 C C . TYR B 1 266 ? 90.590 181.216 114.659 1.00 17.69 503 TYR B C 1
ATOM 8220 O O . TYR B 1 266 ? 90.656 181.827 115.715 1.00 17.58 503 TYR B O 1
ATOM 8238 N N . SER B 1 267 ? 91.157 181.664 113.541 1.00 18.68 504 SER B N 1
ATOM 8239 C CA . SER B 1 267 ? 92.140 182.740 113.612 1.00 21.10 504 SER B CA 1
ATOM 8240 C C . SER B 1 267 ? 91.496 184.087 113.869 1.00 20.78 504 SER B C 1
ATOM 8241 O O . SER B 1 267 ? 92.194 185.032 114.222 1.00 21.78 504 SER B O 1
ATOM 8249 N N . SER B 1 268 ? 90.179 184.186 113.712 1.00 20.47 505 SER B N 1
ATOM 8250 C CA . SER B 1 268 ? 89.500 185.445 114.012 1.00 22.06 505 SER B CA 1
ATOM 8251 C C . SER B 1 268 ? 89.005 185.477 115.463 1.00 21.61 505 SER B C 1
ATOM 8252 O O . SER B 1 268 ? 88.482 186.483 115.915 1.00 23.50 505 SER B O 1
ATOM 8260 N N . ALA B 1 269 ? 89.198 184.391 116.204 1.00 19.66 506 ALA B N 1
ATOM 8261 C CA . ALA B 1 269 ? 88.655 184.284 117.558 1.00 19.65 506 ALA B CA 1
ATOM 8262 C C . ALA B 1 269 ? 89.341 185.191 118.577 1.00 18.94 506 ALA B C 1
ATOM 8263 O O . ALA B 1 269 ? 88.681 185.760 119.444 1.00 20.38 506 ALA B O 1
ATOM 8270 N N . LEU B 1 270 ? 90.662 185.303 118.480 1.00 17.97 507 LEU B N 1
ATOM 8271 C CA . LEU B 1 270 ? 91.464 186.039 119.459 1.00 19.23 507 LEU B CA 1
ATOM 8272 C C . LEU B 1 270 ? 92.271 187.147 118.811 1.00 21.61 507 LEU B C 1
ATOM 8273 O O . LEU B 1 270 ? 92.816 186.974 117.724 1.00 23.49 507 LEU B O 1
ATOM 8289 N N . MET B 1 271 ? 92.338 188.284 119.495 1.00 23.02 508 MET B N 1
ATOM 8290 C CA . MET B 1 271 ? 93.218 189.375 119.104 1.00 24.50 508 MET B CA 1
ATOM 8291 C C . MET B 1 271 ? 94.556 189.153 119.774 1.00 24.83 508 MET B C 1
ATOM 8292 O O . MET B 1 271 ? 94.638 188.402 120.746 1.00 24.18 508 MET B O 1
ATOM 8306 N N . PRO B 1 272 ? 95.610 189.809 119.270 1.00 25.37 509 PRO B N 1
ATOM 8307 C CA . PRO B 1 272 ? 96.931 189.640 119.880 1.00 24.91 509 PRO B CA 1
ATOM 8308 C C . PRO B 1 272 ? 96.906 189.852 121.388 1.00 23.17 509 PRO B C 1
ATOM 8309 O O . PRO B 1 272 ? 96.331 190.833 121.885 1.00 23.82 509 PRO B O 1
ATOM 8313 N N . GLY B 1 273 ? 97.501 188.906 122.104 1.00 20.73 510 GLY B N 1
ATOM 8314 C CA . GLY B 1 273 ? 97.627 188.999 123.541 1.00 19.87 510 GLY B CA 1
ATOM 8315 C C . GLY B 1 273 ? 96.410 188.505 124.303 1.00 18.07 510 GLY B C 1
ATOM 8316 O O . GLY B 1 273 ? 96.329 188.706 125.507 1.00 20.29 510 GLY B O 1
ATOM 8320 N N . GLN B 1 274 ? 95.460 187.869 123.620 1.00 16.30 511 GLN B N 1
ATOM 8321 C CA . GLN B 1 274 ? 94.306 187.291 124.303 1.00 14.61 511 GLN B CA 1
ATOM 8322 C C . GLN B 1 274 ? 94.401 185.786 124.491 1.00 13.94 511 GLN B C 1
ATOM 8323 O O . GLN B 1 274 ? 95.026 185.087 123.692 1.00 14.89 511 GLN B O 1
ATOM 8337 N N . PHE B 1 275 ? 93.765 185.313 125.562 1.00 12.51 512 PHE B N 1
ATOM 8338 C CA . PHE B 1 275 ? 93.431 183.902 125.747 1.00 12.68 512 PHE B CA 1
ATOM 8339 C C . PHE B 1 275 ? 91.952 183.719 125.443 1.00 12.10 512 PHE B C 1
ATOM 8340 O O . PHE B 1 275 ? 91.155 184.619 125.750 1.00 13.21 512 PHE B O 1
ATOM 8357 N N . PHE B 1 276 ? 91.557 182.537 124.967 1.00 12.04 513 PHE B N 1
ATOM 8358 C CA . PHE B 1 276 ? 90.159 182.167 125.095 1.00 11.68 513 PHE B CA 1
ATOM 8359 C C . PHE B 1 276 ? 90.029 181.464 126.443 1.00 11.46 513 PHE B C 1
ATOM 8360 O O . PHE B 1 276 ? 90.758 180.519 126.730 1.00 11.33 513 PHE B O 1
ATOM 8368 N N . VAL B 1 277 ? 89.130 181.957 127.284 1.00 12.05 514 VAL B N 1
ATOM 8369 C CA . VAL B 1 277 ? 89.017 181.479 128.656 1.00 11.46 514 VAL B CA 1
ATOM 8370 C C . VAL B 1 277 ? 87.771 180.616 128.873 1.00 11.75 514 VAL B C 1
ATOM 8371 O O . VAL B 1 277 ? 86.693 180.927 128.370 1.00 12.44 514 VAL B O 1
ATOM 8384 N N . TRP B 1 278 ? 87.957 179.520 129.607 1.00 11.70 515 TRP B N 1
ATOM 8385 C CA . TRP B 1 278 ? 86.871 178.692 130.130 1.00 11.95 515 TRP B CA 1
ATOM 8386 C C . TRP B 1 278 ? 86.965 178.646 131.642 1.00 11.95 515 TRP B C 1
ATOM 8387 O O . TRP B 1 278 ? 88.052 178.738 132.238 1.00 12.89 515 TRP B O 1
ATOM 8408 N N . GLN B 1 279 ? 85.809 178.481 132.256 1.00 12.95 516 GLN B N 1
ATOM 8409 C CA . GLN B 1 279 ? 85.714 178.299 133.682 1.00 12.60 516 GLN B CA 1
ATOM 8410 C C . GLN B 1 279 ? 85.467 176.819 133.998 1.00 13.03 516 GLN B C 1
ATOM 8411 O O . GLN B 1 279 ? 84.582 176.189 133.413 1.00 13.58 516 GLN B O 1
ATOM 8425 N N . LEU B 1 280 ? 86.287 176.277 134.895 1.00 12.64 517 LEU B N 1
ATOM 8426 C CA . LEU B 1 280 ? 86.185 174.913 135.385 1.00 12.66 517 LEU B CA 1
ATOM 8427 C C . LEU B 1 280 ? 85.547 174.963 136.754 1.00 13.04 517 LEU B C 1
ATOM 8428 O O . LEU B 1 280 ? 86.129 175.493 137.705 1.00 13.84 517 LEU B O 1
ATOM 8444 N N . ASN B 1 281 ? 84.341 174.402 136.832 1.00 12.23 518 ASN B N 1
ATOM 8445 C CA . ASN B 1 281 ? 83.524 174.454 138.034 1.00 13.01 518 ASN B CA 1
ATOM 8446 C C . ASN B 1 281 ? 83.604 173.149 138.794 1.00 12.62 518 ASN B C 1
ATOM 8447 O O . ASN B 1 281 ? 83.166 172.105 138.303 1.00 13.27 518 ASN B O 1
ATOM 8458 N N . PHE B 1 282 ? 84.188 173.209 139.983 1.00 13.51 519 PHE B N 1
ATOM 8459 C CA . PHE B 1 282 ? 84.359 172.026 140.809 1.00 13.65 519 PHE B CA 1
ATOM 8460 C C . PHE B 1 282 ? 83.188 171.913 141.780 1.00 14.67 519 PHE B C 1
ATOM 8461 O O . PHE B 1 282 ? 82.340 172.806 141.852 1.00 14.92 519 PHE B O 1
ATOM 8478 N N . ALA B 1 283 ? 83.147 170.819 142.526 1.00 15.55 520 ALA B N 1
ATOM 8479 C CA . ALA B 1 283 ? 82.085 170.608 143.491 1.00 16.31 520 ALA B CA 1
ATOM 8480 C C . ALA B 1 283 ? 82.016 171.800 144.439 1.00 16.14 520 ALA B C 1
ATOM 8481 O O . ALA B 1 283 ? 80.946 172.239 144.828 1.00 17.92 520 ALA B O 1
ATOM 8488 N N . SER B 1 284 ? 83.181 172.328 144.781 1.00 15.68 521 SER B N 1
ATOM 8489 C CA . SER B 1 284 ? 83.281 173.586 145.487 1.00 15.77 521 SER B CA 1
ATOM 8490 C C . SER B 1 284 ? 84.440 174.343 144.865 1.00 15.52 521 SER B C 1
ATOM 8491 O O . SER B 1 284 ? 85.499 173.771 144.646 1.00 17.23 521 SER B O 1
ATOM 8499 N N . GLY B 1 285 ? 84.239 175.609 144.556 1.00 14.02 522 GLY B N 1
ATOM 8500 C CA . GLY B 1 285 ? 85.306 176.410 143.990 1.00 12.51 522 GLY B CA 1
ATOM 8501 C C . GLY B 1 285 ? 85.474 176.235 142.493 1.00 11.27 522 GLY B C 1
ATOM 8502 O O . GLY B 1 285 ? 84.855 175.376 141.869 1.00 11.59 522 GLY B O 1
ATOM 8506 N N . PHE B 1 286 ? 86.323 177.074 141.914 1.00 11.49 523 PHE B N 1
ATOM 8507 C CA . PHE B 1 286 ? 86.486 177.107 140.475 1.00 11.97 523 PHE B CA 1
ATOM 8508 C C . PHE B 1 286 ? 87.845 177.648 140.094 1.00 11.70 523 PHE B C 1
ATOM 8509 O O . PHE B 1 286 ? 88.539 178.255 140.906 1.00 12.08 523 PHE B O 1
ATOM 8526 N N . MET B 1 287 ? 88.210 177.407 138.846 1.00 12.41 524 MET B N 1
ATOM 8527 C CA . MET B 1 287 ? 89.412 177.975 138.274 1.00 11.72 524 MET B CA 1
ATOM 8528 C C . MET B 1 287 ? 89.173 178.252 136.803 1.00 12.14 524 MET B C 1
ATOM 8529 O O . MET B 1 287 ? 88.216 177.742 136.210 1.00 13.65 524 MET B O 1
ATOM 8543 N N . GLU B 1 288 ? 90.041 179.062 136.213 1.00 11.61 525 GLU B N 1
ATOM 8544 C CA . GLU B 1 288 ? 89.984 179.340 134.791 1.00 12.02 525 GLU B CA 1
ATOM 8545 C C . GLU B 1 288 ? 91.170 178.735 134.053 1.00 10.42 525 GLU B C 1
ATOM 8546 O O . GLU B 1 288 ? 92.272 178.654 134.589 1.00 11.56 525 GLU B O 1
ATOM 8558 N N . LEU B 1 289 ? 90.908 178.279 132.831 1.00 10.47 526 LEU B N 1
ATOM 8559 C CA . LEU B 1 289 ? 91.952 177.933 131.870 1.00 9.94 526 LEU B CA 1
ATOM 8560 C C . LEU B 1 289 ? 91.896 178.878 130.691 1.00 10.05 526 LEU B C 1
ATOM 8561 O O . LEU B 1 289 ? 90.814 179.222 130.216 1.00 11.02 526 LEU B O 1
ATOM 8577 N N . GLY B 1 290 ? 93.066 179.263 130.199 1.00 9.80 527 GLY B N 1
ATOM 8578 C CA . GLY B 1 290 ? 93.179 180.102 129.025 1.00 10.13 527 GLY B CA 1
ATOM 8579 C C . GLY B 1 290 ? 93.909 179.393 127.902 1.00 9.84 527 GLY B C 1
ATOM 8580 O O . GLY B 1 290 ? 94.900 178.709 128.132 1.00 10.87 527 GLY B O 1
ATOM 8584 N N . LEU B 1 291 ? 93.412 179.560 126.686 1.00 9.95 528 LEU B N 1
ATOM 8585 C CA . LEU B 1 291 ? 94.015 178.989 125.486 1.00 9.44 528 LEU B CA 1
ATOM 8586 C C . LEU B 1 291 ? 94.611 180.109 124.653 1.00 9.23 528 LEU B C 1
ATOM 8587 O O . LEU B 1 291 ? 93.914 181.062 124.307 1.00 9.73 528 LEU B O 1
ATOM 8603 N N . SER B 1 292 ? 95.892 180.001 124.320 1.00 9.22 529 SER B N 1
ATOM 8604 C CA . SER B 1 292 ? 96.551 181.003 123.489 1.00 10.29 529 SER B CA 1
ATOM 8605 C C . SER B 1 292 ? 96.397 180.721 121.993 1.00 10.26 529 SER B C 1
ATOM 8606 O O . SER B 1 292 ? 96.005 179.621 121.587 1.00 10.11 529 SER B O 1
ATOM 8614 N N . VAL B 1 293 ? 96.736 181.708 121.169 1.00 10.51 530 VAL B N 1
ATOM 8615 C CA A VAL B 1 293 ? 96.611 181.521 119.730 0.40 11.26 530 VAL B CA 1
ATOM 8616 C CA B VAL B 1 293 ? 96.655 181.563 119.723 0.60 11.40 530 VAL B CA 1
ATOM 8617 C C . VAL B 1 293 ? 97.524 180.398 119.229 1.00 10.55 530 VAL B C 1
ATOM 8618 O O . VAL B 1 293 ? 97.231 179.785 118.212 1.00 11.20 530 VAL B O 1
ATOM 8625 N N . ASP B 1 294 ? 98.595 180.094 119.962 1.00 9.30 531 ASP B N 1
ATOM 8626 C CA . ASP B 1 294 ? 99.488 179.006 119.585 1.00 9.28 531 ASP B CA 1
ATOM 8627 C C . ASP B 1 294 ? 99.009 177.628 120.073 1.00 8.98 531 ASP B C 1
ATOM 8628 O O . ASP B 1 294 ? 99.663 176.610 119.831 1.00 8.89 531 ASP B O 1
ATOM 8637 N N . GLY B 1 295 ? 97.857 177.584 120.733 1.00 8.67 532 GLY B N 1
ATOM 8638 C CA . GLY B 1 295 ? 97.248 176.322 121.120 1.00 8.44 532 GLY B CA 1
ATOM 8639 C C . GLY B 1 295 ? 97.646 175.809 122.495 1.00 8.41 532 GLY B C 1
ATOM 8640 O O . GLY B 1 295 ? 97.328 174.662 122.834 1.00 8.45 532 GLY B O 1
ATOM 8644 N N . TYR B 1 296 ? 98.362 176.620 123.276 1.00 8.45 533 TYR B N 1
ATOM 8645 C CA . TYR B 1 296 ? 98.757 176.205 124.610 1.00 7.80 533 TYR B CA 1
ATOM 8646 C C . TYR B 1 296 ? 97.743 176.648 125.652 1.00 7.99 533 TYR B C 1
ATOM 8647 O O . TYR B 1 296 ? 97.164 177.728 125.551 1.00 9.06 533 TYR B O 1
ATOM 8665 N N . PHE B 1 297 ? 97.554 175.805 126.662 1.00 7.64 534 PHE B N 1
ATOM 8666 C CA . PHE B 1 297 ? 96.694 176.122 127.785 1.00 7.56 534 PHE B CA 1
ATOM 8667 C C . PHE B 1 297 ? 97.495 176.630 128.978 1.00 7.74 534 PHE B C 1
ATOM 8668 O O . PHE B 1 297 ? 98.626 176.194 129.211 1.00 7.88 534 PHE B O 1
ATOM 8685 N N . TYR B 1 298 ? 96.853 177.516 129.740 1.00 8.44 535 TYR B N 1
ATOM 8686 C CA . TYR B 1 298 ? 97.431 178.196 130.898 1.00 8.83 535 TYR B CA 1
ATOM 8687 C C . TYR B 1 298 ? 96.476 178.135 132.089 1.00 8.35 535 TYR B C 1
ATOM 8688 O O . TYR B 1 298 ? 95.249 178.127 131.908 1.00 9.43 535 TYR B O 1
ATOM 8706 N N . ALA B 1 299 ? 97.046 178.138 133.291 1.00 8.90 536 ALA B N 1
ATOM 8707 C CA . ALA B 1 299 ? 96.299 178.295 134.541 1.00 9.31 536 ALA B CA 1
AT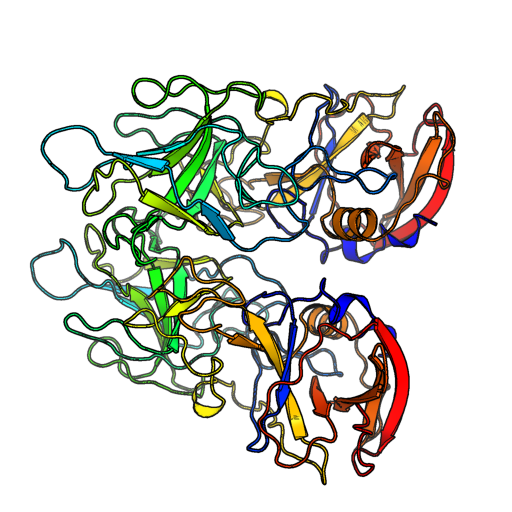OM 8708 C C . ALA B 1 299 ? 96.971 179.370 135.385 1.00 9.25 536 ALA B C 1
ATOM 8709 O O . ALA B 1 299 ? 98.162 179.650 135.204 1.00 9.35 536 ALA B O 1
ATOM 8716 N N . GLY B 1 300 ? 96.231 179.962 136.319 1.00 9.89 537 GLY B N 1
ATOM 8717 C CA . GLY B 1 300 ? 96.751 181.053 137.130 1.00 10.41 537 GLY B CA 1
ATOM 8718 C C . GLY B 1 300 ? 97.504 180.590 138.360 1.00 11.12 537 GLY B C 1
ATOM 8719 O O . GLY B 1 300 ? 97.304 181.119 139.449 1.00 13.63 537 GLY B O 1
ATOM 8723 N N . THR B 1 301 ? 98.392 179.624 138.181 1.00 10.79 538 THR B N 1
ATOM 8724 C CA . THR B 1 301 ? 98.997 178.917 139.299 1.00 10.52 538 THR B CA 1
ATOM 8725 C C . THR B 1 301 ? 100.437 179.367 139.615 1.00 10.58 538 THR B C 1
ATOM 8726 O O . THR B 1 301 ? 101.063 178.842 140.534 1.00 11.40 538 THR B O 1
ATOM 8737 N N . GLY B 1 302 ? 100.973 180.323 138.861 1.00 10.63 539 GLY B N 1
ATOM 8738 C CA . GLY B 1 302 ? 102.269 180.886 139.209 1.00 10.81 539 GLY B CA 1
ATOM 8739 C C . GLY B 1 302 ? 103.381 179.847 139.207 1.00 11.16 539 GLY B C 1
ATOM 8740 O O . GLY B 1 302 ? 103.545 179.105 138.236 1.00 11.28 539 GLY B O 1
ATOM 8744 N N . ALA B 1 303 ? 104.151 179.798 140.293 1.00 11.11 540 ALA B N 1
ATOM 8745 C CA . ALA B 1 303 ? 105.307 178.903 140.378 1.00 11.92 540 ALA B CA 1
ATOM 8746 C C . ALA B 1 303 ? 104.949 177.469 140.796 1.00 11.35 540 ALA B C 1
ATOM 8747 O O . ALA B 1 303 ? 105.821 176.605 140.811 1.00 12.56 540 ALA B O 1
ATOM 8754 N N . SER B 1 304 ? 103.685 177.189 141.111 1.00 11.26 541 SER B N 1
ATOM 8755 C CA . SER B 1 304 ? 103.329 175.866 141.619 1.00 12.61 541 SER B CA 1
ATOM 8756 C C . SER B 1 304 ? 103.561 174.763 140.587 1.00 12.77 541 SER B C 1
ATOM 8757 O O . SER B 1 304 ? 103.119 174.875 139.448 1.00 14.72 541 SER B O 1
ATOM 8765 N N . ALA B 1 305 ? 104.219 173.687 141.005 1.00 13.50 542 ALA B N 1
ATOM 8766 C CA . ALA B 1 305 ? 104.450 172.531 140.146 1.00 13.91 542 ALA B CA 1
ATOM 8767 C C . ALA B 1 305 ? 103.473 171.392 140.429 1.00 12.51 542 ALA B C 1
ATOM 8768 O O . ALA B 1 305 ? 103.521 170.352 139.784 1.00 13.66 542 ALA B O 1
ATOM 8775 N N . THR B 1 306 ? 102.587 171.586 141.395 1.00 12.30 543 THR B N 1
ATOM 8776 C CA . THR B 1 306 ? 101.765 170.490 141.886 1.00 12.88 543 THR B CA 1
ATOM 8777 C C . THR B 1 306 ? 100.662 170.102 140.914 1.00 12.20 543 THR B C 1
ATOM 8778 O O . THR B 1 306 ? 99.944 170.946 140.393 1.00 11.68 543 THR B O 1
ATOM 8789 N N . LEU B 1 307 ? 100.533 168.804 140.675 1.00 12.10 544 LEU B N 1
ATOM 8790 C CA . LEU B 1 307 ? 99.435 168.284 139.870 1.00 12.36 544 LEU B CA 1
ATOM 8791 C C . LEU B 1 307 ? 98.086 168.691 140.467 1.00 11.69 544 LEU B C 1
ATOM 8792 O O . LEU B 1 307 ? 97.872 168.566 141.670 1.00 13.25 544 LEU B O 1
ATOM 8808 N N . ILE B 1 308 ? 97.190 169.173 139.610 1.00 10.74 545 ILE B N 1
ATOM 8809 C CA . ILE B 1 308 ? 95.843 169.554 140.003 1.00 11.45 545 ILE B CA 1
ATOM 8810 C C . ILE B 1 308 ? 94.886 168.421 139.651 1.00 10.88 545 ILE B C 1
ATOM 8811 O O . ILE B 1 308 ? 94.733 168.065 138.485 1.00 11.16 545 ILE B O 1
ATOM 8827 N N . ASP B 1 309 ? 94.244 167.870 140.671 1.00 11.71 546 ASP B N 1
ATOM 8828 C CA . ASP B 1 309 ? 93.325 166.745 140.529 1.00 12.15 546 ASP B CA 1
ATOM 8829 C C . ASP B 1 309 ? 92.010 167.197 139.900 1.00 11.07 546 ASP B C 1
ATOM 8830 O O . ASP B 1 309 ? 91.420 168.177 140.346 1.00 13.27 546 ASP B O 1
ATOM 8839 N N . LEU B 1 310 ? 91.542 166.486 138.875 1.00 11.11 547 LEU B N 1
ATOM 8840 C CA . LEU B 1 310 ? 90.272 166.829 138.234 1.00 11.91 547 LEU B CA 1
ATOM 8841 C C . LEU B 1 310 ? 89.114 165.939 138.678 1.00 13.57 547 LEU B C 1
ATOM 8842 O O . LEU B 1 310 ? 88.023 166.028 138.116 1.00 13.62 547 LEU B O 1
ATOM 8858 N N . SER B 1 311 ? 89.324 165.098 139.685 1.00 14.57 548 SER B N 1
ATOM 8859 C CA A SER B 1 311 ? 88.258 164.181 140.081 0.68 15.60 548 SER B CA 1
ATOM 8860 C CA B SER B 1 311 ? 88.284 164.194 140.189 0.32 15.35 548 SER B CA 1
ATOM 8861 C C . SER B 1 311 ? 86.992 164.909 140.562 1.00 15.38 548 SER B C 1
ATOM 8862 O O . SER B 1 311 ? 85.890 164.370 140.411 1.00 16.74 548 SER B O 1
ATOM 8867 N N . GLU B 1 312 ? 87.127 166.120 141.099 1.00 15.93 549 GLU B N 1
ATOM 8868 C CA . GLU B 1 312 ? 85.955 166.864 141.572 1.00 16.59 549 GLU B CA 1
ATOM 8869 C C . GLU B 1 312 ? 85.495 167.948 140.603 1.00 14.73 549 GLU B C 1
ATOM 8870 O O . GLU B 1 312 ? 84.651 168.789 140.950 1.00 14.94 549 GLU B O 1
ATOM 8882 N N . LEU B 1 313 ? 86.025 167.929 139.385 1.00 13.11 550 LEU B N 1
ATOM 8883 C CA . LEU B 1 313 ? 85.520 168.814 138.356 1.00 12.43 550 LEU B CA 1
ATOM 8884 C C . LEU B 1 313 ? 84.126 168.352 137.973 1.00 13.41 550 LEU B C 1
ATOM 8885 O O . LEU B 1 313 ? 83.916 167.167 137.691 1.00 12.86 550 LEU B O 1
ATOM 8901 N N . VAL B 1 314 ? 83.181 169.285 137.950 1.00 12.87 551 VAL B N 1
ATOM 8902 C CA . VAL B 1 314 ? 81.792 168.968 137.624 1.00 12.97 551 VAL B CA 1
ATOM 8903 C C . VAL B 1 314 ? 81.433 169.399 136.205 1.00 13.28 551 VAL B C 1
ATOM 8904 O O . VAL B 1 314 ? 80.929 168.589 135.424 1.00 14.29 551 VAL B O 1
ATOM 8917 N N . ASP B 1 315 ? 81.664 170.660 135.852 1.00 13.15 552 ASP B N 1
ATOM 8918 C CA . ASP B 1 315 ? 81.406 171.060 134.479 1.00 13.10 552 ASP B CA 1
ATOM 8919 C C . ASP B 1 315 ? 82.285 172.233 134.074 1.00 12.20 552 ASP B C 1
ATOM 8920 O O . ASP B 1 315 ? 83.049 172.780 134.873 1.00 13.19 552 ASP B O 1
ATOM 8929 N N . ILE B 1 316 ? 82.209 172.539 132.787 1.00 12.88 553 ILE B N 1
ATOM 8930 C CA . ILE B 1 316 ? 82.990 173.585 132.162 1.00 11.76 553 ILE B CA 1
ATOM 8931 C C . ILE B 1 316 ? 82.032 174.546 131.492 1.00 12.91 553 ILE B C 1
ATOM 8932 O O . ILE B 1 316 ? 81.053 174.121 130.879 1.00 13.17 553 ILE B O 1
ATOM 8948 N N . ARG B 1 317 ? 82.304 175.840 131.628 1.00 14.47 554 ARG B N 1
ATOM 8949 C CA . ARG B 1 317 ? 81.536 176.870 130.944 1.00 15.28 554 ARG B CA 1
ATOM 8950 C C . ARG B 1 317 ? 82.470 177.864 130.263 1.00 14.22 554 ARG B C 1
ATOM 8951 O O . ARG B 1 317 ? 83.480 178.261 130.850 1.00 15.11 554 ARG B O 1
ATOM 8972 N N . PRO B 1 318 ? 82.155 178.281 129.027 1.00 14.22 555 PRO B N 1
ATOM 8973 C CA . PRO B 1 318 ? 83.026 179.255 128.358 1.00 14.94 555 PRO B CA 1
ATOM 8974 C C . PRO B 1 318 ? 82.896 180.655 128.937 1.00 15.93 555 PRO B C 1
ATOM 8975 O O . PRO B 1 318 ? 81.796 181.071 129.317 1.00 17.24 555 PRO B O 1
ATOM 8986 N N . VAL B 1 319 ? 84.004 181.376 128.994 1.00 16.10 556 VAL B N 1
ATOM 8987 C CA . VAL B 1 319 ? 84.024 182.780 129.410 1.00 16.55 556 VAL B CA 1
ATOM 8988 C C . VAL B 1 319 ? 84.190 183.697 128.204 1.00 17.42 556 VAL B C 1
ATOM 8989 O O . VAL B 1 319 ? 83.430 184.652 128.033 1.00 19.26 556 VAL B O 1
ATOM 9002 N N . GLY B 1 320 ? 85.184 183.415 127.372 1.00 16.74 557 GLY B N 1
ATOM 9003 C CA . GLY B 1 320 ? 85.418 184.184 126.166 1.00 16.82 557 GLY B CA 1
ATOM 9004 C C . GLY B 1 320 ? 86.819 184.758 126.110 1.00 15.26 557 GLY B C 1
ATOM 9005 O O . GLY B 1 320 ? 87.673 184.447 126.957 1.00 14.70 557 GLY B O 1
ATOM 9009 N N . PRO B 1 321 ? 87.086 185.590 125.095 1.00 15.72 558 PRO B N 1
ATOM 9010 C CA . PRO B 1 321 ? 88.408 186.207 124.971 1.00 16.73 558 PRO B CA 1
ATOM 9011 C C . PRO B 1 321 ? 88.707 187.158 126.123 1.00 17.46 558 PRO B C 1
ATOM 9012 O O . PRO B 1 321 ? 87.855 187.970 126.487 1.00 18.20 558 PRO B O 1
ATOM 9023 N N . ARG B 1 322 ? 89.903 187.040 126.692 1.00 16.74 559 ARG B N 1
ATOM 9024 C CA . ARG B 1 322 ? 90.335 187.897 127.788 1.00 17.72 559 ARG B CA 1
ATOM 9025 C C . ARG B 1 322 ? 91.823 188.172 127.622 1.00 16.99 559 ARG B C 1
ATOM 9026 O O . ARG B 1 322 ? 92.519 187.403 126.972 1.00 15.76 559 ARG B O 1
ATOM 9047 N N . PRO B 1 323 ? 92.324 189.263 128.223 1.00 18.09 560 PRO B N 1
ATOM 9048 C CA . 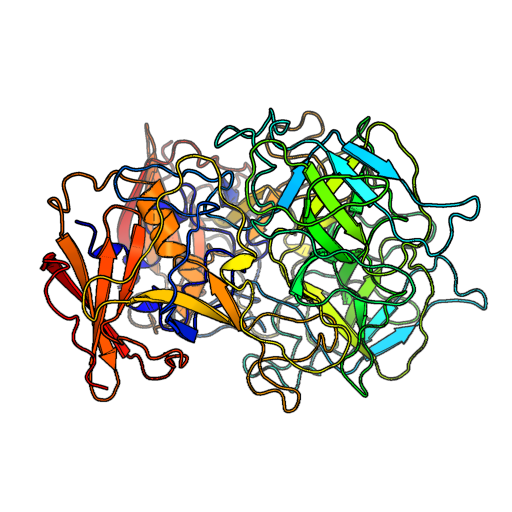PRO B 1 323 ? 93.756 189.547 128.091 1.00 19.52 560 PRO B CA 1
ATOM 9049 C C . PRO B 1 323 ? 94.590 188.504 128.802 1.00 19.23 560 PRO B C 1
ATOM 9050 O O . PRO B 1 323 ? 94.247 188.092 129.907 1.00 20.69 560 PRO B O 1
ATOM 9061 N N . SER B 1 324 ? 95.686 188.091 128.184 1.00 17.77 561 SER B N 1
ATOM 9062 C CA . SER B 1 324 ? 96.576 187.147 128.829 1.00 18.37 561 SER B CA 1
ATOM 9063 C C . SER B 1 324 ? 97.241 187.798 130.050 1.00 21.05 561 SER B C 1
ATOM 9064 O O . SER B 1 324 ? 97.714 187.087 130.935 1.00 22.66 561 SER B O 1
ATOM 9072 N N . THR B 1 325 ? 97.237 189.137 130.096 0.94 21.63 562 THR B N 1
ATOM 9073 C CA . THR B 1 325 ? 97.738 189.911 131.238 0.94 23.91 562 THR B CA 1
ATOM 9074 C C . THR B 1 325 ? 96.919 189.716 132.515 0.94 23.68 562 THR B C 1
ATOM 9075 O O . THR B 1 325 ? 97.399 189.973 133.617 0.94 25.51 562 THR B O 1
ATOM 9079 N N . SER B 1 326 ? 95.677 189.274 132.374 1.00 21.13 563 SER B N 1
ATOM 9080 C CA . SER B 1 326 ? 94.822 189.098 133.537 1.00 18.53 563 SER B CA 1
ATOM 9081 C C . SER B 1 326 ? 95.042 187.730 134.168 1.00 16.07 563 SER B C 1
ATOM 9082 O O . SER B 1 326 ? 94.957 186.720 133.489 1.00 15.04 563 SER B O 1
ATOM 9085 N N . THR B 1 327 ? 95.317 187.706 135.467 1.00 15.62 564 THR B N 1
ATOM 9086 C CA . THR B 1 327 ? 95.517 186.457 136.185 1.00 15.40 564 THR B CA 1
ATOM 9087 C C . THR B 1 327 ? 94.278 185.584 136.092 1.00 13.79 564 THR B C 1
ATOM 9088 O O . THR B 1 327 ? 93.185 186.016 136.440 1.00 14.80 564 THR B O 1
ATOM 9100 N N . LEU B 1 328 ? 94.445 184.360 135.612 1.00 12.16 565 LEU B N 1
ATOM 9101 C CA . LEU B 1 328 ? 93.357 183.388 135.571 1.00 12.10 565 LEU B CA 1
ATOM 9102 C C . LEU B 1 328 ? 93.009 182.986 136.994 1.00 12.45 565 LEU B C 1
ATOM 9103 O O . LEU B 1 328 ? 93.901 182.701 137.800 1.00 13.58 565 LEU B O 1
ATOM 9119 N N . VAL B 1 329 ? 91.724 182.990 137.322 1.00 12.68 566 VAL B N 1
ATOM 9120 C CA . VAL B 1 329 ? 91.322 182.693 138.676 1.00 13.24 566 VAL B CA 1
ATOM 9121 C C . VAL B 1 329 ? 91.708 181.260 139.048 1.00 12.30 566 VAL B C 1
ATOM 9122 O O . VAL B 1 329 ? 91.555 180.336 138.254 1.00 12.46 566 VAL B O 1
ATOM 9135 N N . TYR B 1 330 ? 92.205 181.093 140.266 1.00 12.54 567 TYR B N 1
ATOM 9136 C CA . TYR B 1 330 ? 92.483 179.777 140.822 1.00 12.28 567 TYR B CA 1
ATOM 9137 C C . TYR B 1 330 ? 91.951 179.797 142.251 1.00 12.87 567 TYR B C 1
ATOM 9138 O O . TYR B 1 330 ? 92.610 180.285 143.164 1.00 13.83 567 TYR B O 1
ATOM 9156 N N . ASN B 1 331 ? 90.723 179.304 142.417 1.00 12.24 568 ASN B N 1
ATOM 9157 C CA . ASN B 1 331 ? 89.977 179.478 143.660 1.00 11.77 568 ASN B CA 1
ATOM 9158 C C . ASN B 1 331 ? 89.304 178.165 144.063 1.00 12.13 568 ASN B C 1
ATOM 9159 O O . ASN B 1 331 ? 88.079 178.068 144.151 1.00 12.43 568 ASN B O 1
ATOM 9170 N N . LEU B 1 332 ? 90.121 177.142 144.299 1.00 14.00 569 LEU B N 1
ATOM 9171 C CA . LEU B 1 332 ? 89.614 175.810 144.624 1.00 16.78 569 LEU B CA 1
ATOM 9172 C C . LEU B 1 332 ? 89.535 175.592 146.123 1.00 22.01 569 LEU B C 1
ATOM 9173 O O . LEU B 1 332 ? 90.043 176.398 146.902 1.00 22.89 569 LEU B O 1
#

Sequence (664 aa):
SPADLLTTPVLTGVGTDNRWNGEIVGLQPVPGGFSTCNRHWNLNGSTFGWSSPRFAAIDHHDRGNASYPGSSSSNVLELWYASSAGSAADNPISQIAPDGFPDMSFVPFSGTTVPTAGWVGFGGIWNSSNGAPFVTTVQAYELGFATGAPSNPQPTTTTSGAQIVAKSIYGVATGINQATAGLFVMASGVISTPNSSAITYTPQPNRIVNAPGTPAAAPIGKNTPIMFASVVRRTGDINAEAGSTNGTQYGAGSQPLPVTVGLSLNNYSSALMPGQFFVWQLNFASGFMELGLSVDGYFYAGTGASATLIDLSELVDIRPVGPRPSTSTLVYNLSPADLLTTPVLTGVGTDNRWNGEIVGLQPVPGGFSTCNRHWNLNGSTFGWSSPRFAAIDHDRGNASYPGSSSSNVLELWYASSAGSAADNPISQIAPDGFPDMSFVPFSGTTVPTAGWVGFGGIWNSSNGAPFVTTVQAYELGFATGAPSNPQPTTTTSGAQIVAKSIYGVATGINQATAGLFVMASGVISTPNSSAITYTPQPNRIVNAPGTPAAAPIGKNTPIMFASVVRRTGDINAEAGSTNGTQYGAGSQPLPVTVGLSLNNYSSALMPGQFFVWQLNFASGFMELGLSVVDGYFYAGTGASATLIDLSSELVDIRPVGPRPSTSTLVYNL

Organism: Rabbit hemorrhagic disease virus (NCBI:txid11976)

Nearest PDB structures (foldseek):
  4x1w-assembly1_B  TM=9.968E-01  e=9.754E-67  Rabbit hemorrhagic disease virus
  8cyl-assembly1_B  TM=9.996E-01  e=4.981E-62  Lagovirus
  9jji-assembly1_D  TM=9.897E-01  e=4.581E-60  Rabbit hemorrhagic disease virus 2
  9dqc-assembly1_B  TM=9.942E-01  e=8.555E-58  Hare calicivirus Australia-1
  3j1p-assembly1_C  TM=9.676E-01  e=2.399E-53  Rabbit hemorrhagic disease virus

B-factor: mean 15.87, std 7.3, range [6.51, 87.51]

Secondary structure (DSSP, 8-state):
-GGGGS-HHHHTTS-BBTTT-PBEEEEEE-TT-B---TT---TTS--SSS--SS--EEEEEEEEEE-SSS--EEE--EEEEETT--TT-SS-SSS-TT---BB-----TTPPPSS-EEEEEEEE-TTT--B-GGG-EEEEEEEEESTTT--EE-SBSTT-EEEEEESS-EEE---EEEEEEEEESS-EE--SSS---SSBS-GGGB-B-TTPPPB--BTTBEEEEEEEE--BTTBTT--TT-TT---EEEESSBHHHHHHHHHS--TTS--TTEEEEEEEEESS-EEEEEE-TTS-EEES-TT--PPEE-TTEEEEEEEEEEETTSPPPEE-/-GGGGS-HHHHTTS-BBTTT-PBEEEEEE-TT-B---TT---TTS--SSS--SS--EEEEEEEEEE-SSS--EEE--EEEEETT--TT-SS-SSS-TT---BB-----TTPPPSS-EEEEEEEE-TTT--B-GGG-EEEEEEEEESTTT--EE-SBSTT-EEEEEESS-EEE---EEEEEEEEESS-EE--SSS---SSBS-GGGB-B-TTPPPB--BTTBEEEEEEEE--BTTBTT--TT-TT---EEEESSBHHHHHHHHHS--TTS--TTEEEEEEEEESS-EEEEEE-TTS-EEES-TT--PPEE-TTEEEEEEEEEEETTSPPPEE-

Solvent-accessible surface area: 23214 Å² total; per-residue (Å²): 109,3,20,124,12,2,48,37,55,8,1,55,30,57,2,31,0,2,13,8,28,12,74,2,49,0,0,13,2,5,47,78,11,12,26,3,2,7,7,9,20,25,2,79,32,50,33,82,1,0,0,18,31,113,22,44,11,0,20,3,32,133,7,45,2,28,37,102,63,126,76,34,64,90,18,41,0,16,0,45,10,67,20,48,43,0,76,99,6,128,62,18,84,33,0,2,33,6,0,7,4,0,2,1,30,55,14,78,71,144,82,30,3,62,18,0,3,0,0,13,1,7,2,5,43,43,100,81,4,32,30,38,54,42,0,10,4,2,0,0,1,0,0,0,58,42,12,73,110,85,16,76,68,22,62,60,6,74,75,5,30,0,0,0,36,0,7,21,22,0,10,44,5,34,85,78,86,71,0,0,0,6,0,21,3,32,7,1,0,0,2,72,86,42,59,29,46,94,37,2,0,62,42,125,34,4,0,24,8,87,61,24,42,73,2,55,58,63,71,134,1,2,0,0,0,0,0,0,47,11,40,3,4,14,7,8,48,9,89,73,64,30,146,59,27,36,1,56,0,0,0,0,0,0,23,49,0,0,21,15,0,37,104,97,87,38,66,116,25,16,126,136,51,32,2,9,3,0,52,0,35,22,80,90,32,64,0,27,0,0,0,17,66,54,0,3,0,9,0,12,16,23,91,49,66,98,55,11,93,6,90,113,12,88,33,7,128,74,48,8,53,107,64,9,117,56,72,6,55,100,84,106,108,4,19,124,13,2,49,37,55,9,1,55,30,57,2,31,0,2,14,8,28,12,74,2,49,0,0,14,2,6,46,79,10,13,27,3,2,8,8,9,20,24,4,84,32,49,32,83,1,0,0,17,30,111,22,45,12,0,20,3,61,117,6,45,2,29,37,102,62,125,77,34,63,91,18,40,0,17,0,45,10,69,20,49,20,0,84,101,6,129,61,18,83,33,0,2,32,6,0,6,4,0,2,1,30,54,14,79,71,144,81,30,3,64,18,0,3,0,0,13,1,7,1,5,44,43,99,80,5,33,30,37,53,43,0,11,3,2,0,0,1,0,0,0,58,42,12,73,110,85,15,76,68,21,61,59,7,73,75,4,29,0,0,0,37,0,7,22,22,0,11,43,5,33,85,78,86,71,0,0,0,6,0,19,3,31,7,1,0,0,2,71,86,40,59,29,46,93,37,3,0,62,42,126,34,4,0,25,8,88,60,25,42,73,2,55,58,61,72,138,1,2,0,0,0,0,0,0,47,9,40,3,4,13,7,7,48,9,87,75,64,30,145,59,28,36,1,56,0,0,0,0,0,0,22,51,0,0,20,15,0,38,104,96,87,36,66,115,27,16,126,136,51,31,2,9,2,0,52,0,34,22,80,90,31,64,0,27,0,0,0,16,68,49,0,2,0,9,0,12,16,22,91,49,66,100,55,10,92,6,91,114,12,87,33,6,129,74,48,8,54,107,64,10,117,57,73,6,56,101,85,102

Radius of gyration: 24.25 Å; Cα contacts (8 Å, |Δi|>4): 2018; chains: 2; bounding box: 70×70×50 Å

Foldseek 3Di:
DLFVLDWFCCQQFNFAFQAQRFTFFWKFFDQAWFFAFALFFFQQQATQHQAHLDFFKFKDFWWWWDFDDDAFFWTKIKTKDAQQCCVVRPRGSRGTHLQHQFWDFDDDDLDQGFQFWKFWDAKAASVPGHGPVQGTAIKGWHKFPDPPPDTDTDQESVRIMIMIIHSTTGGGGDGDNTIMTMTGNNTATEDRALAADPAPPDRVGGHGYPPTDIFHDQVLKTWIWGKGFGAYDNNRPDDPPDPNDTYIYTHQDGSSSSNVSNPDRRQVQEDPQKWFKKWFDFPDWIWIWTADSSGIIITSHHPDRDIGGCNRTDIMGTDGIDGSNDRIDDID/DLFVLDWFCCQQFNFAFQAQRFTFFWKFFDQAWFFAFALFFFQQQATQHQAHLDFFKFKDFWWWWDFDDDAFFWTKIKTKDAQQCQVVGPRGSRGTHLQHQFWDFDDDDLDQGFQFWKFWDAKADSVPGHGPVQGTAIKGWHKFPDPPPDTDTDQESVRIMIMIIHSTTGGGGDGDNTIMTMTGNNTATEDRALAADPAPPDRVGGHGYPPTDIFHAQVLKTWIWGKGFGAYDNCRPDDPPDPNDTYIYTHQDGSSSSNVSNPDRRQVQEDPQKWFKKWFDFPDWIWIWTADSSGIIITSHHPDRDIGGCNRTDIMGTDGIDGSNDRIDDID

InterPro domains:
  IPR004005 Calicivirus coat protein [PF00915] (1-70)